Protein AF-A0A0D2BQS9-F1 (afdb_monomer_lite)

pLDDT: mean 76.3, std 19.53, range [37.19, 98.44]

Radius of gyration: 55.35 Å; chains: 1; bounding box: 161×95×162 Å

Organism: NCBI:txid215243

Structure (mmCIF, N/CA/C/O backbone):
data_AF-A0A0D2BQS9-F1
#
_entry.id   AF-A0A0D2BQS9-F1
#
loop_
_atom_site.group_PDB
_atom_site.id
_atom_site.type_symbol
_atom_site.label_atom_id
_atom_site.label_alt_id
_atom_site.label_comp_id
_atom_site.label_asym_id
_atom_site.label_entity_id
_atom_site.label_seq_id
_atom_site.pdbx_PDB_ins_code
_atom_site.Cartn_x
_atom_site.Cartn_y
_atom_site.Cartn_z
_atom_site.occupancy
_atom_site.B_iso_or_equiv
_atom_site.auth_seq_id
_atom_site.auth_comp_id
_atom_site.auth_asym_id
_atom_site.auth_atom_id
_atom_site.pdbx_PDB_model_num
ATOM 1 N N . MET A 1 1 ? -2.096 6.444 -23.647 1.00 37.62 1 MET A N 1
ATOM 2 C CA . MET A 1 1 ? -2.692 6.194 -24.980 1.00 37.62 1 MET A CA 1
ATOM 3 C C . MET A 1 1 ? -4.200 6.104 -24.821 1.00 37.62 1 MET A C 1
ATOM 5 O O . MET A 1 1 ? -4.630 5.418 -23.905 1.00 37.62 1 MET A O 1
ATOM 9 N N . MET A 1 2 ? -4.989 6.762 -25.673 1.00 45.62 2 MET A N 1
ATOM 10 C CA . MET A 1 2 ? -6.415 6.434 -25.803 1.00 45.62 2 MET A CA 1
ATOM 11 C C . MET A 1 2 ? -6.553 5.309 -26.827 1.00 45.62 2 MET A C 1
ATOM 13 O O . MET A 1 2 ? -5.974 5.400 -27.908 1.00 45.62 2 MET A O 1
ATOM 17 N N . ILE A 1 3 ? -7.295 4.254 -26.490 1.00 60.31 3 ILE A N 1
ATOM 18 C CA . ILE A 1 3 ? -7.645 3.208 -27.454 1.00 60.31 3 ILE A CA 1
ATOM 19 C C . ILE A 1 3 ? -8.752 3.787 -28.352 1.00 60.31 3 ILE A C 1
ATOM 21 O O . ILE A 1 3 ? -9.749 4.271 -27.808 1.00 60.31 3 ILE A O 1
ATOM 25 N N . PRO A 1 4 ? -8.599 3.803 -29.689 1.00 67.69 4 PRO A N 1
ATOM 26 C CA . PRO A 1 4 ? -9.631 4.333 -30.573 1.00 67.69 4 PRO A CA 1
ATOM 27 C C . PRO A 1 4 ? -10.912 3.483 -30.479 1.00 67.69 4 PRO A C 1
ATOM 29 O O . PRO A 1 4 ? -10.820 2.258 -30.352 1.00 67.69 4 PRO A O 1
ATOM 32 N N . PRO A 1 5 ? -12.108 4.097 -30.537 1.00 77.06 5 PRO A N 1
ATOM 33 C CA . PRO A 1 5 ? -13.363 3.359 -30.480 1.00 77.06 5 PRO A CA 1
ATOM 34 C C . PRO A 1 5 ? -13.507 2.459 -31.713 1.00 77.06 5 PRO A C 1
ATOM 36 O O . PRO A 1 5 ? -13.384 2.916 -32.849 1.00 77.06 5 PRO A O 1
ATOM 39 N N . LEU A 1 6 ? -13.783 1.177 -31.481 1.00 80.50 6 LEU A N 1
ATOM 40 C CA . LEU A 1 6 ? -14.098 0.218 -32.539 1.00 80.50 6 LEU A CA 1
ATOM 41 C C . LEU A 1 6 ? -15.492 0.512 -33.115 1.00 80.50 6 LEU A C 1
ATOM 43 O O . LEU A 1 6 ? -16.400 0.901 -32.378 1.00 80.50 6 LEU A O 1
ATOM 47 N N . SER A 1 7 ? -15.670 0.321 -34.425 1.00 86.25 7 SER A N 1
ATOM 48 C CA . SER A 1 7 ? -16.976 0.486 -35.075 1.00 86.25 7 SER A CA 1
ATOM 49 C C . SER A 1 7 ? -17.967 -0.594 -34.625 1.00 86.25 7 SER A C 1
ATOM 51 O O . SER A 1 7 ? -17.574 -1.734 -34.369 1.00 86.25 7 SER A O 1
ATOM 53 N N . GLY A 1 8 ? -19.260 -0.246 -34.565 1.00 84.88 8 GLY A N 1
ATOM 54 C CA . GLY A 1 8 ? -20.332 -1.178 -34.180 1.00 84.88 8 GLY A CA 1
ATOM 55 C C . GLY A 1 8 ? -20.349 -2.443 -35.043 1.00 84.88 8 GLY A C 1
ATOM 56 O O . GLY A 1 8 ? -20.360 -3.549 -34.511 1.00 84.88 8 GLY A O 1
ATOM 57 N N . ASP A 1 9 ? -20.191 -2.280 -36.357 1.00 88.56 9 ASP A N 1
ATOM 58 C CA . ASP A 1 9 ? -20.131 -3.377 -37.333 1.00 88.56 9 ASP A CA 1
ATOM 59 C C . ASP A 1 9 ? -19.039 -4.418 -37.005 1.00 88.56 9 ASP A C 1
ATOM 61 O O . ASP A 1 9 ? -19.209 -5.615 -37.242 1.00 88.56 9 ASP A O 1
ATOM 65 N N . SER A 1 10 ? -17.917 -3.980 -36.414 1.00 82.75 10 SER A N 1
ATOM 66 C CA . SER A 1 10 ? -16.815 -4.866 -36.001 1.00 82.75 10 SER A CA 1
ATOM 67 C C . SER A 1 10 ? -17.138 -5.670 -34.735 1.00 82.75 10 SER A C 1
ATOM 69 O O . SER A 1 10 ? -16.571 -6.743 -34.524 1.00 82.75 10 SER A O 1
ATOM 71 N N . LEU A 1 11 ? -18.024 -5.154 -33.878 1.00 85.00 11 LEU A N 1
ATOM 72 C CA . LEU A 1 11 ? -18.489 -5.827 -32.663 1.00 85.00 11 LEU A CA 1
ATOM 73 C C . LEU A 1 11 ? -19.579 -6.857 -32.994 1.00 85.00 11 LEU A C 1
ATOM 75 O O . LEU A 1 11 ? -19.524 -7.978 -32.484 1.00 85.00 11 LEU A O 1
ATOM 79 N N . ASP A 1 12 ? -20.500 -6.528 -33.903 1.00 90.56 12 ASP A N 1
ATOM 80 C CA . ASP A 1 12 ? -21.561 -7.444 -34.349 1.00 90.56 12 ASP A CA 1
ATOM 81 C C . ASP A 1 12 ? -21.005 -8.661 -35.109 1.00 90.56 12 ASP A C 1
ATOM 83 O O . ASP A 1 12 ? -21.501 -9.779 -34.953 1.00 90.56 12 ASP A O 1
ATOM 87 N N . ALA A 1 13 ? -19.908 -8.485 -35.855 1.00 94.31 13 ALA A N 1
ATOM 88 C CA . ALA A 1 13 ? -19.204 -9.581 -36.522 1.00 94.31 13 ALA A CA 1
ATOM 89 C C . ALA A 1 13 ? -18.565 -10.605 -35.554 1.00 94.31 13 ALA A C 1
ATOM 91 O O . ALA A 1 13 ? -18.235 -11.717 -35.973 1.00 94.31 13 ALA A O 1
ATOM 92 N N . ASN A 1 14 ? -18.373 -10.269 -34.268 1.00 90.44 14 ASN A N 1
ATOM 93 C CA . ASN A 1 14 ? -17.779 -11.174 -33.280 1.00 90.44 14 ASN A CA 1
ATOM 94 C C . ASN A 1 14 ? -18.437 -11.048 -31.884 1.00 90.44 14 ASN A C 1
ATOM 96 O O . ASN A 1 14 ? -17.920 -10.355 -30.998 1.00 90.44 14 ASN A O 1
ATOM 100 N N . PRO A 1 15 ? -19.518 -11.807 -31.611 1.00 92.44 15 PRO A N 1
ATOM 101 C CA . PRO A 1 15 ? -20.273 -11.722 -30.357 1.00 92.44 15 PRO A CA 1
ATOM 102 C C . PRO A 1 15 ? -19.541 -12.299 -29.132 1.00 92.44 15 PRO A C 1
ATOM 104 O O . PRO A 1 15 ? -20.063 -12.240 -28.015 1.00 92.44 15 PRO A O 1
ATOM 107 N N . VAL A 1 16 ? -18.360 -12.905 -29.301 1.00 89.69 16 VAL A N 1
ATOM 108 C CA . VAL A 1 16 ? -17.482 -13.291 -28.181 1.00 89.69 16 VAL A CA 1
ATOM 109 C C . VAL A 1 16 ? -16.606 -12.104 -27.795 1.00 89.69 16 VAL A C 1
ATOM 111 O O . VAL A 1 16 ? -16.555 -11.738 -26.620 1.00 89.69 16 VAL A O 1
ATOM 114 N N . PHE A 1 17 ? -15.996 -11.446 -28.785 1.00 91.31 17 PHE A N 1
ATOM 115 C CA . PHE A 1 17 ? -15.229 -10.224 -28.566 1.00 91.31 17 PHE A CA 1
ATOM 116 C C . PHE A 1 17 ? -16.106 -9.095 -28.011 1.00 91.31 17 PHE A C 1
ATOM 118 O O . PHE A 1 17 ? -15.703 -8.459 -27.046 1.00 91.31 17 PHE A O 1
ATOM 125 N N . ALA A 1 18 ? -17.332 -8.905 -28.512 1.00 91.44 18 ALA A N 1
ATOM 126 C CA . ALA A 1 18 ? -18.255 -7.898 -27.977 1.00 91.44 18 ALA A CA 1
ATOM 127 C C . ALA A 1 18 ? -18.587 -8.106 -26.486 1.00 91.44 18 ALA A C 1
ATOM 129 O O . ALA A 1 18 ? -18.654 -7.141 -25.725 1.00 91.44 18 ALA A O 1
ATOM 130 N N . ARG A 1 19 ? -18.735 -9.362 -26.034 1.00 92.38 19 ARG A N 1
ATOM 131 C CA . ARG A 1 19 ? -18.951 -9.688 -24.612 1.00 92.38 19 ARG A CA 1
ATOM 132 C C . ARG A 1 19 ? -17.715 -9.414 -23.755 1.00 92.38 19 ARG A C 1
ATOM 134 O O . ARG A 1 19 ? -17.854 -8.852 -22.673 1.00 92.38 19 ARG A O 1
ATOM 141 N N . LEU A 1 20 ? -16.524 -9.767 -24.244 1.00 92.62 20 LEU A N 1
ATOM 142 C CA . LEU A 1 20 ? -15.267 -9.461 -23.556 1.00 92.62 20 LEU A CA 1
ATOM 143 C C . LEU A 1 20 ? -15.019 -7.949 -23.487 1.00 92.62 20 LEU A C 1
ATOM 145 O O . LEU A 1 20 ? -14.683 -7.437 -22.425 1.00 92.62 20 LEU A O 1
ATOM 149 N N . TRP A 1 21 ? -15.226 -7.236 -24.595 1.00 88.31 21 TRP A N 1
ATOM 150 C CA . TRP A 1 21 ? -15.094 -5.785 -24.673 1.00 88.31 21 TRP A CA 1
ATOM 151 C C . TRP A 1 21 ? -16.026 -5.105 -23.673 1.00 88.31 21 TRP A C 1
ATOM 153 O O . TRP A 1 21 ? -15.553 -4.328 -22.850 1.00 88.31 21 TRP A O 1
ATOM 163 N N . LYS A 1 22 ? -17.310 -5.495 -23.657 1.00 89.00 22 LYS A N 1
ATOM 164 C CA . LYS A 1 22 ? -18.297 -5.015 -22.684 1.00 89.00 22 LYS A CA 1
ATOM 165 C C . LYS A 1 22 ? -17.824 -5.219 -21.239 1.00 89.00 22 LYS A C 1
ATOM 167 O O . LYS A 1 22 ? -17.785 -4.251 -20.490 1.00 89.00 22 LYS A O 1
ATOM 172 N N . TYR A 1 23 ? -17.387 -6.427 -20.875 1.00 90.44 23 TYR A N 1
ATOM 173 C CA . TYR A 1 23 ? -16.856 -6.733 -19.537 1.00 90.44 23 TYR A CA 1
ATOM 174 C C . TYR A 1 23 ? -15.623 -5.883 -19.171 1.00 90.44 23 TYR A C 1
ATOM 176 O O . TYR A 1 23 ? -15.543 -5.336 -18.074 1.00 90.44 23 TYR A O 1
ATOM 184 N N . VAL A 1 24 ? -14.677 -5.693 -20.096 1.00 85.69 24 VAL A N 1
ATOM 185 C CA . VAL A 1 24 ? -13.504 -4.832 -19.862 1.00 85.69 24 VAL A CA 1
ATOM 186 C C . VAL A 1 24 ? -13.920 -3.365 -19.678 1.00 85.69 24 VAL A C 1
ATOM 188 O O . VAL A 1 24 ? -13.416 -2.699 -18.772 1.00 85.69 24 VAL A O 1
ATOM 191 N N . THR A 1 25 ? -14.856 -2.857 -20.486 1.00 81.69 25 THR A N 1
ATOM 192 C CA . THR A 1 25 ? -15.298 -1.454 -20.424 1.00 81.69 25 THR A CA 1
ATOM 193 C C . THR A 1 25 ? -16.252 -1.132 -19.275 1.00 81.69 25 THR A C 1
ATOM 195 O O . THR A 1 25 ? -16.218 -0.006 -18.794 1.00 81.69 25 THR A O 1
ATOM 198 N N . GLU A 1 26 ? -17.083 -2.081 -18.838 1.00 84.06 26 GLU A N 1
ATOM 199 C CA . GLU A 1 26 ? -18.105 -1.872 -17.797 1.00 84.06 26 GLU A CA 1
ATOM 200 C C . GLU A 1 26 ? -17.712 -2.434 -16.424 1.00 84.06 26 GLU A C 1
ATOM 202 O O . GLU A 1 26 ? -18.204 -1.946 -15.417 1.00 84.06 26 GLU A O 1
ATOM 207 N N . GLU A 1 27 ? -16.843 -3.447 -16.334 1.00 83.38 27 GLU A N 1
ATOM 208 C CA . GLU A 1 27 ? -16.538 -4.094 -15.044 1.00 83.38 27 GLU A CA 1
ATOM 209 C C . GLU A 1 27 ? -15.097 -3.870 -14.573 1.00 83.38 27 GLU A C 1
ATOM 211 O O . GLU A 1 27 ? -14.855 -3.753 -13.370 1.00 83.38 27 GLU A O 1
ATOM 216 N N . ILE A 1 28 ? -14.136 -3.745 -15.497 1.00 81.81 28 ILE A N 1
ATOM 217 C CA . ILE A 1 28 ? -12.741 -3.416 -15.159 1.00 81.81 28 ILE A CA 1
ATOM 218 C C . ILE A 1 28 ? -12.537 -1.894 -15.136 1.00 81.81 28 ILE A C 1
ATOM 220 O O . ILE A 1 28 ? -12.105 -1.347 -14.122 1.00 81.81 28 ILE A O 1
ATOM 224 N N . LEU A 1 29 ? -12.882 -1.194 -16.223 1.00 74.12 29 LEU A N 1
ATOM 225 C CA . LEU A 1 29 ? -12.622 0.247 -16.364 1.00 74.12 29 LEU A CA 1
ATOM 226 C C . LEU A 1 29 ? -13.518 1.143 -15.490 1.00 74.12 29 LEU A C 1
ATOM 228 O O . LEU A 1 29 ? -13.061 2.204 -15.056 1.00 74.12 29 LEU A O 1
ATOM 232 N N . ASP A 1 30 ? -14.744 0.718 -15.164 1.00 67.12 30 ASP A N 1
ATOM 233 C CA . ASP A 1 30 ? -15.581 1.428 -14.182 1.00 67.12 30 ASP A CA 1
ATOM 234 C C . ASP A 1 30 ? -15.049 1.258 -12.750 1.00 67.12 30 ASP A C 1
ATOM 236 O O . ASP A 1 30 ? -15.097 2.201 -11.958 1.00 67.12 30 ASP A O 1
ATOM 240 N N . ARG A 1 31 ? -14.466 0.095 -12.422 1.00 63.47 31 ARG A N 1
ATOM 241 C CA . ARG A 1 31 ? -13.815 -0.149 -11.122 1.00 63.47 31 ARG A CA 1
ATOM 242 C C . ARG A 1 31 ? -12.566 0.702 -10.916 1.00 63.47 31 ARG A C 1
ATOM 244 O O . ARG A 1 31 ? -12.316 1.136 -9.795 1.00 63.47 31 ARG A O 1
ATOM 251 N N . ASP A 1 32 ? -11.817 0.948 -11.987 1.00 66.94 32 ASP A N 1
ATOM 252 C CA . ASP A 1 32 ? -10.609 1.784 -11.989 1.00 66.94 32 ASP A CA 1
ATOM 253 C C . ASP A 1 32 ? -10.925 3.298 -11.963 1.00 66.94 32 ASP A C 1
ATOM 255 O O . ASP A 1 32 ? -10.034 4.138 -11.880 1.00 66.94 32 ASP A O 1
ATOM 259 N N . GLY A 1 33 ? -12.207 3.687 -12.034 1.00 52.31 33 GLY A N 1
ATOM 260 C CA . GLY A 1 33 ? -12.633 5.090 -11.955 1.00 52.31 33 GLY A CA 1
ATOM 261 C C . GLY A 1 33 ? -12.217 5.952 -13.156 1.00 52.31 33 GLY A C 1
ATOM 262 O O . GLY A 1 33 ? -12.310 7.178 -13.096 1.00 52.31 33 GLY A O 1
ATOM 263 N N . SER A 1 34 ? -11.784 5.326 -14.255 1.00 60.41 34 SER A N 1
ATOM 264 C CA . SER A 1 34 ? -11.236 6.005 -15.439 1.00 60.41 34 SER A CA 1
ATOM 265 C C . SER A 1 34 ? -12.307 6.729 -16.279 1.00 60.41 34 SER A C 1
ATOM 267 O O . SER A 1 34 ? -12.001 7.566 -17.133 1.00 60.41 34 SER A O 1
ATOM 269 N N . ARG A 1 35 ? -13.601 6.481 -16.014 1.00 67.38 35 ARG A N 1
ATOM 270 C CA . ARG A 1 35 ? -14.703 7.266 -16.589 1.00 67.38 35 ARG A CA 1
ATOM 271 C C . ARG A 1 35 ? -14.668 8.712 -16.088 1.00 67.38 35 ARG A C 1
ATOM 273 O O . ARG A 1 35 ? -15.055 9.007 -14.959 1.00 67.38 35 ARG A O 1
ATOM 280 N N . LYS A 1 36 ? -14.303 9.636 -16.986 1.00 70.88 36 LYS A N 1
ATOM 281 C CA . LYS A 1 36 ? -14.257 11.091 -16.742 1.00 70.88 36 LYS A CA 1
ATOM 282 C C . LYS A 1 36 ? -15.534 11.646 -16.092 1.00 70.88 36 LYS A C 1
ATOM 284 O O . LYS A 1 36 ? -15.423 12.479 -15.201 1.00 70.88 36 LYS A O 1
ATOM 289 N N . THR A 1 37 ? -16.715 11.174 -16.492 1.00 76.44 37 THR A N 1
ATOM 290 C CA . THR A 1 37 ? -18.012 11.593 -15.924 1.00 76.44 37 THR A CA 1
ATOM 291 C C . THR A 1 37 ? -18.188 11.146 -14.473 1.00 76.44 37 THR A C 1
ATOM 293 O O . THR A 1 37 ? -18.496 11.962 -13.613 1.00 76.44 37 THR A O 1
ATOM 296 N N . LEU A 1 38 ? -17.913 9.875 -14.177 1.00 72.06 38 LEU A N 1
ATOM 297 C CA . LEU A 1 38 ? -18.036 9.300 -12.834 1.00 72.06 38 LEU A CA 1
ATOM 298 C C . LEU A 1 38 ? -16.995 9.916 -11.877 1.00 72.06 38 LEU A C 1
ATOM 300 O O . LEU A 1 38 ? -17.285 10.200 -10.718 1.00 72.06 38 LEU A O 1
ATOM 304 N N . ASN A 1 39 ? -15.797 10.226 -12.382 1.00 71.75 39 ASN A N 1
ATOM 305 C CA . ASN A 1 39 ? -14.781 10.965 -11.633 1.00 71.75 39 ASN A CA 1
ATOM 306 C C . ASN A 1 39 ? -15.177 12.446 -11.406 1.00 71.75 39 ASN A C 1
ATOM 308 O O . ASN A 1 39 ? -14.945 12.990 -10.326 1.00 71.75 39 ASN A O 1
ATOM 312 N N . GLN A 1 40 ? -15.845 13.096 -12.369 1.00 80.62 40 GLN A N 1
ATOM 313 C CA . GLN A 1 40 ? -16.444 14.430 -12.184 1.00 80.62 40 GLN A CA 1
ATOM 314 C C . GLN A 1 40 ? -17.563 14.432 -11.129 1.00 80.62 40 GLN A C 1
ATOM 316 O O . GLN A 1 40 ? -17.605 15.329 -10.290 1.00 80.62 40 GLN A O 1
ATOM 321 N N . GLU A 1 41 ? -18.433 13.421 -11.102 1.00 85.12 41 GLU A N 1
ATOM 322 C CA . GLU A 1 41 ? -19.451 13.279 -10.051 1.00 85.12 41 GLU A CA 1
ATOM 323 C C . GLU A 1 41 ? -18.819 13.016 -8.680 1.00 85.12 41 GLU A C 1
ATOM 325 O O . GLU A 1 41 ? -19.185 13.661 -7.699 1.00 85.12 41 GLU A O 1
ATOM 330 N N . ARG A 1 42 ? -17.811 12.138 -8.608 1.00 77.06 42 ARG A N 1
ATOM 331 C CA . ARG A 1 42 ? -17.100 11.823 -7.360 1.00 77.06 42 ARG A CA 1
ATOM 332 C C . ARG A 1 42 ? -16.348 13.030 -6.796 1.00 77.06 42 ARG A C 1
ATOM 334 O O . ARG A 1 42 ? -16.392 13.266 -5.591 1.00 77.06 42 ARG A O 1
ATOM 341 N N . THR A 1 43 ? -15.698 13.820 -7.651 1.00 77.81 43 THR A N 1
ATOM 342 C CA . THR A 1 43 ? -15.037 15.071 -7.238 1.00 77.81 43 THR A CA 1
ATOM 343 C C . THR A 1 43 ? -16.040 16.157 -6.857 1.00 77.81 43 THR A C 1
ATOM 345 O O . THR A 1 43 ? -15.787 16.888 -5.900 1.00 77.81 43 THR A O 1
ATOM 348 N N . LYS A 1 44 ? -17.204 16.237 -7.517 1.00 91.94 44 LYS A N 1
ATOM 349 C CA . LYS A 1 44 ? -18.298 17.128 -7.103 1.00 91.94 44 LYS A CA 1
ATOM 350 C C . LYS A 1 44 ? -18.844 16.746 -5.722 1.00 91.94 44 LYS A C 1
ATOM 352 O O . LYS A 1 44 ? -18.909 17.608 -4.852 1.00 91.94 44 LYS A O 1
ATOM 357 N N . ALA A 1 45 ? -19.153 15.469 -5.499 1.00 89.69 45 ALA A N 1
ATOM 358 C CA . ALA A 1 45 ? -19.637 14.963 -4.215 1.00 89.69 45 ALA A CA 1
ATOM 359 C C . ALA A 1 45 ? -18.621 15.198 -3.082 1.00 89.69 45 ALA A C 1
ATOM 361 O O . ALA A 1 45 ? -18.993 15.644 -2.002 1.00 89.69 45 ALA A O 1
ATOM 362 N N . TRP A 1 46 ? -17.327 14.985 -3.345 1.00 86.50 46 TRP A N 1
ATOM 363 C CA . TRP A 1 46 ? -16.261 15.291 -2.387 1.00 86.50 46 TRP A CA 1
ATOM 364 C C . TRP A 1 46 ? -16.159 16.795 -2.073 1.00 86.50 46 TRP A C 1
ATOM 366 O O . TRP A 1 46 ? -16.036 17.170 -0.909 1.00 86.50 46 TRP A O 1
ATOM 376 N N . ARG A 1 47 ? -16.276 17.675 -3.081 1.00 87.69 47 ARG A N 1
ATOM 377 C CA . ARG A 1 47 ? -16.330 19.137 -2.871 1.00 87.69 47 ARG A CA 1
ATOM 378 C C . ARG A 1 47 ? -17.546 19.548 -2.032 1.00 87.69 47 ARG A C 1
ATOM 380 O O . ARG A 1 47 ? -17.404 20.390 -1.148 1.00 87.69 47 ARG A O 1
ATOM 387 N N . GLU A 1 48 ? -18.712 18.949 -2.272 1.00 93.06 48 GLU A N 1
ATOM 388 C CA . GLU A 1 48 ? -19.925 19.178 -1.474 1.00 93.06 48 GLU A CA 1
ATOM 389 C C . GLU A 1 48 ? -19.754 18.685 -0.024 1.00 93.06 48 GLU A C 1
ATOM 391 O O . GLU A 1 48 ? -20.091 19.421 0.903 1.00 93.06 48 GLU A O 1
ATOM 396 N N . GLU A 1 49 ? -19.147 17.512 0.198 1.00 91.94 49 GLU A N 1
ATOM 397 C CA . GLU A 1 49 ? -18.862 16.984 1.542 1.00 91.94 49 GLU A CA 1
ATOM 398 C C . GLU A 1 49 ? -17.874 17.870 2.323 1.00 91.94 49 GLU A C 1
ATOM 400 O O . GLU A 1 49 ? -18.094 18.170 3.498 1.00 91.94 49 GLU A O 1
ATOM 405 N N . VAL A 1 50 ? -16.799 18.337 1.677 1.00 88.31 50 VAL A N 1
ATOM 406 C CA . VAL A 1 50 ? -15.813 19.243 2.294 1.00 88.31 50 VAL A CA 1
ATOM 407 C C . VAL A 1 50 ? -16.437 20.605 2.612 1.00 88.31 50 VAL A C 1
ATOM 409 O O . VAL A 1 50 ? -16.207 21.143 3.698 1.00 88.31 50 VAL A O 1
ATOM 412 N N . ALA A 1 51 ? -17.262 21.151 1.713 1.00 91.50 51 ALA A N 1
ATOM 413 C CA . ALA A 1 51 ? -17.998 22.389 1.962 1.00 91.50 51 ALA A CA 1
ATOM 414 C C . ALA A 1 51 ? -18.968 22.241 3.147 1.00 91.50 51 ALA A C 1
ATOM 416 O O . ALA A 1 51 ? -19.031 23.115 4.009 1.00 91.50 51 ALA A O 1
ATOM 417 N N . GLU A 1 52 ? -19.674 21.116 3.236 1.00 93.50 52 GLU A N 1
ATOM 418 C CA . GLU A 1 52 ? -20.590 20.822 4.337 1.00 93.50 52 GLU A CA 1
ATOM 419 C C . GLU A 1 52 ? -19.856 20.628 5.674 1.00 93.50 52 GLU A C 1
ATOM 421 O O . GLU A 1 52 ? -20.282 21.149 6.705 1.00 93.50 52 GLU A O 1
ATOM 426 N N . ARG A 1 53 ? -18.690 19.972 5.663 1.00 88.00 53 ARG A N 1
ATOM 427 C CA . ARG A 1 53 ? -17.827 19.838 6.846 1.00 88.00 53 ARG A CA 1
ATOM 428 C C . ARG A 1 53 ? -17.313 21.198 7.345 1.00 88.00 53 ARG A C 1
ATOM 430 O O . ARG A 1 53 ? -17.235 21.402 8.554 1.00 88.00 53 ARG A O 1
ATOM 437 N N . ARG A 1 54 ? -17.025 22.142 6.436 1.00 86.38 54 ARG A N 1
ATOM 438 C CA . ARG A 1 54 ? -16.684 23.540 6.775 1.00 86.38 54 ARG A CA 1
ATOM 439 C C . ARG A 1 54 ? -17.875 24.316 7.354 1.00 86.38 54 ARG A C 1
ATOM 441 O O . ARG A 1 54 ? -17.675 25.084 8.289 1.00 86.38 54 ARG A O 1
ATOM 448 N N . ARG A 1 55 ? -19.103 24.105 6.855 1.00 86.25 55 ARG A N 1
ATOM 449 C CA . ARG A 1 55 ? -20.315 24.730 7.429 1.00 86.25 55 ARG A CA 1
ATOM 450 C C . ARG A 1 55 ? -20.588 24.283 8.861 1.00 86.25 55 ARG A C 1
ATOM 452 O O . ARG A 1 55 ? -21.010 25.106 9.662 1.00 86.25 55 ARG A O 1
ATOM 459 N N . ARG A 1 56 ? -20.350 23.005 9.175 1.00 85.38 56 ARG A N 1
ATOM 460 C CA . ARG A 1 56 ? -20.530 22.476 10.537 1.00 85.38 56 ARG A CA 1
ATOM 461 C C . ARG A 1 56 ? -19.574 23.136 11.523 1.00 85.38 56 ARG A C 1
ATOM 463 O O . ARG A 1 56 ? -20.058 23.725 12.472 1.00 85.38 56 ARG A O 1
ATOM 470 N N . ARG A 1 57 ? -18.270 23.178 11.212 1.00 81.25 57 ARG A N 1
ATOM 471 C CA . ARG A 1 57 ? -17.272 23.861 12.061 1.00 81.25 57 ARG A CA 1
ATOM 472 C C . ARG A 1 57 ? -17.654 25.301 12.406 1.00 81.25 57 ARG A C 1
ATOM 474 O O . ARG A 1 57 ? -17.740 25.615 13.580 1.00 81.25 57 ARG A O 1
ATOM 481 N N . ARG A 1 58 ? -18.003 26.126 11.410 1.00 79.62 58 ARG A N 1
ATOM 482 C CA . ARG A 1 58 ? -18.446 27.511 11.669 1.00 79.62 58 ARG A CA 1
ATOM 483 C C . ARG A 1 58 ? -19.674 27.593 12.575 1.00 79.62 58 ARG A C 1
ATOM 485 O O . ARG A 1 58 ? -19.747 28.457 13.432 1.00 79.62 58 ARG A O 1
ATOM 492 N N . LYS A 1 59 ? -20.633 26.677 12.411 1.00 80.06 59 LYS A N 1
ATOM 493 C CA . LYS A 1 59 ? -21.833 26.640 13.255 1.00 80.06 59 LYS A CA 1
ATOM 494 C C . LYS A 1 59 ? -21.529 26.251 14.710 1.00 80.06 59 LYS A C 1
ATOM 496 O O . LYS A 1 59 ? -22.285 26.644 15.592 1.00 80.06 59 LYS A O 1
ATOM 501 N N . ASP A 1 60 ? -20.465 25.487 14.933 1.00 75.56 60 ASP A N 1
ATOM 502 C CA . ASP A 1 60 ? -20.007 25.090 16.265 1.00 75.56 60 ASP A CA 1
ATOM 503 C C . ASP A 1 60 ? -19.089 26.164 16.904 1.00 75.56 60 ASP A C 1
ATOM 505 O O . ASP A 1 60 ? -18.929 26.174 18.119 1.00 75.56 60 ASP A O 1
ATOM 509 N N . GLU A 1 61 ? -18.512 27.073 16.103 1.00 69.69 61 GLU A N 1
ATOM 510 C CA . GLU A 1 61 ? -17.647 28.189 16.538 1.00 69.69 61 GLU A CA 1
ATOM 511 C C . GLU A 1 61 ? -18.446 29.479 16.841 1.00 69.69 61 GLU A C 1
ATOM 513 O O . GLU A 1 61 ? -18.201 30.118 17.859 1.00 69.69 61 GLU A O 1
ATOM 518 N N . ASP A 1 62 ? -19.457 29.830 16.036 1.00 63.66 62 ASP A N 1
ATOM 519 C CA . ASP A 1 62 ? -20.292 31.042 16.209 1.00 63.66 62 ASP A CA 1
ATOM 520 C C . ASP A 1 62 ? -21.439 30.862 17.249 1.00 63.66 62 ASP A C 1
ATOM 522 O O . ASP A 1 62 ? -22.477 31.525 17.171 1.00 63.66 62 ASP A O 1
ATOM 526 N N . GLY A 1 63 ? -21.329 29.883 18.156 1.00 56.34 63 GLY A N 1
ATOM 527 C CA . GLY A 1 63 ? -22.479 29.298 18.864 1.00 56.34 63 GLY A CA 1
ATOM 528 C C . GLY A 1 63 ? -22.735 29.730 20.314 1.00 56.34 63 GLY A C 1
ATOM 529 O O . GLY A 1 63 ? -23.816 29.427 20.821 1.00 56.34 63 GLY A O 1
ATOM 530 N N . GLU A 1 64 ? -21.779 30.367 21.001 1.00 58.16 64 GLU A N 1
ATOM 531 C CA . GLU A 1 64 ? -21.807 30.444 22.474 1.00 58.16 64 GLU A CA 1
ATOM 532 C C . GLU A 1 64 ? -21.038 31.664 23.043 1.00 58.16 64 GLU A C 1
ATOM 534 O O . GLU A 1 64 ? -20.066 31.502 23.771 1.00 58.16 64 GLU A O 1
ATOM 539 N N . ASP A 1 65 ? -21.468 32.894 22.716 1.00 55.12 65 ASP A N 1
ATOM 540 C CA . ASP A 1 65 ? -20.834 34.146 23.204 1.00 55.12 65 ASP A CA 1
ATOM 541 C C . ASP A 1 65 ? -21.853 35.262 23.569 1.00 55.12 65 ASP A C 1
ATOM 543 O O . ASP A 1 65 ? -21.597 36.458 23.439 1.00 55.12 65 ASP A O 1
ATOM 547 N N . ASP A 1 66 ? -23.038 34.858 24.041 1.00 55.91 66 ASP A N 1
ATOM 548 C CA . ASP A 1 66 ? -24.129 35.744 24.494 1.00 55.91 66 ASP A CA 1
ATOM 549 C C . ASP A 1 66 ? -24.575 35.397 25.940 1.00 55.91 66 ASP A C 1
ATOM 551 O O . ASP A 1 66 ? -25.769 35.373 26.244 1.00 55.91 66 ASP A O 1
ATOM 555 N N . ASP A 1 67 ? -23.632 35.125 26.861 1.00 56.16 67 ASP A N 1
ATOM 556 C CA . ASP A 1 67 ? -23.941 35.181 28.303 1.00 56.16 67 ASP A CA 1
ATOM 557 C C . ASP A 1 67 ? -22.801 35.701 29.210 1.00 56.16 67 ASP A C 1
ATOM 559 O O . ASP A 1 67 ? -21.763 35.075 29.411 1.00 56.16 67 ASP A O 1
ATOM 563 N N . ASP A 1 68 ? -23.116 36.842 29.823 1.00 44.44 68 ASP A N 1
ATOM 564 C CA . ASP A 1 68 ? -22.670 37.365 31.117 1.00 44.44 68 ASP A CA 1
ATOM 565 C C . ASP A 1 68 ? -21.200 37.746 31.427 1.00 44.44 68 ASP A C 1
ATOM 567 O O . ASP A 1 68 ? -20.206 37.284 30.876 1.00 44.44 68 ASP A O 1
ATOM 571 N N . GLY A 1 69 ? -21.065 38.581 32.468 1.00 46.22 69 GLY A N 1
ATOM 572 C CA . GLY A 1 69 ? -19.919 38.419 33.376 1.00 46.22 69 GLY A CA 1
ATOM 573 C C . GLY A 1 69 ? -18.806 39.470 33.370 1.00 46.22 69 GLY A C 1
ATOM 574 O O . GLY A 1 69 ? -17.650 39.148 33.643 1.00 46.22 69 GLY A O 1
ATOM 575 N N . ARG A 1 70 ? -19.123 40.758 33.184 1.00 52.19 70 ARG A N 1
ATOM 576 C CA . ARG A 1 70 ? -18.211 41.890 33.476 1.00 52.19 70 ARG A CA 1
ATOM 577 C C . ARG A 1 70 ? -17.666 41.855 34.923 1.00 52.19 70 ARG A C 1
ATOM 579 O O . ARG A 1 70 ? -18.190 42.548 35.798 1.00 52.19 70 ARG A O 1
ATOM 586 N N . VAL A 1 71 ? -16.546 41.170 35.169 1.00 46.09 71 VAL A N 1
ATOM 587 C CA . VAL A 1 71 ? -15.808 41.220 36.447 1.00 46.09 71 VAL A CA 1
ATOM 588 C C . VAL A 1 71 ? -14.346 41.596 36.215 1.00 46.09 71 VAL A C 1
ATOM 590 O O . VAL A 1 71 ? -13.501 40.781 35.863 1.00 46.09 71 VAL A O 1
ATOM 593 N N . LYS A 1 72 ? -14.025 42.866 36.484 1.00 53.06 72 LYS A N 1
ATOM 594 C CA . LYS A 1 72 ? -12.635 43.315 36.629 1.00 53.06 72 LYS A CA 1
ATOM 595 C C . LYS A 1 72 ? -12.047 42.723 37.909 1.00 53.06 72 LYS A C 1
ATOM 597 O O . LYS A 1 72 ? -12.504 43.100 38.985 1.00 53.06 72 LYS A O 1
ATOM 602 N N . SER A 1 73 ? -10.979 41.937 37.805 1.00 44.28 73 SER A N 1
ATOM 603 C CA . SER A 1 73 ? -10.100 41.644 38.943 1.00 44.28 73 SER A CA 1
ATOM 604 C C . SER A 1 73 ? -8.629 41.631 38.542 1.00 44.28 73 SER A C 1
ATOM 606 O O . SER A 1 73 ? -8.261 41.312 37.416 1.00 44.28 73 SER A O 1
ATOM 608 N N . LYS A 1 74 ? -7.808 42.086 39.484 1.00 47.56 74 LYS A N 1
ATOM 609 C CA . LYS A 1 74 ? -6.403 42.455 39.324 1.00 47.56 74 LYS A CA 1
ATOM 610 C C . LYS A 1 74 ? -5.449 41.256 39.461 1.00 47.56 74 LYS A C 1
ATOM 612 O O . LYS A 1 74 ? -5.665 40.409 40.316 1.00 47.56 74 LYS A O 1
ATOM 617 N N . GLU A 1 75 ? -4.350 41.302 38.700 1.00 44.38 75 GLU A N 1
ATOM 618 C CA . GLU A 1 75 ? -2.963 41.293 39.225 1.00 44.38 75 GLU A CA 1
ATOM 619 C C . GLU A 1 75 ? -2.605 40.204 40.266 1.00 44.38 75 GLU A C 1
ATOM 621 O O . GLU A 1 75 ? -2.900 40.345 41.451 1.00 44.38 75 GLU A O 1
ATOM 626 N N . GLY A 1 76 ? -1.883 39.146 39.860 1.00 38.47 76 GLY A N 1
ATOM 627 C CA . GLY A 1 76 ? -1.534 38.079 40.812 1.00 38.47 76 GLY A CA 1
ATOM 628 C C . GLY A 1 76 ? -0.661 36.913 40.327 1.00 38.47 76 GLY A C 1
ATOM 629 O O . GLY A 1 76 ? -1.079 35.776 40.441 1.00 38.47 76 GLY A O 1
ATOM 630 N N . SER A 1 77 ? 0.552 37.198 39.841 1.00 42.56 77 SER A N 1
ATOM 631 C CA . SER A 1 77 ? 1.800 36.422 40.046 1.00 42.56 77 SER A CA 1
ATOM 632 C C . SER A 1 77 ? 1.797 34.869 40.174 1.00 42.56 77 SER A C 1
ATOM 634 O O . SER A 1 77 ? 1.238 34.311 41.113 1.00 42.56 77 SER A O 1
ATOM 636 N N . ARG A 1 78 ? 2.727 34.247 39.414 1.00 38.75 78 ARG A N 1
ATOM 637 C CA . ARG A 1 78 ? 3.650 33.149 39.831 1.00 38.75 78 ARG A CA 1
ATOM 638 C C . ARG A 1 78 ? 3.369 31.696 39.381 1.00 38.75 78 ARG A C 1
ATOM 640 O O . ARG A 1 78 ? 2.692 30.939 40.056 1.00 38.75 78 ARG A O 1
ATOM 647 N N . LEU A 1 79 ? 4.111 31.296 38.336 1.00 47.47 79 LEU A N 1
ATOM 648 C CA . LEU A 1 79 ? 4.783 29.991 38.124 1.00 47.47 79 LEU A CA 1
ATOM 649 C C . LEU A 1 79 ? 4.059 28.690 38.549 1.00 47.47 79 LEU A C 1
ATOM 651 O O . LEU A 1 79 ? 4.118 28.334 39.723 1.00 47.47 79 LEU A O 1
ATOM 655 N N . GLN A 1 80 ? 3.674 27.850 37.572 1.00 39.50 80 GLN A N 1
ATOM 656 C CA . GLN A 1 80 ? 4.344 26.549 37.340 1.00 39.50 80 GLN A CA 1
ATOM 657 C C . GLN A 1 80 ? 3.841 25.781 36.093 1.00 39.50 80 GLN A C 1
ATOM 659 O O . GLN A 1 80 ? 2.675 25.432 35.987 1.00 39.50 80 GLN A O 1
ATOM 664 N N . SER A 1 81 ? 4.787 25.424 35.217 1.00 47.25 81 SER A N 1
ATOM 665 C CA . SER A 1 81 ? 4.961 24.083 34.625 1.00 47.25 81 SER A CA 1
ATOM 666 C C . SER A 1 81 ? 3.729 23.258 34.187 1.00 47.25 81 SER A C 1
ATOM 668 O O . SER A 1 81 ? 3.254 22.416 34.947 1.00 47.25 81 SER A O 1
ATOM 670 N N . SER A 1 82 ? 3.433 23.254 32.881 1.00 40.38 82 SER A N 1
ATOM 671 C CA . SER A 1 82 ? 3.406 21.991 32.114 1.00 40.38 82 SER A CA 1
ATOM 672 C C . SER A 1 82 ? 3.624 22.245 30.617 1.00 40.38 82 SER A C 1
ATOM 674 O O . SER A 1 82 ? 3.099 23.210 30.072 1.00 40.38 82 SER A O 1
ATOM 676 N N . TYR A 1 83 ? 4.423 21.397 29.965 1.00 42.88 83 TYR A N 1
ATOM 677 C CA . TYR A 1 83 ? 4.599 21.406 28.510 1.00 42.88 83 TYR A CA 1
ATOM 678 C C . TYR A 1 83 ? 3.309 20.880 27.859 1.00 42.88 83 TYR A C 1
ATOM 680 O O . TYR A 1 83 ? 3.017 19.687 27.947 1.00 42.88 83 TYR A O 1
ATOM 688 N N . ILE A 1 84 ? 2.554 21.762 27.209 1.00 38.84 84 ILE A N 1
ATOM 689 C CA . ILE A 1 84 ? 1.479 21.408 26.277 1.00 38.84 84 ILE A CA 1
ATOM 690 C C . ILE A 1 84 ? 1.895 21.976 24.924 1.00 38.84 84 ILE A C 1
ATOM 692 O O . ILE A 1 84 ? 2.279 23.139 24.834 1.00 38.84 84 ILE A O 1
ATOM 696 N N . ILE A 1 85 ? 1.876 21.134 23.893 1.00 41.69 85 ILE A N 1
ATOM 697 C CA . ILE A 1 85 ? 2.212 21.534 22.525 1.00 41.69 85 ILE A CA 1
ATOM 698 C C . ILE A 1 85 ? 1.005 22.296 21.974 1.00 41.69 85 ILE A C 1
ATOM 700 O O . ILE A 1 85 ? 0.018 21.679 21.573 1.00 41.69 85 ILE A O 1
ATOM 704 N N . GLY A 1 86 ? 1.083 23.625 22.017 1.00 37.62 86 GLY A N 1
ATOM 705 C CA . GLY A 1 86 ? 0.196 24.503 21.263 1.00 37.62 86 GLY A CA 1
ATOM 706 C C . GLY A 1 86 ? 0.515 24.414 19.772 1.00 37.62 86 GLY A C 1
ATOM 707 O O . GLY A 1 86 ? 1.681 24.337 19.384 1.00 37.62 86 GLY A O 1
ATOM 708 N N . PHE A 1 87 ? -0.533 24.377 18.954 1.00 43.69 87 PHE A N 1
ATOM 709 C CA . PHE A 1 87 ? -0.458 24.833 17.573 1.00 43.69 87 PHE A CA 1
ATOM 710 C C . PHE A 1 87 ? -0.803 26.319 17.616 1.00 43.69 87 PHE A C 1
ATOM 712 O O . PHE A 1 87 ? -1.966 26.654 17.836 1.00 43.69 87 PHE A O 1
ATOM 719 N N . ASP A 1 88 ? 0.202 27.172 17.456 1.00 40.94 88 ASP A N 1
ATOM 720 C CA . ASP A 1 88 ? -0.000 28.606 17.274 1.00 40.94 88 ASP A CA 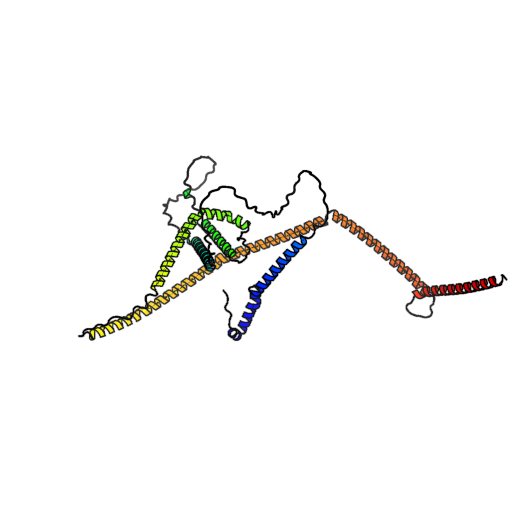1
ATOM 721 C C . ASP A 1 88 ? -0.206 28.844 15.765 1.00 40.94 88 ASP A C 1
ATOM 723 O O . ASP A 1 88 ? 0.745 28.769 14.986 1.00 40.94 88 ASP A O 1
ATOM 727 N N . ASP A 1 89 ? -1.459 29.056 15.346 1.00 50.56 89 ASP A N 1
ATOM 728 C CA . ASP A 1 89 ? -1.827 29.515 13.994 1.00 50.56 89 ASP A CA 1
ATOM 729 C C . ASP A 1 89 ? -1.672 31.058 13.921 1.00 50.56 89 ASP A C 1
ATOM 731 O O . ASP A 1 89 ? -2.636 31.777 13.669 1.00 50.56 89 ASP A O 1
ATOM 735 N N . ASP A 1 90 ? -0.455 31.562 14.160 1.00 47.66 90 ASP A N 1
ATOM 736 C CA . ASP A 1 90 ? -0.084 32.987 14.070 1.00 47.66 90 ASP A CA 1
ATOM 737 C C . ASP A 1 90 ? 0.936 33.206 12.930 1.00 47.66 90 ASP A C 1
ATOM 739 O O . ASP A 1 90 ? 2.139 33.322 13.157 1.00 47.66 90 ASP A O 1
ATOM 743 N N . ASP A 1 91 ? 0.441 33.275 11.689 1.00 47.41 91 ASP A N 1
ATOM 744 C CA . ASP A 1 91 ? 1.187 33.725 10.495 1.00 47.41 91 ASP A CA 1
ATOM 745 C C . ASP A 1 91 ? 0.519 34.986 9.888 1.00 47.41 91 ASP A C 1
ATOM 747 O O . ASP A 1 91 ? 0.354 35.124 8.672 1.00 47.41 91 ASP A O 1
ATOM 751 N N . ASP A 1 92 ? 0.142 35.945 10.745 1.00 46.84 92 ASP A N 1
ATOM 752 C CA . ASP A 1 92 ? -0.059 37.339 10.325 1.00 46.84 92 ASP A CA 1
ATOM 753 C C . ASP A 1 92 ? 1.321 37.940 9.997 1.00 46.84 92 ASP A C 1
ATOM 755 O O . ASP A 1 92 ? 2.001 38.543 10.831 1.00 46.84 92 ASP A O 1
ATOM 759 N N . ILE A 1 93 ? 1.766 37.727 8.756 1.00 43.00 93 ILE A N 1
ATOM 760 C CA . ILE A 1 93 ? 2.996 38.321 8.226 1.00 43.00 93 ILE A CA 1
ATOM 761 C C . ILE A 1 93 ? 2.767 39.827 8.058 1.00 43.00 93 ILE A C 1
ATOM 763 O O . ILE A 1 93 ? 2.294 40.293 7.019 1.00 43.00 93 ILE A O 1
ATOM 767 N N . GLU A 1 94 ? 3.135 40.597 9.084 1.00 43.94 94 GLU A N 1
ATOM 768 C CA . GLU A 1 94 ? 3.318 42.041 8.959 1.00 43.94 94 GLU A CA 1
ATOM 769 C C . GLU A 1 94 ? 4.348 42.326 7.852 1.00 43.94 94 GLU A C 1
ATOM 771 O O . GLU A 1 94 ? 5.495 41.867 7.904 1.00 43.94 94 GLU A O 1
ATOM 776 N N . GLU A 1 95 ? 3.951 43.107 6.842 1.00 42.84 95 GLU A N 1
ATOM 777 C CA . GLU A 1 95 ? 4.874 43.633 5.836 1.00 42.84 95 GLU A CA 1
ATOM 778 C C . GLU A 1 95 ? 5.894 44.552 6.521 1.00 42.84 95 GLU A C 1
ATOM 780 O O . GLU A 1 95 ? 5.630 45.723 6.793 1.00 42.84 95 GLU A O 1
ATOM 785 N N . ALA A 1 96 ? 7.078 44.011 6.811 1.00 40.66 96 ALA A N 1
ATOM 786 C CA . ALA A 1 96 ? 8.157 44.757 7.436 1.00 40.66 96 ALA A CA 1
ATOM 787 C C . ALA A 1 96 ? 8.605 45.925 6.540 1.00 40.66 96 ALA A C 1
ATOM 789 O O . ALA A 1 96 ? 9.332 45.737 5.560 1.00 40.66 96 ALA A O 1
ATOM 790 N N . GLU A 1 97 ? 8.207 47.145 6.911 1.00 41.56 97 GLU A N 1
ATOM 791 C CA . GLU A 1 97 ? 8.683 48.383 6.297 1.00 41.56 97 GLU A CA 1
ATOM 792 C C . GLU A 1 97 ? 10.220 48.429 6.326 1.00 41.56 97 GLU A C 1
ATOM 794 O O . GLU A 1 97 ? 10.834 48.642 7.372 1.00 41.56 97 GLU A O 1
ATOM 799 N N . THR A 1 98 ? 10.872 48.264 5.171 1.00 46.16 98 THR A N 1
ATOM 800 C CA . THR A 1 98 ? 12.318 48.485 5.043 1.00 46.16 98 THR A CA 1
ATOM 801 C C . THR A 1 98 ? 12.601 49.991 4.968 1.00 46.16 98 THR A C 1
ATOM 803 O O . THR A 1 98 ? 12.296 50.599 3.936 1.00 46.16 98 THR A O 1
ATOM 806 N N . PRO A 1 99 ? 13.221 50.633 5.978 1.00 57.00 99 PRO A N 1
ATOM 807 C CA . PRO A 1 99 ? 13.348 52.081 6.004 1.00 57.00 99 PRO A CA 1
ATOM 808 C C . PRO A 1 99 ? 14.782 52.499 5.662 1.00 57.00 99 PRO A C 1
ATOM 810 O O . PRO A 1 99 ? 15.587 52.723 6.562 1.00 57.00 99 PRO A O 1
ATOM 813 N N . PHE A 1 100 ? 15.125 52.632 4.373 1.00 39.34 100 PHE A N 1
ATOM 814 C CA . PHE A 1 100 ? 16.358 53.328 3.967 1.00 39.34 100 PHE A CA 1
ATOM 815 C C . PHE A 1 100 ? 16.361 53.840 2.516 1.00 39.34 100 PHE A C 1
ATOM 817 O O . PHE A 1 100 ? 16.194 53.074 1.574 1.00 39.34 100 PHE A O 1
ATOM 824 N N . GLY A 1 101 ? 16.734 55.116 2.349 1.00 37.19 101 GLY A N 1
ATOM 825 C CA . GLY A 1 101 ? 17.459 55.584 1.159 1.00 37.19 101 GLY A CA 1
ATOM 826 C C . GLY A 1 101 ? 16.654 56.293 0.067 1.00 37.19 101 GLY A C 1
ATOM 827 O O . GLY A 1 101 ? 16.384 55.718 -0.982 1.00 37.19 101 GLY A O 1
ATOM 828 N N . TYR A 1 102 ? 16.417 57.597 0.242 1.00 47.69 102 TYR A N 1
ATOM 829 C CA . TYR A 1 102 ? 16.119 58.491 -0.883 1.00 47.69 102 TYR A CA 1
ATOM 830 C C . TYR A 1 102 ? 17.257 58.465 -1.918 1.00 47.69 102 TYR A C 1
ATOM 832 O O . TYR A 1 102 ? 18.409 58.748 -1.577 1.00 47.69 102 TYR A O 1
ATOM 840 N N . ARG A 1 103 ? 16.911 58.249 -3.189 1.00 42.22 103 ARG A N 1
ATOM 841 C CA . ARG A 1 103 ? 17.586 58.880 -4.329 1.00 42.22 103 ARG A CA 1
ATOM 842 C C . ARG A 1 103 ? 16.556 59.280 -5.376 1.00 42.22 103 ARG A C 1
ATOM 844 O O . ARG A 1 103 ? 15.726 58.469 -5.773 1.00 42.22 103 ARG A O 1
ATOM 851 N N . ASP A 1 104 ? 16.638 60.540 -5.773 1.00 47.03 104 ASP A N 1
ATOM 852 C CA . ASP A 1 104 ? 15.888 61.139 -6.870 1.00 47.03 104 ASP A CA 1
ATOM 853 C C . ASP A 1 104 ? 16.282 60.546 -8.238 1.00 47.03 104 ASP A C 1
ATOM 855 O O . ASP A 1 104 ? 17.299 59.859 -8.349 1.00 47.03 104 ASP A O 1
ATOM 859 N N . ASP A 1 105 ? 15.531 60.954 -9.272 1.00 47.75 105 ASP A N 1
ATOM 860 C CA . ASP A 1 105 ? 15.874 60.869 -10.707 1.00 47.75 105 ASP A CA 1
ATOM 861 C C . ASP A 1 105 ? 15.773 59.446 -11.322 1.00 47.75 105 ASP A C 1
ATOM 863 O O . ASP A 1 105 ? 16.446 58.510 -10.910 1.00 47.75 105 ASP A O 1
ATOM 867 N N . ASP A 1 106 ? 14.941 59.146 -12.326 1.00 41.44 106 ASP A N 1
ATOM 868 C CA . ASP A 1 106 ? 14.518 59.948 -13.484 1.00 41.44 106 ASP A CA 1
ATOM 869 C C . ASP A 1 106 ? 13.200 59.372 -14.090 1.00 41.44 106 ASP A C 1
ATOM 871 O O . ASP A 1 106 ? 12.788 58.236 -13.820 1.00 41.44 106 ASP A O 1
ATOM 875 N N . GLY A 1 107 ? 12.510 60.154 -14.924 1.00 51.72 107 GLY A N 1
ATOM 876 C CA . GLY A 1 107 ? 11.168 59.909 -15.461 1.00 51.72 107 GLY A CA 1
ATOM 877 C C . GLY A 1 107 ? 11.044 58.718 -16.422 1.00 51.72 107 GLY A C 1
ATOM 878 O O . GLY A 1 107 ? 10.928 58.877 -17.644 1.00 51.72 107 GLY A O 1
ATOM 879 N N . THR A 1 108 ? 10.948 57.504 -15.878 1.00 47.31 108 THR A N 1
ATOM 880 C CA . THR A 1 108 ? 10.677 56.286 -16.654 1.00 47.31 108 THR A CA 1
ATOM 881 C C . THR A 1 108 ? 9.209 56.196 -17.084 1.00 47.31 108 THR A C 1
ATOM 883 O O . THR A 1 108 ? 8.315 55.761 -16.366 1.00 47.31 108 THR A O 1
ATOM 886 N N . LYS A 1 109 ? 8.967 56.619 -18.330 1.00 50.69 109 LYS A N 1
ATOM 887 C CA . LYS A 1 109 ? 7.676 56.579 -19.037 1.00 50.69 109 LYS A CA 1
ATOM 888 C C . LYS A 1 109 ? 6.954 55.238 -18.836 1.00 50.69 109 LYS A C 1
ATOM 890 O O . LYS A 1 109 ? 7.524 54.199 -19.165 1.00 50.69 109 LYS A O 1
ATOM 895 N N . ASN A 1 110 ? 5.676 55.291 -18.433 1.00 48.88 110 ASN A N 1
ATOM 896 C CA . ASN A 1 110 ? 4.741 54.159 -18.356 1.00 48.88 110 ASN A CA 1
ATOM 897 C C . ASN A 1 110 ? 4.602 53.420 -19.700 1.00 48.88 110 ASN A C 1
ATOM 899 O O . ASN A 1 110 ? 3.624 53.574 -20.436 1.00 48.88 110 ASN A O 1
ATOM 903 N N . ARG A 1 111 ? 5.573 52.564 -20.022 1.00 55.53 111 ARG A N 1
ATOM 904 C CA . ARG A 1 111 ? 5.394 51.499 -21.000 1.00 55.53 111 ARG A CA 1
ATOM 905 C C . ARG A 1 111 ? 4.460 50.485 -20.359 1.00 55.53 111 ARG A C 1
ATOM 907 O O . ARG A 1 111 ? 4.907 49.682 -19.545 1.00 55.53 111 ARG A O 1
ATOM 914 N N . LYS A 1 112 ? 3.177 50.526 -20.741 1.00 64.19 112 LYS A N 1
ATOM 915 C CA . LYS A 1 112 ? 2.271 49.383 -20.575 1.00 64.19 112 LYS A CA 1
ATOM 916 C C . LYS A 1 112 ? 3.013 48.157 -21.100 1.00 64.19 112 LYS A C 1
ATOM 918 O O . LYS A 1 112 ? 3.199 48.037 -22.311 1.00 64.19 112 LYS A O 1
ATOM 923 N N . LYS A 1 113 ? 3.483 47.297 -20.195 1.00 67.31 113 LYS A N 1
ATOM 924 C CA . LYS A 1 113 ? 3.921 45.955 -20.560 1.00 67.31 113 LYS A CA 1
ATOM 925 C C . LYS A 1 113 ? 2.671 45.308 -21.144 1.00 67.31 113 LYS A C 1
ATOM 927 O O . LYS A 1 113 ? 1.654 45.246 -20.462 1.00 67.31 113 LYS A O 1
ATOM 932 N N . GLN A 1 114 ? 2.700 44.980 -22.432 1.00 77.06 114 GLN A N 1
ATOM 933 C CA . GLN A 1 114 ? 1.669 44.113 -22.982 1.00 77.06 114 GLN A CA 1
ATOM 934 C C . GLN A 1 114 ? 1.845 42.782 -22.265 1.00 77.06 114 GLN A C 1
ATOM 936 O O . GLN A 1 114 ? 2.963 42.263 -22.238 1.00 77.06 114 GLN A O 1
ATOM 941 N N . ASP A 1 115 ? 0.782 42.286 -21.639 1.00 82.19 115 ASP A N 1
ATOM 942 C CA . ASP A 1 115 ? 0.816 40.957 -21.047 1.00 82.19 115 ASP A CA 1
ATOM 943 C C . ASP A 1 115 ? 1.203 39.969 -22.159 1.00 82.19 115 ASP A C 1
ATOM 945 O O . ASP A 1 115 ? 0.644 40.060 -23.263 1.00 82.19 115 ASP A O 1
ATOM 949 N N . PRO A 1 116 ? 2.204 39.098 -21.929 1.00 81.81 116 PRO A N 1
ATOM 950 C CA . PRO A 1 116 ? 2.679 38.183 -22.955 1.00 81.81 116 PRO A CA 1
ATOM 951 C C . PRO A 1 116 ? 1.503 37.350 -23.445 1.00 81.81 116 PRO A C 1
ATOM 953 O O . PRO A 1 116 ? 0.664 36.907 -22.655 1.00 81.81 116 PRO A O 1
ATOM 956 N N . SER A 1 117 ? 1.418 37.162 -24.761 1.00 90.12 117 SER A N 1
ATOM 957 C CA . SER A 1 117 ? 0.285 36.442 -25.341 1.00 90.12 117 SER A CA 1
ATOM 958 C C . SER A 1 117 ? 0.177 35.042 -24.726 1.00 90.12 117 SER A C 1
ATOM 960 O O . SER A 1 117 ? 1.191 34.416 -24.419 1.00 90.12 117 SER A O 1
ATOM 962 N N . LEU A 1 118 ? -1.042 34.515 -24.567 1.00 86.12 118 LEU A N 1
ATOM 963 C CA . LEU A 1 118 ? -1.241 33.165 -24.020 1.00 86.12 118 LEU A CA 1
ATOM 964 C C . LEU A 1 118 ? -0.412 32.113 -24.784 1.00 86.12 118 LEU A C 1
ATOM 966 O O . LEU A 1 118 ? 0.101 31.170 -24.189 1.00 86.12 118 LEU A O 1
ATOM 970 N N . GLU A 1 119 ? -0.239 32.302 -26.093 1.00 88.94 119 GLU A N 1
ATOM 971 C CA . GLU A 1 119 ? 0.608 31.462 -26.939 1.00 88.94 119 GLU A CA 1
ATOM 972 C C . GLU A 1 119 ? 2.104 31.585 -26.604 1.00 88.94 119 GLU A C 1
ATOM 974 O O . GLU A 1 119 ? 2.786 30.566 -26.524 1.00 88.94 119 GLU A O 1
ATOM 979 N N . GLU A 1 120 ? 2.610 32.790 -26.332 1.00 91.38 120 GLU A N 1
ATOM 980 C CA . GLU A 1 120 ? 3.983 33.021 -25.864 1.00 91.38 120 GLU A CA 1
ATOM 981 C C . GLU A 1 120 ? 4.229 32.391 -24.486 1.00 91.38 120 GLU A C 1
ATOM 983 O O . GLU A 1 120 ? 5.256 31.739 -24.286 1.00 91.38 120 GLU A O 1
ATOM 988 N N . VAL A 1 121 ? 3.269 32.504 -23.559 1.00 88.06 121 VAL A N 1
ATOM 989 C CA . VAL A 1 121 ? 3.333 31.847 -22.243 1.00 88.06 121 VAL A CA 1
ATOM 990 C C . VAL A 1 121 ? 3.373 30.326 -22.409 1.00 88.06 121 VAL A C 1
ATOM 992 O O . VAL A 1 121 ? 4.299 29.681 -21.921 1.00 88.06 121 VAL A O 1
ATOM 995 N N . LEU A 1 122 ? 2.440 29.744 -23.171 1.00 85.25 122 LEU A N 1
ATOM 996 C CA . LEU A 1 122 ? 2.403 28.300 -23.436 1.00 85.25 122 LEU A CA 1
ATOM 997 C C . LEU A 1 122 ? 3.648 27.804 -24.187 1.00 85.25 122 LEU A C 1
ATOM 999 O O . LEU A 1 122 ? 4.122 26.695 -23.925 1.00 85.25 122 LEU A O 1
ATOM 1003 N N . HIS A 1 123 ? 4.196 28.602 -25.107 1.00 89.56 123 HIS A N 1
ATOM 1004 C CA . HIS A 1 123 ? 5.446 28.293 -25.792 1.00 89.56 123 HIS A CA 1
ATOM 1005 C C . HIS A 1 123 ? 6.620 28.295 -24.810 1.00 89.56 123 HIS A C 1
ATOM 1007 O O . HIS A 1 123 ? 7.372 27.321 -24.775 1.00 89.56 123 HIS A O 1
ATOM 1013 N N . LYS A 1 124 ? 6.736 29.324 -23.960 1.00 90.62 124 LYS A N 1
ATOM 1014 C CA . LYS A 1 124 ? 7.756 29.411 -22.909 1.00 90.62 124 LYS A CA 1
ATOM 1015 C C . LYS A 1 124 ? 7.687 28.202 -21.974 1.00 90.62 124 LYS A C 1
ATOM 1017 O O . LYS A 1 124 ? 8.696 27.521 -21.824 1.00 90.62 124 LYS A O 1
ATOM 1022 N N . THR A 1 125 ? 6.509 27.864 -21.443 1.00 84.88 125 THR A N 1
ATOM 1023 C CA . THR A 1 125 ? 6.312 26.690 -20.573 1.00 84.88 125 THR A CA 1
ATOM 1024 C C . THR A 1 125 ? 6.660 25.377 -21.284 1.00 84.88 125 THR A C 1
ATOM 1026 O O . THR A 1 125 ? 7.269 24.490 -20.688 1.00 84.88 125 THR A O 1
ATOM 1029 N N . ARG A 1 126 ? 6.329 25.233 -22.576 1.00 86.50 126 ARG A N 1
ATOM 1030 C CA . ARG A 1 126 ? 6.691 24.041 -23.365 1.00 86.50 126 ARG A CA 1
ATOM 1031 C C . ARG A 1 126 ? 8.201 23.935 -23.588 1.00 86.50 126 ARG A C 1
ATOM 1033 O O . ARG A 1 126 ? 8.748 22.844 -23.452 1.00 86.50 126 ARG A O 1
ATOM 1040 N N . VAL A 1 127 ? 8.864 25.043 -23.916 1.00 90.12 127 VAL A N 1
ATOM 1041 C CA . VAL A 1 127 ? 10.324 25.111 -24.090 1.00 90.12 127 VAL A CA 1
ATOM 1042 C C . VAL A 1 127 ? 11.038 24.842 -22.769 1.00 90.12 127 VAL A C 1
ATOM 1044 O O . VAL A 1 127 ? 12.013 24.102 -22.752 1.00 90.12 127 VAL A O 1
ATOM 1047 N N . GLU A 1 128 ? 10.544 25.382 -21.660 1.00 87.31 128 GLU A N 1
ATOM 1048 C CA . GLU A 1 128 ? 11.071 25.144 -20.315 1.00 87.31 128 GLU A CA 1
ATOM 1049 C C . GLU A 1 128 ? 10.941 23.670 -19.914 1.00 87.31 128 GLU A C 1
ATOM 1051 O O . GLU A 1 128 ? 11.944 23.035 -19.593 1.00 87.31 128 GLU A O 1
ATOM 1056 N N . LYS A 1 129 ? 9.755 23.069 -20.085 1.00 86.00 129 LYS A N 1
ATOM 1057 C CA . LYS A 1 129 ? 9.545 21.628 -19.879 1.00 86.00 129 LYS A CA 1
ATOM 1058 C C . LYS A 1 129 ? 10.461 20.770 -20.760 1.00 86.00 129 LYS A C 1
ATOM 1060 O O . LYS A 1 129 ? 11.018 19.787 -20.281 1.00 86.00 129 LYS A O 1
ATOM 1065 N N . MET A 1 130 ? 10.653 21.145 -22.027 1.00 88.00 130 MET A N 1
ATOM 1066 C CA . MET A 1 130 ? 11.552 20.432 -22.942 1.00 88.00 130 MET A CA 1
ATOM 1067 C C . MET A 1 130 ? 13.028 20.584 -22.546 1.00 88.00 130 MET A C 1
ATOM 1069 O O . MET A 1 130 ? 13.765 19.605 -22.595 1.00 88.00 130 MET A O 1
ATOM 1073 N N . ARG A 1 131 ? 13.463 21.772 -22.104 1.00 89.12 131 ARG A N 1
ATOM 1074 C CA . ARG A 1 131 ? 14.824 22.004 -21.587 1.00 89.12 131 ARG A CA 1
ATOM 1075 C C . ARG A 1 131 ? 15.107 21.157 -20.355 1.00 89.12 131 ARG A C 1
ATOM 1077 O O . ARG A 1 131 ? 16.171 20.551 -20.285 1.00 89.12 131 ARG A O 1
ATOM 1084 N N . ILE A 1 132 ? 14.162 21.091 -19.416 1.00 87.50 132 ILE A N 1
ATOM 1085 C CA . ILE A 1 132 ? 14.319 20.266 -18.217 1.00 87.50 132 ILE A CA 1
ATOM 1086 C C . ILE A 1 132 ? 14.335 18.778 -18.590 1.00 87.50 132 ILE A C 1
ATOM 1088 O O . ILE A 1 132 ? 15.188 18.056 -18.091 1.00 87.50 132 ILE A O 1
ATOM 1092 N N . GLN A 1 133 ? 13.481 18.327 -19.517 1.00 88.81 133 GLN A N 1
ATOM 1093 C CA . GLN A 1 133 ? 13.512 16.945 -20.011 1.00 88.81 133 GLN A CA 1
ATOM 1094 C C . GLN A 1 133 ? 14.868 16.587 -20.644 1.00 88.81 133 GLN A C 1
ATOM 1096 O O . GLN A 1 133 ? 15.448 15.563 -20.300 1.00 88.81 133 GLN A O 1
ATOM 1101 N N . VAL A 1 134 ? 15.417 17.451 -21.506 1.00 89.75 134 VAL A N 1
ATOM 1102 C CA . VAL A 1 134 ? 16.745 17.243 -22.111 1.00 89.75 134 VAL A CA 1
ATOM 1103 C C . VAL A 1 134 ? 17.845 17.227 -21.047 1.00 89.75 134 VAL A C 1
ATOM 1105 O O . VAL A 1 134 ? 18.715 16.362 -21.092 1.00 89.75 134 VAL A O 1
ATOM 1108 N N . LEU A 1 135 ? 17.803 18.131 -20.062 1.00 90.38 135 LEU A N 1
ATOM 1109 C CA . LEU A 1 135 ? 18.752 18.130 -18.945 1.00 90.38 135 LEU A CA 1
ATOM 1110 C C . LEU A 1 135 ? 18.667 16.828 -18.134 1.00 90.38 135 LEU A C 1
ATOM 1112 O O . LEU A 1 135 ? 19.696 16.249 -17.800 1.00 90.38 135 LEU A O 1
ATOM 1116 N N . MET A 1 136 ? 17.453 16.352 -17.861 1.00 90.94 136 MET A N 1
ATOM 1117 C CA . MET A 1 136 ? 17.183 15.099 -17.158 1.00 90.94 136 MET A CA 1
ATOM 1118 C C . MET A 1 136 ? 17.717 13.877 -17.906 1.00 90.94 136 MET A C 1
ATOM 1120 O O . MET A 1 136 ? 18.383 13.033 -17.306 1.00 90.94 136 MET A O 1
ATOM 1124 N N . ASP A 1 137 ? 17.471 13.800 -19.212 1.00 91.94 137 ASP A N 1
ATOM 1125 C CA . ASP A 1 137 ? 17.958 12.701 -20.042 1.00 91.94 137 ASP A CA 1
ATOM 1126 C C . ASP A 1 137 ? 19.492 12.741 -20.166 1.00 91.94 137 ASP A C 1
ATOM 1128 O O . ASP A 1 137 ? 20.130 11.701 -20.033 1.00 91.94 137 ASP A O 1
ATOM 1132 N N . VAL A 1 138 ? 20.110 13.927 -20.285 1.00 92.56 138 VAL A N 1
ATOM 1133 C CA . VAL A 1 138 ? 21.579 14.084 -20.286 1.00 92.56 138 VAL A CA 1
ATOM 1134 C C . VAL A 1 138 ? 22.205 13.733 -18.929 1.00 92.56 138 VAL A C 1
ATOM 1136 O O . VAL A 1 138 ? 23.236 13.065 -18.900 1.00 92.56 138 VAL A O 1
ATOM 1139 N N . LEU A 1 139 ? 21.604 14.128 -17.801 1.00 91.56 139 LEU A N 1
ATOM 1140 C CA . LEU A 1 139 ? 22.078 13.747 -16.462 1.00 91.56 139 LEU A CA 1
ATOM 1141 C C . LEU A 1 139 ? 21.999 12.227 -16.247 1.00 91.56 139 LEU A C 1
ATOM 1143 O O . LEU A 1 139 ? 22.926 11.626 -15.700 1.00 91.56 139 LEU A O 1
ATOM 1147 N N . ARG A 1 140 ? 20.922 11.593 -16.726 1.00 91.62 140 ARG A N 1
ATOM 1148 C CA . ARG A 1 140 ? 20.749 10.136 -16.694 1.00 91.62 140 ARG A CA 1
ATOM 1149 C C . ARG A 1 140 ? 21.783 9.432 -17.583 1.00 91.62 140 ARG A C 1
ATOM 1151 O O . ARG A 1 140 ? 22.418 8.480 -17.133 1.00 91.62 140 ARG A O 1
ATOM 1158 N N . ASP A 1 141 ? 22.020 9.935 -18.795 1.00 92.31 141 ASP A N 1
ATOM 1159 C CA . ASP A 1 141 ? 23.089 9.473 -19.694 1.00 92.31 141 ASP A CA 1
ATOM 1160 C C . ASP A 1 141 ? 24.470 9.577 -19.031 1.00 92.31 141 ASP A C 1
ATOM 1162 O O . ASP A 1 141 ? 25.266 8.640 -19.104 1.00 92.31 141 ASP A O 1
ATOM 1166 N N . VAL A 1 142 ? 24.755 10.692 -18.351 1.00 90.44 142 VAL A N 1
ATOM 1167 C CA . VAL A 1 142 ? 26.007 10.929 -17.618 1.00 90.44 142 VAL A CA 1
ATOM 1168 C C . VAL A 1 142 ? 26.211 9.901 -16.500 1.00 90.44 142 VAL A C 1
ATOM 1170 O O . VAL A 1 142 ? 27.308 9.342 -16.399 1.00 90.44 142 VAL A O 1
ATOM 1173 N N . ALA A 1 143 ? 25.173 9.589 -15.713 1.00 90.31 143 ALA A N 1
ATOM 1174 C CA . ALA A 1 143 ? 25.247 8.578 -14.652 1.00 90.31 143 ALA A CA 1
ATOM 1175 C C . ALA A 1 143 ? 25.702 7.205 -15.188 1.00 90.31 143 ALA A C 1
ATOM 1177 O O . ALA A 1 143 ? 26.532 6.535 -14.569 1.00 90.31 143 ALA A O 1
ATOM 1178 N N . TYR A 1 144 ? 25.199 6.807 -16.363 1.00 88.38 144 TYR A N 1
ATOM 1179 C CA . TYR A 1 144 ? 25.515 5.518 -16.988 1.00 88.38 144 TYR A CA 1
ATOM 1180 C C . TYR A 1 144 ? 26.776 5.527 -17.869 1.00 88.38 144 TYR A C 1
ATOM 1182 O O . TYR A 1 144 ? 27.418 4.491 -18.020 1.00 88.38 144 TYR A O 1
ATOM 1190 N N . SER A 1 145 ? 27.170 6.670 -18.437 1.00 83.12 145 SER A N 1
ATOM 1191 C CA . SER A 1 145 ? 28.296 6.751 -19.386 1.00 83.12 145 SER A CA 1
ATOM 1192 C C . SER A 1 145 ? 29.670 6.789 -18.712 1.00 83.12 145 SER A C 1
ATOM 1194 O O . SER A 1 145 ? 30.670 6.416 -19.330 1.00 83.12 145 SER A O 1
ATOM 1196 N N . ALA A 1 146 ? 29.741 7.203 -17.442 1.00 65.19 146 ALA A N 1
ATOM 1197 C CA . ALA A 1 146 ? 31.003 7.439 -16.735 1.00 65.19 146 ALA A CA 1
ATOM 1198 C C . ALA A 1 146 ? 31.850 6.175 -16.443 1.00 65.19 146 ALA A C 1
ATOM 1200 O O . ALA A 1 146 ? 32.949 6.301 -15.908 1.00 65.19 146 ALA A O 1
ATOM 1201 N N . ASP A 1 147 ? 31.385 4.963 -16.780 1.00 65.56 147 ASP A N 1
ATOM 1202 C CA . ASP A 1 147 ? 32.230 3.750 -16.770 1.00 65.56 147 ASP A CA 1
ATOM 1203 C C . ASP A 1 147 ? 33.219 3.683 -17.947 1.00 65.56 147 ASP A C 1
ATOM 1205 O O . ASP A 1 147 ? 34.256 3.036 -17.837 1.00 65.56 147 ASP A O 1
ATOM 1209 N N . ASN A 1 148 ? 32.948 4.378 -19.059 1.00 57.22 148 ASN A N 1
ATOM 1210 C CA . ASN A 1 148 ? 33.784 4.302 -20.265 1.00 57.22 148 ASN A CA 1
ATOM 1211 C C . ASN A 1 148 ? 34.944 5.312 -20.274 1.00 57.22 148 ASN A C 1
ATOM 1213 O O . ASN A 1 148 ? 35.873 5.184 -21.069 1.00 57.22 148 ASN A O 1
ATOM 1217 N N . THR A 1 149 ? 34.922 6.305 -19.382 1.00 56.25 149 THR A N 1
ATOM 1218 C CA . THR A 1 149 ? 35.992 7.301 -19.205 1.00 56.25 149 THR A CA 1
ATOM 1219 C C . THR A 1 149 ? 36.987 6.901 -18.116 1.00 56.25 149 THR A C 1
ATOM 1221 O O . THR A 1 149 ? 37.527 7.761 -17.416 1.00 56.25 149 THR A O 1
ATOM 1224 N N . SER A 1 150 ? 37.279 5.603 -17.979 1.00 51.62 150 SER A N 1
ATOM 1225 C CA . SER A 1 150 ? 38.499 5.153 -17.308 1.00 51.62 150 SER A CA 1
ATOM 1226 C C . SER A 1 150 ? 39.700 5.626 -18.132 1.00 51.62 150 SER A C 1
ATOM 1228 O O . SER A 1 150 ? 40.173 4.924 -19.030 1.00 51.62 150 SER A O 1
ATOM 1230 N N . ALA A 1 151 ? 40.156 6.853 -17.868 1.00 52.53 151 ALA A N 1
ATOM 1231 C CA . ALA A 1 151 ? 41.382 7.378 -18.448 1.00 52.53 151 ALA A CA 1
ATOM 1232 C C . ALA A 1 151 ? 42.496 6.341 -18.232 1.00 52.53 151 ALA A C 1
ATOM 1234 O O . ALA A 1 151 ? 42.576 5.786 -17.130 1.00 52.53 151 ALA A O 1
ATOM 1235 N N . PRO A 1 152 ? 43.317 6.034 -19.255 1.00 48.69 152 PRO A N 1
ATOM 1236 C CA . PRO A 1 152 ? 44.358 5.028 -19.122 1.00 48.69 152 PRO A CA 1
ATOM 1237 C C . PRO A 1 152 ? 45.254 5.428 -17.956 1.00 48.69 152 PRO A C 1
ATOM 1239 O O . PRO A 1 152 ? 45.900 6.477 -18.000 1.00 48.69 152 PRO A O 1
ATOM 1242 N N . ILE A 1 153 ? 45.235 4.611 -16.899 1.00 52.00 153 ILE A N 1
ATOM 1243 C CA . ILE A 1 153 ? 46.054 4.819 -15.709 1.00 52.00 153 ILE A CA 1
ATOM 1244 C C . ILE A 1 153 ? 47.498 4.906 -16.215 1.00 52.00 153 ILE A C 1
ATOM 1246 O O . ILE A 1 153 ? 47.956 3.943 -16.836 1.00 52.00 153 ILE A O 1
ATOM 1250 N N . PRO A 1 154 ? 48.201 6.042 -16.037 1.00 49.69 154 PRO A N 1
ATOM 1251 C CA . PRO A 1 154 ? 49.577 6.150 -16.486 1.00 49.69 154 PRO A CA 1
ATOM 1252 C C . PRO A 1 154 ? 50.382 5.107 -15.720 1.00 49.69 154 PRO A C 1
ATOM 1254 O O . PRO A 1 154 ? 50.399 5.130 -14.491 1.00 49.69 154 PRO A O 1
ATOM 1257 N N . ASP A 1 155 ? 50.973 4.180 -16.472 1.00 47.34 155 ASP A N 1
ATOM 1258 C CA . ASP A 1 155 ? 51.558 2.921 -16.009 1.00 47.34 155 ASP A CA 1
ATOM 1259 C C . ASP A 1 155 ? 52.591 3.162 -14.892 1.00 47.34 155 ASP A C 1
ATOM 1261 O O . ASP A 1 155 ? 53.767 3.453 -15.136 1.00 47.34 155 ASP A O 1
ATOM 1265 N N . SER A 1 156 ? 52.126 3.143 -13.637 1.00 47.06 156 SER A N 1
ATOM 1266 C CA . SER A 1 156 ? 52.954 3.445 -12.475 1.00 47.06 156 SER A CA 1
ATOM 1267 C C . SER A 1 156 ? 53.792 2.212 -12.180 1.00 47.06 156 SER A C 1
ATOM 1269 O O . SER A 1 156 ? 53.287 1.227 -11.640 1.00 47.06 156 SER A O 1
ATOM 1271 N N . GLY A 1 157 ? 55.054 2.281 -12.604 1.00 44.22 157 GLY A N 1
ATOM 1272 C CA . GLY A 1 157 ? 55.913 1.126 -12.822 1.00 44.22 157 GLY A CA 1
ATOM 1273 C C . GLY A 1 157 ? 55.884 0.053 -11.735 1.00 44.22 157 GLY A C 1
ATOM 1274 O O . GLY A 1 157 ? 55.939 0.329 -10.538 1.00 44.22 157 GLY A O 1
ATOM 1275 N N . THR A 1 158 ? 55.890 -1.190 -12.209 1.00 51.72 158 THR A N 1
ATOM 1276 C CA . THR A 1 158 ? 56.108 -2.429 -11.458 1.00 51.72 158 THR A CA 1
ATOM 1277 C C . THR A 1 158 ? 57.146 -2.279 -10.337 1.00 51.72 158 THR A C 1
ATOM 1279 O O . THR A 1 158 ? 58.353 -2.288 -10.598 1.00 51.72 158 THR A O 1
ATOM 1282 N N . VAL A 1 159 ? 56.698 -2.219 -9.081 1.00 44.22 159 VAL A N 1
ATOM 1283 C CA . VAL A 1 159 ? 57.575 -2.394 -7.915 1.00 44.22 159 VAL A CA 1
ATOM 1284 C C . VAL A 1 159 ? 57.437 -3.825 -7.414 1.00 44.22 159 VAL A C 1
ATOM 1286 O O . VAL A 1 159 ? 56.356 -4.266 -7.037 1.00 44.22 159 VAL A O 1
ATOM 1289 N N . SER A 1 160 ? 58.564 -4.536 -7.449 1.00 45.50 160 SER A N 1
ATOM 1290 C CA . SER A 1 160 ? 58.721 -5.938 -7.058 1.00 45.50 160 SER A CA 1
ATOM 1291 C C . SER A 1 160 ? 58.007 -6.285 -5.750 1.00 45.50 160 SER A C 1
ATOM 1293 O O . SER A 1 160 ? 58.370 -5.792 -4.683 1.00 45.50 160 SER A O 1
ATOM 1295 N N . GLU A 1 161 ? 57.094 -7.248 -5.830 1.00 46.38 161 GLU A N 1
ATOM 1296 C CA . GLU A 1 161 ? 56.679 -8.061 -4.691 1.00 46.38 161 GLU A CA 1
ATOM 1297 C C . GLU A 1 161 ? 57.915 -8.771 -4.106 1.00 46.38 161 GLU A C 1
ATOM 1299 O O . GLU A 1 161 ? 58.744 -9.314 -4.848 1.00 46.38 161 GLU A O 1
ATOM 1304 N N . LYS A 1 162 ? 58.085 -8.720 -2.781 1.00 50.91 162 LYS A N 1
ATOM 1305 C CA . LYS A 1 162 ? 59.060 -9.549 -2.069 1.00 50.91 162 LYS A CA 1
ATOM 1306 C C . LYS A 1 162 ? 58.627 -9.777 -0.628 1.00 50.91 162 LYS A C 1
ATOM 1308 O O . LYS A 1 162 ? 58.231 -8.843 0.065 1.00 50.91 162 LYS A O 1
ATOM 1313 N N . ASP A 1 163 ? 58.719 -11.030 -0.206 1.00 47.06 163 ASP A N 1
ATOM 1314 C CA . ASP A 1 163 ? 58.299 -11.527 1.101 1.00 47.06 163 ASP A CA 1
ATOM 1315 C C . ASP A 1 163 ? 58.869 -10.730 2.280 1.00 47.06 163 ASP A C 1
ATOM 1317 O O . ASP A 1 163 ? 60.043 -10.356 2.265 1.00 47.06 163 ASP A O 1
ATOM 1321 N N . THR A 1 164 ? 58.104 -10.633 3.374 1.00 40.75 164 THR A N 1
ATOM 1322 C CA . THR A 1 164 ? 58.586 -11.042 4.711 1.00 40.75 164 THR A CA 1
ATOM 1323 C C . THR A 1 164 ? 57.420 -11.244 5.682 1.00 40.75 164 THR A C 1
ATOM 1325 O O . THR A 1 164 ? 56.633 -10.347 5.972 1.00 40.75 164 THR A O 1
ATOM 1328 N N . THR A 1 165 ? 57.348 -12.449 6.241 1.00 47.69 165 THR A N 1
ATOM 1329 C CA . THR A 1 165 ? 56.464 -12.834 7.349 1.00 47.69 165 THR A CA 1
ATOM 1330 C C . THR A 1 165 ? 56.882 -12.267 8.715 1.00 47.69 165 THR A C 1
ATOM 1332 O O . THR A 1 165 ? 58.070 -12.184 9.007 1.00 47.69 165 THR A O 1
ATOM 1335 N N . ARG A 1 166 ? 55.886 -12.171 9.616 1.00 40.56 166 ARG A N 1
ATOM 1336 C CA . ARG A 1 166 ? 55.966 -12.457 11.073 1.00 40.56 166 ARG A CA 1
ATOM 1337 C C . ARG A 1 166 ? 56.500 -11.372 12.034 1.00 40.56 166 ARG A C 1
ATOM 1339 O O . ARG A 1 166 ? 57.671 -11.365 12.384 1.00 40.56 166 ARG A O 1
ATOM 1346 N N . GLY A 1 167 ? 55.536 -10.725 12.700 1.00 41.97 167 GLY A N 1
ATOM 1347 C CA . GLY A 1 167 ? 55.471 -10.636 14.171 1.00 41.97 167 GLY A CA 1
ATOM 1348 C C . GLY A 1 167 ? 56.192 -9.470 14.862 1.00 41.97 167 GLY A C 1
ATOM 1349 O O . GLY A 1 167 ? 57.323 -9.141 14.535 1.00 41.97 167 GLY A O 1
ATOM 1350 N N . GLY A 1 168 ? 55.556 -8.902 15.895 1.00 37.84 168 GLY A N 1
ATOM 1351 C CA . GLY A 1 168 ? 56.196 -7.923 16.783 1.00 37.84 168 GLY A CA 1
ATOM 1352 C C . GLY A 1 168 ? 55.226 -6.958 17.464 1.00 37.84 168 GLY A C 1
ATOM 1353 O O . GLY A 1 168 ? 54.853 -5.938 16.898 1.00 37.84 168 GLY A O 1
ATOM 1354 N N . THR A 1 169 ? 54.845 -7.258 18.703 1.00 45.56 169 THR A N 1
ATOM 1355 C CA . THR A 1 169 ? 54.141 -6.332 19.602 1.00 45.56 169 THR A CA 1
ATOM 1356 C C . THR A 1 169 ? 55.094 -5.236 20.091 1.00 45.56 169 THR A C 1
ATOM 1358 O O . THR A 1 169 ? 56.153 -5.585 20.604 1.00 45.56 169 THR A O 1
ATOM 1361 N N . THR A 1 170 ? 54.721 -3.950 20.035 1.00 39.41 170 THR A N 1
ATOM 1362 C CA . THR A 1 170 ? 54.792 -2.977 21.163 1.00 39.41 170 THR A CA 1
ATOM 1363 C C . THR A 1 170 ? 54.294 -1.575 20.764 1.00 39.41 170 THR A C 1
ATOM 1365 O O . THR A 1 170 ? 54.030 -1.294 19.599 1.00 39.41 170 THR A O 1
ATOM 1368 N N . HIS A 1 171 ? 54.056 -0.739 21.779 1.00 45.84 171 HIS A N 1
ATOM 1369 C CA . HIS A 1 171 ? 53.322 0.533 21.752 1.00 45.84 171 HIS A CA 1
ATOM 1370 C C . HIS A 1 171 ? 54.302 1.739 21.903 1.00 45.84 171 HIS A C 1
ATOM 1372 O O . HIS A 1 171 ? 55.511 1.544 21.811 1.00 45.84 171 HIS A O 1
ATOM 1378 N N . PRO A 1 172 ? 53.822 2.981 22.094 1.00 59.97 172 PRO A N 1
ATOM 1379 C CA . PRO A 1 172 ? 53.795 4.062 21.107 1.00 59.97 172 PRO A CA 1
ATOM 1380 C C . PRO A 1 172 ? 54.969 5.061 21.182 1.00 59.97 172 PRO A C 1
ATOM 1382 O O . PRO A 1 172 ? 55.623 5.205 22.212 1.00 59.97 172 PRO A O 1
ATOM 1385 N N . GLN A 1 173 ? 55.108 5.892 20.143 1.00 43.09 173 GLN A N 1
ATOM 1386 C CA . GLN A 1 173 ? 55.790 7.187 20.241 1.00 43.09 173 GLN A CA 1
ATOM 1387 C C . GLN A 1 173 ? 55.063 8.248 19.390 1.00 43.09 173 GLN A C 1
ATOM 1389 O O . GLN A 1 173 ? 54.804 7.993 18.214 1.00 43.09 173 GLN A O 1
ATOM 1394 N N . PRO A 1 174 ? 54.726 9.432 19.938 1.00 54.47 174 PRO A N 1
ATOM 1395 C CA . PRO A 1 174 ? 54.162 10.527 19.160 1.00 54.47 174 PRO A CA 1
ATOM 1396 C C . PRO A 1 174 ? 55.284 11.367 18.535 1.00 54.47 174 PRO A C 1
ATOM 1398 O O . PRO A 1 174 ? 56.173 11.845 19.241 1.00 54.47 174 PRO A O 1
ATOM 1401 N N . GLN A 1 175 ? 55.225 11.598 17.223 1.00 39.31 175 GLN A N 1
ATOM 1402 C CA . GLN A 1 175 ? 56.021 12.635 16.563 1.00 39.31 175 GLN A CA 1
ATOM 1403 C C . GLN A 1 175 ? 55.114 13.555 15.750 1.00 39.31 175 GLN A C 1
ATOM 1405 O O . GLN A 1 175 ? 54.478 13.160 14.777 1.00 39.31 175 GLN A O 1
ATOM 1410 N N . THR A 1 176 ? 55.057 14.806 16.191 1.00 47.53 176 THR A N 1
ATOM 1411 C CA . THR A 1 176 ? 54.371 15.908 15.525 1.00 47.53 176 THR A CA 1
ATOM 1412 C C . THR A 1 176 ? 55.194 16.382 14.331 1.00 47.53 176 THR A C 1
ATOM 1414 O O . THR A 1 176 ? 56.203 17.063 14.520 1.00 47.53 176 THR A O 1
ATOM 1417 N N . HIS A 1 177 ? 54.746 16.086 13.112 1.00 40.00 177 HIS A N 1
ATOM 1418 C CA . HIS A 1 177 ? 55.292 16.700 11.902 1.00 40.00 177 HIS A CA 1
ATOM 1419 C C . HIS A 1 177 ? 54.211 17.457 11.136 1.00 40.00 177 HIS A C 1
ATOM 1421 O O . HIS A 1 177 ? 53.287 16.889 10.561 1.00 40.00 177 HIS A O 1
ATOM 1427 N N . THR A 1 178 ? 54.360 18.779 11.136 1.00 50.41 178 THR A N 1
ATOM 1428 C CA . THR A 1 178 ? 53.595 19.720 10.325 1.00 50.41 178 THR A CA 1
ATOM 1429 C C . THR A 1 178 ? 53.974 19.562 8.854 1.00 50.41 178 THR A C 1
ATOM 1431 O O . THR A 1 178 ? 55.048 20.004 8.445 1.00 50.41 178 THR A O 1
ATOM 1434 N N . LEU A 1 179 ? 53.091 18.974 8.048 1.00 40.09 179 LEU A N 1
ATOM 1435 C CA . LEU A 1 179 ? 53.219 18.956 6.592 1.00 40.09 179 LEU A CA 1
ATOM 1436 C C . LEU A 1 179 ? 51.982 19.584 5.954 1.00 40.09 179 LEU A C 1
ATOM 1438 O O . LEU A 1 179 ? 50.925 18.962 5.850 1.00 40.09 179 LEU A O 1
ATOM 1442 N N . SER A 1 180 ? 52.152 20.835 5.516 1.00 50.78 180 SER A N 1
ATOM 1443 C CA . SER A 1 180 ? 51.223 21.521 4.618 1.00 50.78 180 SER A CA 1
ATOM 1444 C C . SER A 1 180 ? 51.089 20.693 3.340 1.00 50.78 180 SER A C 1
ATOM 1446 O O . SER A 1 180 ? 51.998 20.660 2.511 1.00 50.78 180 SER A O 1
ATOM 1448 N N . THR A 1 181 ? 49.992 19.947 3.237 1.00 44.44 181 THR A N 1
ATOM 1449 C CA . THR A 1 181 ? 49.772 18.949 2.187 1.00 44.44 181 THR A CA 1
ATOM 1450 C C . THR A 1 181 ? 48.680 19.450 1.254 1.00 44.44 181 THR A C 1
ATOM 1452 O O . THR A 1 181 ? 47.588 19.790 1.706 1.00 44.44 181 THR A O 1
ATOM 1455 N N . ASN A 1 182 ? 48.990 19.501 -0.045 1.00 53.09 182 ASN A N 1
ATOM 1456 C CA . ASN A 1 182 ? 48.089 19.926 -1.119 1.00 53.09 182 ASN A CA 1
ATOM 1457 C C . ASN A 1 182 ? 46.699 19.278 -0.994 1.00 53.09 182 ASN A C 1
ATOM 1459 O O . ASN A 1 182 ? 46.541 18.088 -1.265 1.00 53.09 182 ASN A O 1
ATOM 1463 N N . GLN A 1 183 ? 45.678 20.073 -0.664 1.00 46.91 183 GLN A N 1
ATOM 1464 C CA . GLN A 1 183 ? 44.295 19.591 -0.538 1.00 46.91 183 GLN A CA 1
ATOM 1465 C C . GLN A 1 183 ? 43.659 19.201 -1.889 1.00 46.91 183 GLN A C 1
ATOM 1467 O O . GLN A 1 183 ? 42.657 18.494 -1.916 1.00 46.91 183 GLN A O 1
ATOM 1472 N N . ASN A 1 184 ? 44.281 19.566 -3.015 1.00 52.88 184 ASN A N 1
ATOM 1473 C CA . ASN A 1 184 ? 43.744 19.344 -4.364 1.00 52.88 184 ASN A CA 1
ATOM 1474 C C . ASN A 1 184 ? 43.874 17.897 -4.892 1.00 52.88 184 ASN A C 1
ATOM 1476 O O . ASN A 1 184 ? 43.483 17.644 -6.027 1.00 52.88 184 ASN A O 1
ATOM 1480 N N . ALA A 1 185 ? 44.431 16.956 -4.118 1.00 48.94 185 ALA A N 1
ATOM 1481 C CA . ALA A 1 185 ? 44.663 15.572 -4.560 1.00 48.94 185 ALA A CA 1
ATOM 1482 C C . ALA A 1 185 ? 43.734 14.518 -3.919 1.00 48.94 185 ALA A C 1
ATOM 1484 O O . ALA A 1 185 ? 43.685 13.391 -4.402 1.00 48.94 185 ALA A O 1
ATOM 1485 N N . ASN A 1 186 ? 42.987 14.863 -2.860 1.00 48.34 186 ASN A N 1
ATOM 1486 C CA . ASN A 1 186 ? 42.198 13.889 -2.084 1.00 48.34 186 ASN A CA 1
ATOM 1487 C C . ASN A 1 186 ? 40.705 13.815 -2.448 1.00 48.34 186 ASN A C 1
ATOM 1489 O O . ASN A 1 186 ? 39.994 12.984 -1.893 1.00 48.34 186 ASN A O 1
ATOM 1493 N N . MET A 1 187 ? 40.229 14.598 -3.420 1.00 53.28 187 MET A N 1
ATOM 1494 C CA . MET A 1 187 ? 38.886 14.440 -4.003 1.00 53.28 187 MET A CA 1
ATOM 1495 C C . MET A 1 187 ? 38.850 13.364 -5.104 1.00 53.28 187 MET A C 1
ATOM 1497 O O . MET A 1 187 ? 38.147 13.491 -6.103 1.00 53.28 187 MET A O 1
ATOM 1501 N N . CYS A 1 188 ? 39.551 12.245 -4.885 1.00 50.66 188 CYS A N 1
ATOM 1502 C CA . CYS A 1 188 ? 39.195 10.977 -5.522 1.00 50.66 188 CYS A CA 1
ATOM 1503 C C . CYS A 1 188 ? 37.953 10.417 -4.805 1.00 50.66 188 CYS A C 1
ATOM 1505 O O . CYS A 1 188 ? 38.001 9.385 -4.137 1.00 50.66 188 CYS A O 1
ATOM 1507 N N . MET A 1 189 ? 36.849 11.170 -4.884 1.00 56.41 189 MET A N 1
ATOM 1508 C CA . MET A 1 189 ? 35.533 10.683 -4.494 1.00 56.41 189 MET A CA 1
ATOM 1509 C C . MET A 1 189 ? 35.256 9.420 -5.298 1.00 56.41 189 MET A C 1
ATOM 1511 O O . MET A 1 189 ? 35.514 9.381 -6.505 1.00 56.41 189 MET A O 1
ATOM 1515 N N . ASN A 1 190 ? 34.743 8.386 -4.632 1.00 75.25 190 ASN A N 1
ATOM 1516 C CA . ASN A 1 190 ? 34.399 7.142 -5.304 1.00 75.25 190 ASN A CA 1
ATOM 1517 C C . ASN A 1 190 ? 33.437 7.476 -6.450 1.00 75.25 190 ASN A C 1
ATOM 1519 O O . ASN A 1 190 ? 32.342 7.988 -6.223 1.00 75.25 190 ASN A O 1
ATOM 1523 N N . THR A 1 191 ? 33.827 7.191 -7.692 1.00 80.25 191 THR A N 1
ATOM 1524 C CA . THR A 1 191 ? 33.000 7.519 -8.866 1.00 80.25 191 THR A CA 1
ATOM 1525 C C . THR A 1 191 ? 31.625 6.850 -8.797 1.00 80.25 191 THR A C 1
ATOM 1527 O O . THR A 1 191 ? 30.667 7.349 -9.379 1.00 80.25 191 THR A O 1
ATOM 1530 N N . THR A 1 192 ? 31.506 5.768 -8.022 1.00 83.62 192 THR A N 1
ATOM 1531 C CA . THR A 1 192 ? 30.248 5.122 -7.642 1.00 83.62 192 THR A CA 1
ATOM 1532 C C . THR A 1 192 ? 29.356 6.006 -6.766 1.00 83.62 192 THR A C 1
ATOM 1534 O O . THR A 1 192 ? 28.197 6.178 -7.112 1.00 83.62 192 THR A O 1
ATOM 1537 N N . THR A 1 193 ? 29.864 6.633 -5.695 1.00 85.69 193 THR A N 1
ATOM 1538 C CA . THR A 1 193 ? 29.025 7.466 -4.807 1.00 85.69 193 THR A CA 1
ATOM 1539 C C . THR A 1 193 ? 28.546 8.730 -5.512 1.00 85.69 193 THR A C 1
ATOM 1541 O O . THR A 1 193 ? 27.413 9.149 -5.310 1.00 85.69 193 THR A O 1
ATOM 1544 N N . PHE A 1 194 ? 29.365 9.297 -6.405 1.00 87.62 194 PHE A N 1
ATOM 1545 C CA . PHE A 1 194 ? 28.937 10.394 -7.276 1.00 87.62 194 PHE A CA 1
ATOM 1546 C C . PHE A 1 194 ? 27.826 9.968 -8.256 1.00 87.62 194 PHE A C 1
ATOM 1548 O O . PHE A 1 194 ? 26.856 10.701 -8.431 1.00 87.62 194 PHE A O 1
ATOM 1555 N N . LYS A 1 195 ? 27.923 8.777 -8.869 1.00 89.31 195 LYS A N 1
ATOM 1556 C CA . LYS A 1 195 ? 26.858 8.229 -9.732 1.00 89.31 195 LYS A CA 1
ATOM 1557 C C . LYS A 1 195 ? 25.564 7.972 -8.968 1.00 89.31 195 LYS A C 1
ATOM 1559 O O . LYS A 1 195 ? 24.499 8.317 -9.470 1.00 89.31 195 LYS A O 1
ATOM 1564 N N . ASP A 1 196 ? 25.662 7.371 -7.785 1.00 91.19 196 ASP A N 1
ATOM 1565 C CA . ASP A 1 196 ? 24.507 7.054 -6.947 1.00 91.19 196 ASP A CA 1
ATOM 1566 C C . ASP A 1 196 ? 23.790 8.346 -6.520 1.00 91.19 196 ASP A C 1
ATOM 1568 O O . ASP A 1 196 ? 22.580 8.457 -6.707 1.00 91.19 196 ASP A O 1
ATOM 1572 N N . ASN A 1 197 ? 24.536 9.368 -6.085 1.00 91.31 197 ASN A N 1
ATOM 1573 C CA . ASN A 1 197 ? 24.007 10.702 -5.787 1.00 91.31 197 ASN A CA 1
ATOM 1574 C C . ASN A 1 197 ? 23.347 11.361 -7.019 1.00 91.31 197 ASN A C 1
ATOM 1576 O O . ASN A 1 197 ? 22.223 11.853 -6.930 1.00 91.31 197 ASN A O 1
ATOM 1580 N N . LEU A 1 198 ? 23.971 11.291 -8.204 1.00 92.25 198 LEU A N 1
ATOM 1581 C CA . LEU A 1 198 ? 23.374 11.808 -9.443 1.00 92.25 198 LEU A CA 1
ATOM 1582 C C . LEU A 1 198 ? 22.071 11.075 -9.816 1.00 92.25 198 LEU A C 1
ATOM 1584 O O . LEU A 1 198 ? 21.134 11.687 -10.336 1.00 92.25 198 LEU A O 1
ATOM 1588 N N . LEU A 1 199 ? 21.987 9.771 -9.539 1.00 93.06 199 LEU A N 1
ATOM 1589 C CA . LEU A 1 199 ? 20.790 8.962 -9.764 1.00 93.06 199 LEU A CA 1
ATOM 1590 C C . LEU A 1 199 ? 19.674 9.297 -8.758 1.00 93.06 199 LEU A C 1
ATOM 1592 O O . LEU A 1 199 ? 18.507 9.379 -9.145 1.00 93.06 199 LEU A O 1
ATOM 1596 N N . VAL A 1 200 ? 20.022 9.554 -7.493 1.00 92.81 200 VAL A N 1
ATOM 1597 C CA . VAL A 1 200 ? 19.089 10.060 -6.472 1.00 92.81 200 VAL A CA 1
ATOM 1598 C C . VAL A 1 200 ? 18.544 11.425 -6.898 1.00 92.81 200 VAL A C 1
ATOM 1600 O O . VAL A 1 200 ? 17.330 11.569 -7.040 1.00 92.81 200 VAL A O 1
ATOM 1603 N N . MET A 1 201 ? 19.415 12.384 -7.219 1.00 91.06 201 MET A N 1
ATOM 1604 C CA . MET A 1 201 ? 19.028 13.74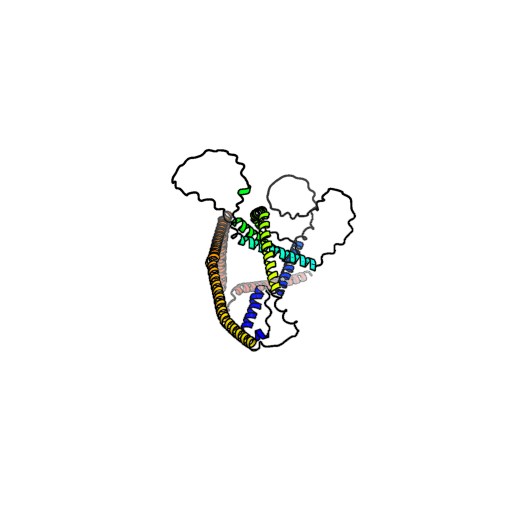8 -7.603 1.00 91.06 201 MET A CA 1
ATOM 1605 C C . MET A 1 201 ? 18.221 13.800 -8.910 1.00 91.06 201 MET A C 1
ATOM 1607 O O . MET A 1 201 ? 17.271 14.574 -9.016 1.00 91.06 201 MET A O 1
ATOM 1611 N N . THR A 1 202 ? 18.510 12.939 -9.892 1.00 91.38 202 THR A N 1
ATOM 1612 C CA . THR A 1 202 ? 17.653 12.809 -11.086 1.00 91.38 202 THR A CA 1
ATOM 1613 C C . THR A 1 202 ? 16.290 12.203 -10.745 1.00 91.38 202 THR A C 1
ATOM 1615 O O . THR A 1 202 ? 15.268 12.765 -11.135 1.00 91.38 202 THR A O 1
ATOM 1618 N N . SER A 1 203 ? 16.228 11.125 -9.955 1.00 89.56 203 SER A N 1
ATOM 1619 C CA . SER A 1 203 ? 14.939 10.556 -9.522 1.00 89.56 203 SER A CA 1
ATOM 1620 C C . SER A 1 203 ? 14.087 11.558 -8.728 1.00 89.56 203 SER A C 1
ATOM 1622 O O . SER A 1 203 ? 12.862 11.576 -8.851 1.00 89.56 203 SER A O 1
ATOM 1624 N N . TYR A 1 204 ? 14.743 12.438 -7.971 1.00 89.00 204 TYR A N 1
ATOM 1625 C CA . TYR A 1 204 ? 14.122 13.524 -7.233 1.00 89.00 204 TYR A CA 1
ATOM 1626 C C . TYR A 1 204 ? 13.520 14.592 -8.161 1.00 89.00 204 TYR A C 1
ATOM 1628 O O . TYR A 1 204 ? 12.337 14.924 -8.047 1.00 89.00 204 TYR A O 1
ATOM 1636 N N . LEU A 1 205 ? 14.309 15.086 -9.122 1.00 87.38 205 LEU A N 1
ATOM 1637 C CA . LEU A 1 205 ? 13.852 16.051 -10.125 1.00 87.38 205 LEU A CA 1
ATOM 1638 C C . LEU A 1 205 ? 12.684 15.504 -10.959 1.00 87.38 205 LEU A C 1
ATOM 1640 O O . LEU A 1 205 ? 11.727 16.241 -11.199 1.00 87.38 205 LEU A O 1
ATOM 1644 N N . ASP A 1 206 ? 12.709 14.215 -11.325 1.00 88.44 206 ASP A N 1
ATOM 1645 C CA . ASP A 1 206 ? 11.562 13.535 -11.936 1.00 88.44 206 ASP A CA 1
ATOM 1646 C C . ASP A 1 206 ? 10.308 13.710 -11.050 1.00 88.44 206 ASP A C 1
ATOM 1648 O O . ASP A 1 206 ? 9.300 14.246 -11.516 1.00 88.44 206 ASP A O 1
ATOM 1652 N N . VAL A 1 207 ? 10.348 13.326 -9.764 1.00 86.38 207 VAL A N 1
ATOM 1653 C CA . VAL A 1 207 ? 9.185 13.424 -8.852 1.00 86.38 207 VAL A CA 1
ATOM 1654 C C . VAL A 1 207 ? 8.623 14.849 -8.769 1.00 86.38 207 VAL A C 1
ATOM 1656 O O . VAL A 1 207 ? 7.404 15.021 -8.868 1.00 86.38 207 VAL A O 1
ATOM 1659 N N . VAL A 1 208 ? 9.480 15.867 -8.647 1.00 83.31 208 VAL A N 1
ATOM 1660 C CA . VAL A 1 208 ? 9.058 17.280 -8.599 1.00 83.31 208 VAL A CA 1
ATOM 1661 C C . VAL A 1 208 ? 8.340 17.693 -9.894 1.00 83.31 208 VAL A C 1
ATOM 1663 O O . VAL A 1 208 ? 7.275 18.315 -9.843 1.00 83.31 208 VAL A O 1
ATOM 1666 N N . LEU A 1 209 ? 8.853 17.282 -11.059 1.00 80.75 209 LEU A N 1
ATOM 1667 C CA . LEU A 1 209 ? 8.255 17.580 -12.369 1.00 80.75 209 LEU A CA 1
ATOM 1668 C C . LEU A 1 209 ? 6.894 16.905 -12.581 1.00 80.75 209 LEU A C 1
ATOM 1670 O O . LEU A 1 209 ? 6.001 17.497 -13.194 1.00 80.75 209 LEU A O 1
ATOM 1674 N N . TRP A 1 210 ? 6.710 15.684 -12.073 1.00 80.38 210 TRP A N 1
ATOM 1675 C CA . TRP A 1 210 ? 5.419 14.989 -12.136 1.00 80.38 210 TRP A CA 1
ATOM 1676 C C . TRP A 1 210 ? 4.370 15.611 -11.203 1.00 80.38 210 TRP A C 1
ATOM 1678 O O . TRP A 1 210 ? 3.182 15.586 -11.531 1.00 80.38 210 TRP A O 1
ATOM 1688 N N . GLN A 1 211 ? 4.781 16.187 -10.068 1.00 74.06 211 GLN A N 1
ATOM 1689 C CA . GLN A 1 211 ? 3.866 16.846 -9.130 1.00 74.06 211 GLN A CA 1
ATOM 1690 C C . GLN A 1 211 ? 3.397 18.219 -9.633 1.00 74.06 211 GLN A C 1
ATOM 1692 O O . GLN A 1 211 ? 2.196 18.485 -9.604 1.00 74.06 211 GLN A O 1
ATOM 1697 N N . GLY A 1 212 ? 4.297 19.041 -10.185 1.00 66.06 212 GLY A N 1
ATOM 1698 C CA . GLY A 1 212 ? 3.975 20.387 -10.688 1.00 66.06 212 GLY A CA 1
ATOM 1699 C C . GLY A 1 212 ? 3.061 20.446 -11.924 1.00 66.06 212 GLY A C 1
ATOM 1700 O O . GLY A 1 212 ? 2.689 21.530 -12.355 1.00 66.06 212 GLY A O 1
ATOM 1701 N N . SER A 1 213 ? 2.691 19.303 -12.514 1.00 64.62 213 SER A N 1
ATOM 1702 C CA . SER A 1 213 ? 1.805 19.227 -13.690 1.00 64.62 213 SER A CA 1
ATOM 1703 C C . SER A 1 213 ? 0.337 18.924 -13.346 1.00 64.62 213 SER A C 1
ATOM 1705 O O . SER A 1 213 ? -0.438 18.601 -14.251 1.00 64.62 213 SER A O 1
ATOM 1707 N N . ARG A 1 214 ? -0.051 18.955 -12.065 1.00 66.50 214 ARG A N 1
ATOM 1708 C CA . ARG A 1 214 ? -1.454 18.849 -11.643 1.00 66.50 214 ARG A CA 1
ATOM 1709 C C . ARG A 1 214 ? -2.051 20.244 -11.483 1.00 66.50 214 ARG A C 1
ATOM 1711 O O . ARG A 1 214 ? -1.596 20.995 -10.633 1.00 66.50 214 ARG A O 1
ATOM 1718 N N . ASP A 1 215 ? -3.102 20.526 -12.254 1.00 54.06 215 ASP A N 1
ATOM 1719 C CA . ASP A 1 215 ? -3.880 21.776 -12.235 1.00 54.06 215 ASP A CA 1
ATOM 1720 C C . ASP A 1 215 ? -4.713 21.932 -10.938 1.00 54.06 215 ASP A C 1
ATOM 1722 O O . ASP A 1 215 ? -5.945 21.976 -10.958 1.00 54.06 215 ASP A O 1
ATOM 1726 N N . SER A 1 216 ? -4.060 21.933 -9.777 1.00 58.00 216 SER A N 1
ATOM 1727 C CA . SER A 1 216 ? -4.647 22.422 -8.532 1.00 58.00 216 SER A CA 1
ATOM 1728 C C . SER A 1 216 ? -4.358 23.913 -8.419 1.00 58.00 216 SER A C 1
ATOM 1730 O O . SER A 1 216 ? -3.215 24.286 -8.187 1.00 58.00 216 SER A O 1
ATOM 1732 N N . ASP A 1 217 ? -5.402 24.738 -8.526 1.00 63.09 217 ASP A N 1
ATOM 1733 C CA . ASP A 1 217 ? -5.339 26.205 -8.386 1.00 63.09 217 ASP A CA 1
ATOM 1734 C C . ASP A 1 217 ? -4.874 26.688 -6.987 1.00 63.09 217 ASP A C 1
ATOM 1736 O O . ASP A 1 217 ? -4.738 27.886 -6.755 1.00 63.09 217 ASP A O 1
ATOM 1740 N N . ASP A 1 218 ? -4.628 25.771 -6.043 1.00 65.19 218 ASP A N 1
ATOM 1741 C CA . ASP A 1 218 ? -3.879 26.049 -4.817 1.00 65.19 218 ASP A CA 1
ATOM 1742 C C . ASP A 1 218 ? -2.376 26.079 -5.152 1.00 65.19 218 ASP A C 1
ATOM 1744 O O . ASP A 1 218 ? -1.749 25.028 -5.302 1.00 65.19 218 ASP A O 1
ATOM 1748 N N . GLU A 1 219 ? -1.797 27.284 -5.213 1.00 58.00 219 GLU A N 1
ATOM 1749 C CA . GLU A 1 219 ? -0.384 27.606 -5.516 1.00 58.00 219 GLU A CA 1
ATOM 1750 C C . GLU A 1 219 ? 0.610 27.147 -4.420 1.00 58.00 219 GLU A C 1
ATOM 1752 O O . GLU A 1 219 ? 1.596 27.802 -4.086 1.00 58.00 219 GLU A O 1
ATOM 1757 N N . LYS A 1 220 ? 0.362 25.984 -3.818 1.00 64.50 220 LYS A N 1
ATOM 1758 C CA . LYS A 1 220 ? 1.292 25.346 -2.895 1.00 64.50 220 LYS A CA 1
ATOM 1759 C C . LYS A 1 220 ? 2.333 24.609 -3.719 1.00 64.50 220 LYS A C 1
ATOM 1761 O O . LYS A 1 220 ? 2.094 23.498 -4.191 1.00 64.50 220 LYS A O 1
ATOM 1766 N N . VAL A 1 221 ? 3.496 25.254 -3.864 1.00 63.12 221 VAL A N 1
ATOM 1767 C CA . VAL A 1 221 ? 4.763 24.627 -4.277 1.00 63.12 221 VAL A CA 1
ATOM 1768 C C . VAL A 1 221 ? 4.834 23.222 -3.663 1.00 63.12 221 VAL A C 1
ATOM 1770 O O . VAL A 1 221 ? 4.476 23.090 -2.490 1.00 63.12 221 VAL A O 1
ATOM 1773 N N . PRO A 1 222 ? 5.259 22.172 -4.395 1.00 61.81 222 PRO A N 1
ATOM 1774 C CA . PRO A 1 222 ? 5.382 20.826 -3.840 1.00 61.81 222 PRO A CA 1
ATOM 1775 C C . PRO A 1 222 ? 6.446 20.793 -2.733 1.00 61.81 222 PRO A C 1
ATOM 1777 O O . PRO A 1 222 ? 7.618 20.495 -2.960 1.00 61.81 222 PRO A O 1
ATOM 1780 N N . VAL A 1 223 ? 6.024 21.134 -1.515 1.00 71.75 223 VAL A N 1
ATOM 1781 C CA . VAL A 1 223 ? 6.819 21.034 -0.299 1.00 71.75 223 VAL A CA 1
ATOM 1782 C C . VAL A 1 223 ? 6.919 19.552 0.020 1.00 71.75 223 VAL A C 1
ATOM 1784 O O . VAL A 1 223 ? 5.940 18.927 0.433 1.00 71.75 223 VAL A O 1
ATOM 1787 N N . LEU A 1 224 ? 8.109 18.992 -0.197 1.00 79.44 224 LEU A N 1
ATOM 1788 C CA . LEU A 1 224 ? 8.475 17.687 0.342 1.00 79.44 224 LEU A CA 1
ATOM 1789 C C . LEU A 1 224 ? 8.082 17.582 1.809 1.00 79.44 224 LEU A C 1
ATOM 1791 O O . LEU A 1 224 ? 8.183 18.558 2.557 1.00 79.44 224 LEU A O 1
ATOM 1795 N N . SER A 1 225 ? 7.732 16.380 2.258 1.00 85.38 225 SER A N 1
ATOM 1796 C CA . SER A 1 225 ? 7.624 16.179 3.694 1.00 85.38 225 SER A CA 1
ATOM 1797 C C . SER A 1 225 ? 8.976 16.485 4.347 1.00 85.38 225 SER A C 1
ATOM 1799 O O . SER A 1 225 ? 10.038 16.177 3.804 1.00 85.38 225 SER A O 1
ATOM 1801 N N . ARG A 1 226 ? 8.949 17.089 5.537 1.00 85.44 226 ARG A N 1
ATOM 1802 C CA . ARG A 1 226 ? 10.167 17.458 6.276 1.00 85.44 226 ARG A CA 1
ATOM 1803 C C . ARG A 1 226 ? 11.138 16.279 6.441 1.00 85.44 226 ARG A C 1
ATOM 1805 O O . ARG A 1 226 ? 12.339 16.463 6.349 1.00 85.44 226 ARG A O 1
ATOM 1812 N N . ALA A 1 227 ? 10.613 15.059 6.575 1.00 86.88 227 ALA A N 1
ATOM 1813 C CA . ALA A 1 227 ? 11.407 13.834 6.648 1.00 86.88 227 ALA A CA 1
ATOM 1814 C C . ALA A 1 227 ? 12.115 13.457 5.328 1.00 86.88 227 ALA A C 1
ATOM 1816 O O . ALA A 1 227 ? 13.169 12.831 5.369 1.00 86.88 227 ALA A O 1
ATOM 1817 N N . GLU A 1 228 ? 11.558 13.814 4.165 1.00 86.88 228 GLU A N 1
ATOM 1818 C CA . GLU A 1 228 ? 12.229 13.658 2.865 1.00 86.88 228 GLU A CA 1
ATOM 1819 C C . GLU A 1 228 ? 13.297 14.741 2.666 1.00 86.88 228 GLU A C 1
ATOM 1821 O O . GLU A 1 228 ? 14.359 14.441 2.132 1.00 86.88 228 GLU A O 1
ATOM 1826 N N . GLN A 1 229 ? 13.055 15.969 3.144 1.00 87.56 229 GLN A N 1
ATOM 1827 C CA . GLN A 1 229 ? 14.072 17.030 3.164 1.00 87.56 229 GLN A CA 1
ATOM 1828 C C . GLN A 1 229 ? 15.259 16.630 4.043 1.00 87.56 229 GLN A C 1
ATOM 1830 O O . GLN A 1 229 ? 16.382 16.605 3.550 1.00 87.56 229 GLN A O 1
ATOM 1835 N N . ASP A 1 230 ? 15.001 16.239 5.297 1.00 91.25 230 ASP A N 1
ATOM 1836 C CA . ASP A 1 230 ? 16.016 15.806 6.268 1.00 91.25 230 ASP A CA 1
ATOM 1837 C C . ASP A 1 230 ? 16.857 14.620 5.745 1.00 91.25 230 ASP A C 1
ATOM 1839 O O . ASP A 1 230 ? 18.043 14.524 6.050 1.00 91.25 230 ASP A O 1
ATOM 1843 N N . LEU A 1 231 ? 16.264 13.728 4.937 1.00 91.25 231 LEU A N 1
ATOM 1844 C CA . LEU A 1 231 ? 16.966 12.603 4.305 1.00 91.25 231 LEU A CA 1
ATOM 1845 C C . LEU A 1 231 ? 17.856 13.033 3.125 1.00 91.25 231 LEU A C 1
ATOM 1847 O O . LEU A 1 231 ? 18.869 12.390 2.872 1.00 91.25 231 LEU A O 1
ATOM 1851 N N . LEU A 1 232 ? 17.476 14.090 2.404 1.00 92.69 232 LEU A N 1
ATOM 1852 C CA . LEU A 1 232 ? 18.180 14.569 1.212 1.00 92.69 232 LEU A CA 1
ATOM 1853 C C . LEU A 1 232 ? 19.275 15.602 1.512 1.00 92.69 232 LEU A C 1
ATOM 1855 O O . LEU A 1 232 ? 20.057 15.879 0.610 1.00 92.69 232 LEU A O 1
ATOM 1859 N N . VAL A 1 233 ? 19.371 16.166 2.725 1.00 94.19 233 VAL A N 1
ATOM 1860 C CA . VAL A 1 233 ? 20.359 17.225 3.046 1.00 94.19 233 VAL A CA 1
ATOM 1861 C C . VAL A 1 233 ? 21.789 16.811 2.680 1.00 94.19 233 VAL A C 1
ATOM 1863 O O . VAL A 1 233 ? 22.472 17.550 1.976 1.00 94.19 233 VAL A O 1
ATOM 1866 N N . GLU A 1 234 ? 22.226 15.617 3.091 1.00 93.19 234 GLU A N 1
ATOM 1867 C CA . GLU A 1 234 ? 23.581 15.116 2.807 1.00 93.19 234 GLU A CA 1
ATOM 1868 C C . GLU A 1 234 ? 23.813 14.925 1.295 1.00 93.19 234 GLU A C 1
ATOM 1870 O O . GLU A 1 234 ? 24.851 15.324 0.766 1.00 93.19 234 GLU A O 1
ATOM 1875 N N . ASP A 1 235 ? 22.820 14.396 0.572 1.00 93.25 235 ASP A N 1
ATOM 1876 C CA . ASP A 1 235 ? 22.894 14.233 -0.883 1.00 93.25 235 ASP A CA 1
ATOM 1877 C C . ASP A 1 235 ? 22.901 15.581 -1.627 1.00 93.25 235 ASP A C 1
ATOM 1879 O O . ASP A 1 235 ? 23.611 15.725 -2.625 1.00 93.25 235 ASP A O 1
ATOM 1883 N N . VAL A 1 236 ? 22.161 16.582 -1.142 1.00 92.19 236 VAL A N 1
ATOM 1884 C CA . VAL A 1 236 ? 22.152 17.943 -1.699 1.00 92.19 236 VAL A CA 1
ATOM 1885 C C . VAL A 1 236 ? 23.497 18.628 -1.462 1.00 92.19 236 VAL A C 1
ATOM 1887 O O . VAL A 1 236 ? 24.065 19.153 -2.415 1.00 92.19 236 VAL A O 1
ATOM 1890 N N . GLU A 1 237 ? 24.062 18.566 -0.253 1.00 94.00 237 GLU A N 1
ATOM 1891 C CA . GLU A 1 237 ? 25.384 19.138 0.047 1.00 94.00 237 GLU A CA 1
ATOM 1892 C C . GLU A 1 237 ? 26.496 18.505 -0.808 1.00 94.00 237 GLU A C 1
ATOM 1894 O O . GLU A 1 237 ? 27.369 19.208 -1.331 1.00 94.00 237 GLU A O 1
ATOM 1899 N N . VAL A 1 238 ? 26.462 17.180 -0.993 1.00 91.38 238 VAL A N 1
ATOM 1900 C CA . VAL A 1 238 ? 27.400 16.464 -1.873 1.00 91.38 238 VAL A CA 1
ATOM 1901 C C . VAL A 1 238 ? 27.186 16.855 -3.337 1.00 91.38 238 VAL A C 1
ATOM 1903 O O . VAL A 1 238 ? 28.166 17.060 -4.059 1.00 91.38 238 VAL A O 1
ATOM 1906 N N . PHE A 1 239 ? 25.940 17.001 -3.791 1.00 92.25 239 PHE A N 1
ATOM 1907 C CA . PHE A 1 239 ? 25.646 17.449 -5.150 1.00 92.25 239 PHE A CA 1
ATOM 1908 C C . PHE A 1 239 ? 26.146 18.880 -5.391 1.00 92.25 239 PHE A C 1
ATOM 1910 O O . PHE A 1 239 ? 26.846 19.113 -6.377 1.00 92.25 239 PHE A O 1
ATOM 1917 N N . GLU A 1 240 ? 25.871 19.816 -4.475 1.00 93.75 240 GLU A N 1
ATOM 1918 C CA . GLU A 1 240 ? 26.286 21.223 -4.557 1.00 93.75 240 GLU A CA 1
ATOM 1919 C C . GLU A 1 240 ? 27.803 21.376 -4.695 1.00 93.75 240 GLU A C 1
ATOM 1921 O O . GLU A 1 240 ? 28.278 22.075 -5.595 1.00 93.75 240 GLU A O 1
ATOM 1926 N N . GLN A 1 241 ? 28.574 20.646 -3.883 1.00 93.38 241 GLN A N 1
ATOM 1927 C CA . GLN A 1 241 ? 30.039 20.613 -3.974 1.00 93.38 241 GLN A CA 1
ATOM 1928 C C . GLN A 1 241 ? 30.540 20.104 -5.338 1.00 93.38 241 GLN A C 1
ATOM 1930 O O . GLN A 1 241 ? 31.615 20.501 -5.794 1.00 93.38 241 GLN A O 1
ATOM 1935 N N . ASN A 1 242 ? 29.761 19.257 -6.018 1.00 90.38 242 ASN A N 1
ATOM 1936 C CA . ASN A 1 242 ? 30.104 18.666 -7.310 1.00 90.38 242 ASN A CA 1
ATOM 1937 C C . ASN A 1 242 ? 29.468 19.371 -8.528 1.00 90.38 242 ASN A C 1
ATOM 1939 O O . ASN A 1 242 ? 29.806 19.009 -9.660 1.00 90.38 242 ASN A O 1
ATOM 1943 N N . ILE A 1 243 ? 28.627 20.40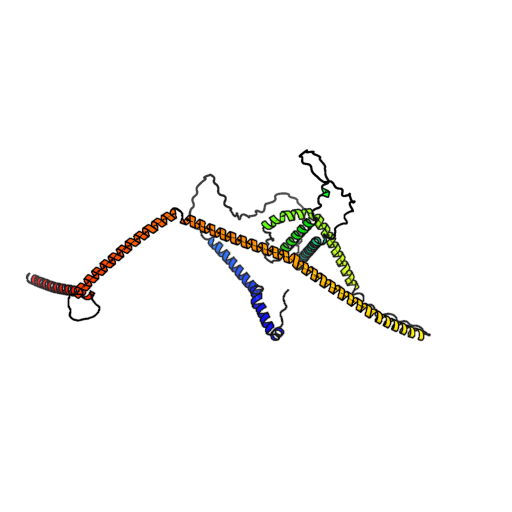4 -8.351 1.00 92.44 243 ILE A N 1
ATOM 1944 C CA . ILE A 1 243 ? 27.984 21.152 -9.455 1.00 92.44 243 ILE A CA 1
ATOM 1945 C C . ILE A 1 243 ? 28.971 21.556 -10.570 1.00 92.44 243 ILE A C 1
ATOM 1947 O O . ILE A 1 243 ? 28.642 21.333 -11.738 1.00 92.44 243 ILE A O 1
ATOM 1951 N N . PRO A 1 244 ? 30.186 22.086 -10.297 1.00 93.31 244 PRO A N 1
ATOM 1952 C CA . PRO A 1 244 ? 31.122 22.464 -11.361 1.00 93.31 244 PRO A CA 1
ATOM 1953 C C . PRO A 1 244 ? 31.582 21.279 -12.226 1.00 93.31 244 PRO A C 1
ATOM 1955 O O . PRO A 1 244 ? 31.816 21.435 -13.426 1.00 93.31 244 PRO A O 1
ATOM 1958 N N . PHE A 1 245 ? 31.696 20.087 -11.632 1.00 89.25 245 PHE A N 1
ATOM 1959 C CA . PHE A 1 245 ? 32.057 18.861 -12.342 1.00 89.25 245 PHE A CA 1
ATOM 1960 C C . PHE A 1 245 ? 30.871 18.315 -13.149 1.00 89.25 245 PHE A C 1
ATOM 1962 O O . PHE A 1 245 ? 31.032 18.024 -14.337 1.00 89.25 245 PHE A O 1
ATOM 1969 N N . VAL A 1 246 ? 29.673 18.274 -12.548 1.00 89.25 246 VAL A N 1
ATOM 1970 C CA . VAL A 1 246 ? 28.415 17.914 -13.230 1.00 89.25 246 VAL A CA 1
ATOM 1971 C C . VAL A 1 246 ? 28.203 18.808 -14.452 1.00 89.25 246 VAL A C 1
ATOM 1973 O O . VAL A 1 246 ? 28.027 18.304 -15.558 1.00 89.25 246 VAL A O 1
ATOM 1976 N N . ALA A 1 247 ? 28.293 20.130 -14.284 1.00 91.75 247 ALA A N 1
ATOM 1977 C CA . ALA A 1 247 ? 28.093 21.108 -15.351 1.00 91.75 247 ALA A CA 1
ATOM 1978 C C . ALA A 1 247 ? 29.086 20.925 -16.509 1.00 91.75 247 ALA A C 1
ATOM 1980 O O . ALA A 1 247 ? 28.698 21.027 -17.673 1.00 91.75 247 ALA A O 1
ATOM 1981 N N . LYS A 1 248 ? 30.352 20.597 -16.213 1.00 92.62 248 LYS A N 1
ATOM 1982 C CA . LYS A 1 248 ? 31.352 20.287 -17.242 1.00 92.62 248 LYS A CA 1
ATOM 1983 C C . LYS A 1 248 ? 30.997 19.017 -18.021 1.00 92.62 248 LYS A C 1
ATOM 1985 O O . LYS A 1 248 ? 31.100 19.025 -19.247 1.00 92.62 248 LYS A O 1
ATOM 1990 N N . LEU A 1 249 ? 30.582 17.945 -17.340 1.00 89.75 249 LEU A N 1
ATOM 1991 C CA . LEU A 1 249 ? 30.265 16.671 -17.997 1.00 89.75 249 LEU A CA 1
ATOM 1992 C C . LEU A 1 249 ? 28.963 16.748 -18.811 1.00 89.75 249 LEU A C 1
ATOM 1994 O O . LEU A 1 249 ? 28.928 16.303 -19.955 1.00 89.75 249 LEU A O 1
ATOM 1998 N N . VAL A 1 250 ? 27.925 17.377 -18.252 1.00 91.44 250 VAL A N 1
ATOM 1999 C CA . VAL A 1 250 ? 26.659 17.681 -18.941 1.00 91.44 250 VAL A CA 1
ATOM 2000 C C . VAL A 1 250 ? 26.911 18.576 -20.154 1.00 91.44 250 VAL A C 1
ATOM 2002 O O . VAL A 1 250 ? 26.386 18.301 -21.227 1.00 91.44 250 VAL A O 1
ATOM 2005 N N . GLY A 1 251 ? 27.758 19.602 -20.019 1.00 92.50 251 GLY A N 1
ATOM 2006 C CA . GLY A 1 251 ? 28.148 20.477 -21.124 1.00 92.50 251 GLY A CA 1
ATOM 2007 C C . GLY A 1 251 ? 28.861 19.728 -22.252 1.00 92.50 251 GLY A C 1
ATOM 2008 O O . GLY A 1 251 ? 28.496 19.896 -23.413 1.00 92.50 251 GLY A O 1
ATOM 2009 N N . GLN A 1 252 ? 29.821 18.853 -21.927 1.00 93.88 252 GLN A N 1
ATOM 2010 C CA . GLN A 1 252 ? 30.467 17.991 -22.922 1.00 93.88 252 GLN A CA 1
ATOM 2011 C C . GLN A 1 252 ? 29.441 17.086 -23.619 1.00 93.88 252 GLN A C 1
ATOM 2013 O O . GLN A 1 252 ? 29.393 17.045 -24.847 1.00 93.88 252 GLN A O 1
ATOM 2018 N N . ARG A 1 253 ? 28.587 16.401 -22.848 1.00 90.88 253 ARG A N 1
ATOM 2019 C CA . ARG A 1 253 ? 27.586 15.479 -23.394 1.00 90.88 253 ARG A CA 1
ATOM 2020 C C . ARG A 1 253 ? 26.559 16.189 -24.278 1.00 90.88 253 ARG A C 1
ATOM 2022 O O . ARG A 1 253 ? 26.148 15.640 -25.294 1.00 90.88 253 ARG A O 1
ATOM 2029 N N . LEU A 1 254 ? 26.178 17.418 -23.935 1.00 91.44 254 LEU A N 1
ATOM 2030 C CA . LEU A 1 254 ? 25.269 18.227 -24.744 1.00 91.44 254 LEU A CA 1
ATOM 2031 C C . LEU A 1 254 ? 25.902 18.633 -26.086 1.00 91.44 254 LEU A C 1
ATOM 2033 O O . LEU A 1 254 ? 25.216 18.596 -27.102 1.00 91.44 254 LEU A O 1
ATOM 2037 N N . VAL A 1 255 ? 27.204 18.948 -26.111 1.00 94.75 255 VAL A N 1
ATOM 2038 C CA . VAL A 1 255 ? 27.952 19.212 -27.357 1.00 94.75 255 VAL A CA 1
ATOM 2039 C C . VAL A 1 255 ? 28.057 17.953 -28.227 1.00 94.75 255 VAL A C 1
ATOM 2041 O O . VAL A 1 255 ? 27.868 18.041 -29.437 1.00 94.75 255 VAL A O 1
ATOM 2044 N N . GLU A 1 256 ? 28.288 16.776 -27.636 1.00 92.56 256 GLU A N 1
ATOM 2045 C CA . GLU A 1 256 ? 28.266 15.495 -28.366 1.00 92.56 256 GLU A CA 1
ATOM 2046 C C . GLU A 1 256 ? 26.892 15.220 -29.007 1.00 92.56 256 GLU A C 1
ATOM 2048 O O . GLU A 1 256 ? 26.814 14.784 -30.157 1.00 92.56 256 GLU A O 1
ATOM 2053 N N . VAL A 1 257 ? 25.801 15.493 -28.280 1.00 90.06 257 VAL A N 1
ATOM 2054 C CA . VAL A 1 257 ? 24.424 15.324 -28.777 1.00 90.06 257 VAL A CA 1
ATOM 2055 C C . VAL A 1 257 ? 24.096 16.328 -29.887 1.00 90.06 257 VAL A C 1
ATOM 2057 O O . VAL A 1 257 ? 23.515 15.934 -30.897 1.00 90.06 257 VAL A O 1
ATOM 2060 N N . ASP A 1 258 ? 24.493 17.595 -29.743 1.00 92.25 258 ASP A N 1
ATOM 2061 C CA . ASP A 1 258 ? 24.310 18.633 -30.769 1.00 92.25 258 ASP A CA 1
ATOM 2062 C C . ASP A 1 258 ? 25.076 18.295 -32.059 1.00 92.25 258 ASP A C 1
ATOM 2064 O O . ASP A 1 258 ? 24.511 18.332 -33.155 1.00 92.25 258 ASP A O 1
ATOM 2068 N N . GLN A 1 259 ? 26.328 17.837 -31.935 1.00 94.06 259 GLN A N 1
ATOM 2069 C CA . GLN A 1 259 ? 27.119 17.371 -33.073 1.00 94.06 259 GLN A CA 1
ATOM 2070 C C . GLN A 1 259 ? 26.457 16.169 -33.773 1.00 94.06 259 GLN A C 1
ATOM 2072 O O . GLN A 1 259 ? 26.315 16.176 -34.997 1.00 94.06 259 GLN A O 1
ATOM 2077 N N . GLY A 1 260 ? 25.981 15.174 -33.015 1.00 92.25 260 GLY A N 1
ATOM 2078 C CA . GLY A 1 260 ? 25.267 14.018 -33.571 1.00 92.25 260 GLY A CA 1
ATOM 2079 C C . GLY A 1 260 ? 23.946 14.384 -34.265 1.00 92.25 260 GLY A C 1
ATOM 2080 O O . GLY A 1 260 ? 23.611 13.817 -35.308 1.00 92.25 260 GLY A O 1
ATOM 2081 N N . LEU A 1 261 ? 23.207 15.369 -33.742 1.00 89.88 261 LEU A N 1
ATOM 2082 C CA . LEU A 1 261 ? 22.018 15.925 -34.399 1.00 89.88 261 LEU A CA 1
ATOM 2083 C C . LEU A 1 261 ? 22.384 16.640 -35.711 1.00 89.88 261 LEU A C 1
ATOM 2085 O O . LEU A 1 261 ? 21.716 16.427 -36.725 1.00 89.88 261 LEU A O 1
ATOM 2089 N N . GLY A 1 262 ? 23.466 17.424 -35.726 1.00 92.62 262 GLY A N 1
ATOM 2090 C CA . GLY A 1 262 ? 23.989 18.078 -36.930 1.00 92.62 262 GLY A CA 1
ATOM 2091 C C . GLY A 1 262 ? 24.416 17.090 -38.024 1.00 92.62 262 GLY A C 1
ATOM 2092 O O . GLY A 1 262 ? 24.128 17.303 -39.207 1.00 92.62 262 GLY A O 1
ATOM 2093 N N . GLU A 1 263 ? 25.034 15.969 -37.645 1.00 93.56 263 GLU A N 1
ATOM 2094 C CA . GLU A 1 263 ? 25.376 14.877 -38.564 1.00 93.56 263 GLU A CA 1
ATOM 2095 C C . GLU A 1 263 ? 24.118 14.210 -39.149 1.00 93.56 263 GLU A C 1
ATOM 2097 O O . GLU A 1 263 ? 24.037 14.018 -40.365 1.00 93.56 263 GLU A O 1
ATOM 2102 N N . MET A 1 264 ? 23.085 13.941 -38.339 1.00 88.19 264 MET A N 1
ATOM 2103 C CA . MET A 1 264 ? 21.812 13.390 -38.835 1.00 88.19 264 MET A CA 1
ATOM 2104 C C . MET A 1 264 ? 21.064 14.346 -39.777 1.00 88.19 264 MET A C 1
ATOM 2106 O O . MET A 1 264 ? 20.529 13.901 -40.794 1.00 88.19 264 MET A O 1
ATOM 2110 N N . ILE A 1 265 ? 21.057 15.653 -39.492 1.00 90.88 265 ILE A N 1
ATOM 2111 C CA . ILE A 1 265 ? 20.481 16.672 -40.389 1.00 90.88 265 ILE A CA 1
ATOM 2112 C C . ILE A 1 265 ? 21.242 16.695 -41.722 1.00 90.88 265 ILE A C 1
ATOM 2114 O O . ILE A 1 265 ? 20.629 16.734 -42.790 1.00 90.88 265 ILE A O 1
ATOM 2118 N N . SER A 1 266 ? 22.573 16.606 -41.672 1.00 89.38 266 SER A N 1
ATOM 2119 C CA . SER A 1 266 ? 23.417 16.549 -42.870 1.00 89.38 266 SER A CA 1
ATOM 2120 C C . SER A 1 266 ? 23.107 15.313 -43.721 1.00 89.38 266 SER A C 1
ATOM 2122 O O . SER A 1 266 ? 22.930 15.436 -44.931 1.00 89.38 266 SER A O 1
ATOM 2124 N N . LEU A 1 267 ? 22.951 14.139 -43.096 1.00 85.94 267 LEU A N 1
ATOM 2125 C CA . LEU A 1 267 ? 22.557 12.905 -43.782 1.00 85.94 267 LEU A CA 1
ATOM 2126 C C . LEU A 1 267 ? 21.166 13.023 -44.427 1.00 85.94 267 LEU A C 1
ATOM 2128 O O . LEU A 1 267 ? 21.025 12.704 -45.608 1.00 85.94 267 LEU A O 1
ATOM 2132 N N . SER A 1 268 ? 20.169 13.549 -43.706 1.00 84.81 268 SER A N 1
ATOM 2133 C CA . SER A 1 268 ? 18.808 13.747 -44.236 1.00 84.81 268 SER A CA 1
ATOM 2134 C C . SER A 1 268 ? 18.781 14.681 -45.450 1.00 84.81 268 SER A C 1
ATOM 2136 O O . SER A 1 268 ? 18.071 14.420 -46.418 1.00 84.81 268 SER A O 1
ATOM 2138 N N . ASN A 1 269 ? 19.587 15.744 -45.444 1.00 81.75 269 ASN A N 1
ATOM 2139 C CA . ASN A 1 269 ? 19.663 16.674 -46.572 1.00 81.75 269 ASN A CA 1
ATOM 2140 C C . ASN A 1 269 ? 20.350 16.055 -47.806 1.00 81.75 269 ASN A C 1
ATOM 2142 O O . ASN A 1 269 ? 20.086 16.483 -48.928 1.00 81.75 269 ASN A O 1
ATOM 2146 N N . THR A 1 270 ? 21.206 15.038 -47.634 1.00 74.69 270 THR A N 1
ATOM 2147 C CA . THR A 1 270 ? 21.834 14.325 -48.767 1.00 74.69 270 THR A CA 1
ATOM 2148 C C . THR A 1 270 ? 20.942 13.271 -49.424 1.00 74.69 270 THR A C 1
ATOM 2150 O O . THR A 1 270 ? 21.231 12.865 -50.548 1.00 74.69 270 THR A O 1
ATOM 2153 N N . THR A 1 271 ? 19.862 12.821 -48.775 1.00 66.12 271 THR A N 1
ATOM 2154 C CA . THR A 1 271 ? 18.972 11.803 -49.361 1.00 66.12 271 THR A CA 1
ATOM 2155 C C . THR A 1 271 ? 17.962 12.362 -50.364 1.00 66.12 271 THR A C 1
ATOM 2157 O O . THR A 1 271 ? 17.569 11.637 -51.277 1.00 66.12 271 THR A O 1
ATOM 2160 N N . ASP A 1 272 ? 17.595 13.644 -50.264 1.00 58.53 272 ASP A N 1
ATOM 2161 C CA . ASP A 1 272 ? 16.583 14.262 -51.138 1.00 58.53 272 ASP A CA 1
ATOM 2162 C C . ASP A 1 272 ? 17.145 14.828 -52.458 1.00 58.53 272 ASP A C 1
ATOM 2164 O O . ASP A 1 272 ? 16.388 15.095 -53.391 1.00 58.53 272 ASP A O 1
ATOM 2168 N N . THR A 1 273 ? 18.465 14.986 -52.595 1.00 58.12 273 THR A N 1
ATOM 2169 C CA . THR A 1 273 ? 19.081 15.609 -53.786 1.00 58.12 273 THR A CA 1
ATOM 2170 C C . THR A 1 273 ? 19.275 14.662 -54.975 1.00 58.12 273 THR A C 1
ATOM 2172 O O . THR A 1 273 ? 19.607 15.115 -56.067 1.00 58.12 273 THR A O 1
ATOM 2175 N N . HIS A 1 274 ? 19.050 13.353 -54.815 1.00 56.75 274 HIS A N 1
ATOM 2176 C CA . HIS A 1 274 ? 19.433 12.351 -55.821 1.00 56.75 274 HIS A CA 1
ATOM 2177 C C . HIS A 1 274 ? 18.354 11.961 -56.853 1.00 56.75 274 HIS A C 1
ATOM 2179 O O . HIS A 1 274 ? 18.580 11.040 -57.640 1.00 56.75 274 HIS A O 1
ATOM 2185 N N . THR A 1 275 ? 17.197 12.632 -56.889 1.00 55.03 275 THR A N 1
ATOM 2186 C CA . THR A 1 275 ? 16.039 12.218 -57.716 1.00 55.03 275 THR A CA 1
ATOM 2187 C C . THR A 1 275 ? 15.652 13.154 -58.870 1.00 55.03 275 THR A C 1
ATOM 2189 O O . THR A 1 275 ? 14.709 12.820 -59.583 1.00 55.03 275 THR A O 1
ATOM 2192 N N . ASN A 1 276 ? 16.354 14.275 -59.110 1.00 51.53 276 ASN A N 1
ATOM 2193 C CA . ASN A 1 276 ? 15.874 15.320 -60.040 1.00 51.53 276 ASN A CA 1
ATOM 2194 C C . ASN A 1 276 ? 16.908 15.935 -61.021 1.00 51.53 276 ASN A C 1
ATOM 2196 O O . ASN A 1 276 ? 16.696 17.041 -61.509 1.00 51.53 276 ASN A O 1
ATOM 2200 N N . GLU A 1 277 ? 17.983 15.223 -61.386 1.00 47.25 277 GLU A N 1
ATOM 2201 C CA . GLU A 1 277 ? 18.922 15.651 -62.453 1.00 47.25 277 GLU A CA 1
ATOM 2202 C C . GLU A 1 277 ? 19.046 14.625 -63.599 1.00 47.25 277 GLU A C 1
ATOM 2204 O O . GLU A 1 277 ? 20.122 14.093 -63.892 1.00 47.25 277 GLU A O 1
ATOM 2209 N N . HIS A 1 278 ? 17.928 14.324 -64.274 1.00 52.06 278 HIS A N 1
ATOM 2210 C CA . HIS A 1 278 ? 17.983 13.586 -65.543 1.00 52.06 278 HIS A CA 1
ATOM 2211 C C . HIS A 1 278 ? 16.853 13.907 -66.536 1.00 52.06 278 HIS A C 1
ATOM 2213 O O . HIS A 1 278 ? 16.102 13.021 -66.930 1.00 52.06 278 HIS A O 1
ATOM 2219 N N . ASP A 1 279 ? 16.768 15.164 -66.981 1.00 51.25 279 ASP A N 1
ATOM 2220 C CA . ASP A 1 279 ? 16.371 15.477 -68.364 1.00 51.25 279 ASP A CA 1
ATOM 2221 C C . ASP A 1 279 ? 16.716 16.933 -68.734 1.00 51.25 279 ASP A C 1
ATOM 2223 O O . ASP A 1 279 ? 16.606 17.818 -67.890 1.00 51.25 279 ASP A O 1
ATOM 2227 N N . GLN A 1 280 ? 17.064 17.168 -70.012 1.00 52.28 280 GLN A N 1
ATOM 2228 C CA . GLN A 1 280 ? 17.579 18.437 -70.591 1.00 52.28 280 GLN A CA 1
ATOM 2229 C C . GLN A 1 280 ? 19.019 18.781 -70.119 1.00 52.28 280 GLN A C 1
ATOM 2231 O O . GLN A 1 280 ? 19.316 18.767 -68.934 1.00 52.28 280 GLN A O 1
ATOM 2236 N N . ASP A 1 281 ? 20.019 19.060 -70.964 1.00 50.00 281 ASP A N 1
ATOM 2237 C CA . ASP A 1 281 ? 20.054 19.351 -72.403 1.00 50.00 281 ASP A CA 1
ATOM 2238 C C . ASP A 1 281 ? 21.302 18.752 -73.085 1.00 50.00 281 ASP A C 1
ATOM 2240 O O . ASP A 1 281 ? 22.411 18.853 -72.555 1.00 50.00 281 ASP A O 1
ATOM 2244 N N . GLN A 1 282 ? 21.149 18.245 -74.321 1.00 47.25 282 GLN A N 1
ATOM 2245 C CA . GLN A 1 282 ? 22.188 18.344 -75.366 1.00 47.25 282 GLN A CA 1
ATOM 2246 C C . GLN A 1 282 ? 21.682 17.934 -76.763 1.00 47.25 282 GLN A C 1
ATOM 2248 O O . GLN A 1 282 ? 21.658 16.763 -77.146 1.00 47.25 282 GLN A O 1
ATOM 2253 N N . ARG A 1 283 ? 21.333 18.934 -77.581 1.00 45.34 283 ARG A N 1
ATOM 2254 C CA . ARG A 1 283 ? 21.185 18.812 -79.041 1.00 45.34 283 ARG A CA 1
ATOM 2255 C C . ARG A 1 283 ? 22.316 19.572 -79.732 1.00 45.34 283 ARG A C 1
ATOM 2257 O O . ARG A 1 283 ? 22.284 20.784 -79.655 1.00 45.34 283 ARG A O 1
ATOM 2264 N N . HIS A 1 284 ? 23.204 18.882 -80.457 1.00 42.25 284 HIS A N 1
ATOM 2265 C CA . HIS A 1 284 ? 23.937 19.296 -81.683 1.00 42.25 284 HIS A CA 1
ATOM 2266 C C . HIS A 1 284 ? 24.736 18.044 -82.143 1.00 42.25 284 HIS A C 1
ATOM 2268 O O . HIS A 1 284 ? 25.492 17.492 -81.356 1.00 42.25 284 HIS A O 1
ATOM 2274 N N . GLN A 1 285 ? 24.451 17.365 -83.268 1.00 40.38 285 GLN A N 1
ATOM 2275 C CA . GLN A 1 285 ? 24.881 17.681 -84.652 1.00 40.38 285 GLN A CA 1
ATOM 2276 C C . GLN A 1 285 ? 26.366 18.113 -84.737 1.00 40.38 285 GLN A C 1
ATOM 2278 O O . GLN A 1 285 ? 26.719 19.104 -84.119 1.00 40.38 285 GLN A O 1
ATOM 2283 N N . THR A 1 286 ? 27.296 17.496 -85.483 1.00 38.34 286 THR A N 1
ATOM 2284 C CA . THR A 1 286 ? 27.282 16.437 -86.534 1.00 38.34 286 THR A CA 1
ATOM 2285 C C . THR A 1 286 ? 28.477 15.459 -86.294 1.00 38.34 286 THR A C 1
ATOM 2287 O O . THR A 1 286 ? 29.010 15.479 -85.192 1.00 38.34 286 THR A O 1
ATOM 2290 N N . ASN A 1 287 ? 28.984 14.547 -87.148 1.00 39.00 287 ASN A N 1
ATOM 2291 C CA . ASN A 1 287 ? 28.770 14.146 -88.557 1.00 39.00 287 ASN A CA 1
ATOM 2292 C C . ASN A 1 287 ? 29.193 12.646 -88.739 1.00 39.00 287 ASN A C 1
ATOM 2294 O O . ASN A 1 287 ? 29.901 12.138 -87.868 1.00 39.00 287 ASN A O 1
ATOM 2298 N N . PRO A 1 288 ? 28.805 11.902 -89.806 1.00 56.28 288 PRO A N 1
ATOM 2299 C CA . PRO A 1 288 ? 28.882 10.431 -89.802 1.00 56.28 288 PRO A CA 1
ATOM 2300 C C . PRO A 1 288 ? 29.854 9.783 -90.815 1.00 56.28 288 PRO A C 1
ATOM 2302 O O . PRO A 1 288 ? 29.624 9.850 -92.018 1.00 56.28 288 PRO A O 1
ATOM 2305 N N . THR A 1 289 ? 30.809 8.973 -90.334 1.00 47.50 289 THR A N 1
ATOM 2306 C CA . THR A 1 289 ? 31.355 7.828 -91.103 1.00 47.50 289 THR A CA 1
ATOM 2307 C C . THR A 1 289 ? 31.913 6.742 -90.173 1.00 47.50 289 THR A C 1
ATOM 2309 O O . THR A 1 289 ? 32.726 7.023 -89.305 1.00 47.50 289 THR A O 1
ATOM 2312 N N . GLU A 1 290 ? 31.434 5.507 -90.359 1.00 53.88 290 GLU A N 1
ATOM 2313 C CA . GLU A 1 290 ? 31.953 4.224 -89.834 1.00 53.88 290 GLU A CA 1
ATOM 2314 C C . GLU A 1 290 ? 32.395 4.107 -88.352 1.00 53.88 290 GLU A C 1
ATOM 2316 O O . GLU A 1 290 ? 33.582 4.096 -88.036 1.00 53.88 290 GLU A O 1
ATOM 2321 N N . PRO A 1 291 ? 31.439 3.816 -87.443 1.00 48.56 291 PRO A N 1
ATOM 2322 C CA . PRO A 1 291 ? 31.740 2.882 -86.345 1.00 48.56 291 PRO A CA 1
ATOM 2323 C C . PRO A 1 291 ? 30.607 1.871 -86.056 1.00 48.56 291 PRO A C 1
ATOM 2325 O O . PRO A 1 291 ? 30.473 1.361 -84.948 1.00 48.56 291 PRO A O 1
ATOM 2328 N N . LYS A 1 292 ? 29.741 1.545 -87.030 1.00 50.31 292 LYS A N 1
ATOM 2329 C CA . LYS A 1 292 ? 28.564 0.681 -86.767 1.00 50.31 292 LYS A CA 1
ATOM 2330 C C . LYS A 1 292 ? 28.907 -0.755 -86.345 1.00 50.31 292 LYS A C 1
ATOM 2332 O O . LYS A 1 292 ? 28.113 -1.365 -85.638 1.00 50.31 292 LYS A O 1
ATOM 2337 N N . LYS A 1 293 ? 30.075 -1.289 -86.726 1.00 54.66 293 LYS A N 1
ATOM 2338 C CA . LYS A 1 293 ? 30.543 -2.601 -86.237 1.00 54.66 293 LYS A CA 1
ATOM 2339 C C . LYS A 1 293 ? 31.074 -2.515 -84.803 1.00 54.66 293 LYS A C 1
ATOM 2341 O O . LYS A 1 293 ? 30.689 -3.332 -83.980 1.00 54.66 293 LYS A O 1
ATOM 2346 N N . THR A 1 294 ? 31.869 -1.496 -84.472 1.00 57.41 294 THR A N 1
ATOM 2347 C CA . THR A 1 294 ? 32.419 -1.313 -83.117 1.00 57.41 294 THR A CA 1
ATOM 2348 C C . THR A 1 294 ? 31.363 -0.897 -82.096 1.00 57.41 294 THR A C 1
ATOM 2350 O O . THR A 1 294 ? 31.464 -1.300 -80.944 1.00 57.41 294 THR A O 1
ATOM 2353 N N . LEU A 1 295 ? 30.318 -0.163 -82.492 1.00 63.50 295 LEU A N 1
ATOM 2354 C CA . LEU A 1 295 ? 29.232 0.226 -81.586 1.00 63.50 295 LEU A CA 1
ATOM 2355 C C . LEU A 1 295 ? 28.278 -0.943 -81.280 1.00 63.50 295 LEU A C 1
ATOM 2357 O O . LEU A 1 295 ? 27.849 -1.084 -80.140 1.00 63.50 295 LEU A O 1
ATOM 2361 N N . VAL A 1 296 ? 27.999 -1.826 -82.249 1.00 75.81 296 VAL A N 1
ATOM 2362 C CA . VAL A 1 296 ? 27.249 -3.074 -81.991 1.00 75.81 296 VAL A CA 1
ATOM 2363 C C . VAL A 1 296 ? 28.077 -4.050 -81.152 1.00 75.81 296 VAL A C 1
ATOM 2365 O O . VAL A 1 296 ? 27.536 -4.646 -80.223 1.00 75.81 296 VAL A O 1
ATOM 2368 N N . GLU A 1 297 ? 29.381 -4.169 -81.412 1.00 75.62 297 GLU A N 1
ATOM 2369 C CA . GLU A 1 297 ? 30.269 -5.011 -80.602 1.00 75.62 297 GLU A CA 1
ATOM 2370 C C . GLU A 1 297 ? 30.427 -4.459 -79.176 1.00 75.62 297 GLU A C 1
ATOM 2372 O O . GLU A 1 297 ? 30.356 -5.213 -78.213 1.00 75.62 297 GLU A O 1
ATOM 2377 N N . SER A 1 298 ? 30.531 -3.135 -79.013 1.00 77.06 298 SER A N 1
ATOM 2378 C CA . SER A 1 298 ? 30.557 -2.471 -77.704 1.00 77.06 298 SER A CA 1
ATOM 2379 C C . SER A 1 298 ? 29.223 -2.590 -76.960 1.00 77.06 298 SER A C 1
ATOM 2381 O O . SER A 1 298 ? 29.224 -2.812 -75.751 1.00 77.06 298 SER A O 1
ATOM 2383 N N . LEU A 1 299 ? 28.079 -2.511 -77.653 1.00 79.56 299 LEU A N 1
ATOM 2384 C CA . LEU A 1 299 ? 26.768 -2.781 -77.053 1.00 79.56 299 LEU A CA 1
ATOM 2385 C C . LEU A 1 299 ? 26.647 -4.236 -76.597 1.00 79.56 299 LEU A C 1
ATOM 2387 O O . LEU A 1 299 ? 26.191 -4.463 -75.481 1.00 79.56 299 LEU A O 1
ATOM 2391 N N . ARG A 1 300 ? 27.104 -5.208 -77.398 1.00 81.56 300 ARG A N 1
ATOM 2392 C CA . ARG A 1 300 ? 27.161 -6.622 -76.993 1.00 81.56 300 ARG A CA 1
ATOM 2393 C C . ARG A 1 300 ? 28.083 -6.825 -75.797 1.00 81.56 300 ARG A C 1
ATOM 2395 O O . ARG A 1 300 ? 27.640 -7.353 -74.789 1.00 81.56 300 ARG A O 1
ATOM 2402 N N . GLN A 1 301 ? 29.303 -6.297 -75.843 1.00 84.31 301 GLN A N 1
ATOM 2403 C CA . GLN A 1 301 ? 30.259 -6.373 -74.739 1.00 84.31 301 GLN A CA 1
ATOM 2404 C C . GLN A 1 301 ? 29.721 -5.720 -73.454 1.00 84.31 301 GLN A C 1
ATOM 2406 O O . GLN A 1 301 ? 29.928 -6.249 -72.364 1.00 84.31 301 GLN A O 1
ATOM 2411 N N . ASN A 1 302 ? 28.999 -4.600 -73.556 1.00 82.94 302 ASN A N 1
ATOM 2412 C CA . ASN A 1 302 ? 28.331 -3.970 -72.416 1.00 82.94 302 ASN A CA 1
ATOM 2413 C C . ASN A 1 302 ? 27.119 -4.774 -71.932 1.00 82.94 302 ASN A C 1
ATOM 2415 O O . ASN A 1 302 ? 26.898 -4.859 -70.726 1.00 82.94 302 ASN A O 1
ATOM 2419 N N . GLN A 1 303 ? 26.360 -5.400 -72.832 1.00 88.81 303 GLN A N 1
ATOM 2420 C CA . GLN A 1 303 ? 25.242 -6.271 -72.481 1.00 88.81 303 GLN A CA 1
ATOM 2421 C C . GLN A 1 303 ? 25.739 -7.536 -71.765 1.00 88.81 303 GLN A C 1
ATOM 2423 O O . GLN A 1 303 ? 25.244 -7.833 -70.678 1.00 88.81 303 GLN A O 1
ATOM 2428 N N . ASP A 1 304 ? 26.785 -8.186 -72.275 1.00 86.56 304 ASP A N 1
ATOM 2429 C CA . ASP A 1 304 ? 27.454 -9.335 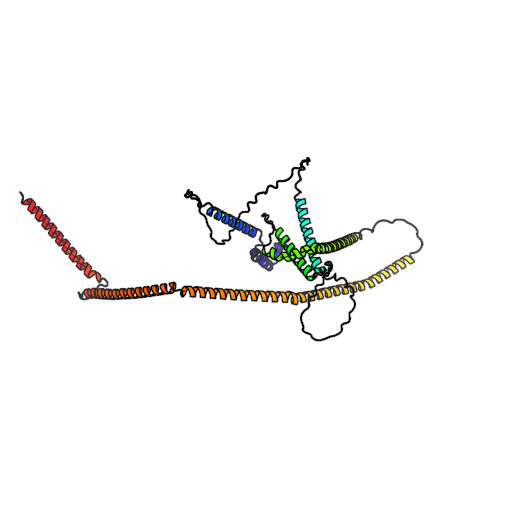-71.657 1.00 86.56 304 ASP A CA 1
ATOM 2430 C C . ASP A 1 304 ? 28.100 -8.956 -70.319 1.00 86.56 304 ASP A C 1
ATOM 2432 O O . ASP A 1 304 ? 27.924 -9.656 -69.323 1.00 86.56 304 ASP A O 1
ATOM 2436 N N . ARG A 1 305 ? 28.762 -7.792 -70.235 1.00 86.31 305 ARG A N 1
ATOM 2437 C CA . ARG A 1 305 ? 29.276 -7.243 -68.968 1.00 86.31 305 ARG A CA 1
ATOM 2438 C C . ARG A 1 305 ? 28.150 -6.953 -67.976 1.00 86.31 305 ARG A C 1
ATOM 2440 O O . ARG A 1 305 ? 28.326 -7.201 -66.787 1.00 86.31 305 ARG A O 1
ATOM 2447 N N . SER A 1 306 ? 26.996 -6.461 -68.429 1.00 84.06 306 SER A N 1
ATOM 2448 C CA . SER A 1 306 ? 25.835 -6.218 -67.564 1.00 84.06 306 SER A CA 1
ATOM 2449 C C . SER A 1 306 ? 25.186 -7.523 -67.089 1.00 84.06 306 SER A C 1
ATOM 2451 O O . SER A 1 306 ? 24.797 -7.615 -65.927 1.00 84.06 306 SER A O 1
ATOM 2453 N N . ALA A 1 307 ? 25.131 -8.552 -67.941 1.00 83.62 307 ALA A N 1
ATOM 2454 C CA . ALA A 1 307 ? 24.652 -9.884 -67.595 1.00 83.62 307 ALA A CA 1
ATOM 2455 C C . ALA A 1 307 ? 25.602 -10.560 -66.597 1.00 83.62 307 ALA A C 1
ATOM 2457 O O . ALA A 1 307 ? 25.150 -11.064 -65.569 1.00 83.62 307 ALA A O 1
ATOM 2458 N N . PHE A 1 308 ? 26.914 -10.469 -66.832 1.00 86.94 308 PHE A N 1
ATOM 2459 C CA . PHE A 1 308 ? 27.947 -10.920 -65.905 1.00 86.94 308 PHE A CA 1
ATOM 2460 C C . PHE A 1 308 ? 27.830 -10.205 -64.554 1.00 86.94 308 PHE A C 1
ATOM 2462 O O . PHE A 1 308 ? 27.707 -10.871 -63.528 1.00 86.94 308 PHE A O 1
ATOM 2469 N N . LEU A 1 309 ? 27.754 -8.868 -64.538 1.00 82.94 309 LEU A N 1
ATOM 2470 C CA . LEU A 1 309 ? 27.577 -8.092 -63.308 1.00 82.94 309 LEU A CA 1
ATOM 2471 C C . LEU A 1 309 ? 26.291 -8.475 -62.567 1.00 82.94 309 LEU A C 1
ATOM 2473 O O . LEU A 1 309 ? 26.360 -8.744 -61.371 1.00 82.94 309 LEU A O 1
ATOM 2477 N N . ARG A 1 310 ? 25.146 -8.599 -63.252 1.00 83.62 310 ARG A N 1
ATOM 2478 C CA . ARG A 1 310 ? 23.888 -9.084 -62.649 1.00 83.62 310 ARG A CA 1
ATOM 2479 C C . ARG A 1 310 ? 24.062 -10.483 -62.047 1.00 83.62 310 ARG A C 1
ATOM 2481 O O . ARG A 1 310 ? 23.691 -10.691 -60.893 1.00 83.62 310 ARG A O 1
ATOM 2488 N N . SER A 1 311 ? 24.704 -11.400 -62.774 1.00 84.69 311 SER A N 1
ATOM 2489 C CA . SER A 1 311 ? 24.984 -12.765 -62.307 1.00 84.69 311 SER A CA 1
ATOM 2490 C C . SER A 1 311 ? 25.977 -12.834 -61.139 1.00 84.69 311 SER A C 1
ATOM 2492 O O . SER A 1 311 ? 25.891 -13.758 -60.340 1.00 84.69 311 SER A O 1
ATOM 2494 N N . SER A 1 312 ? 26.882 -11.856 -60.991 1.00 87.56 312 SER A N 1
ATOM 2495 C CA . SER A 1 312 ? 27.865 -11.805 -59.897 1.00 87.56 312 SER A CA 1
ATOM 2496 C C . SER A 1 312 ? 27.398 -11.007 -58.677 1.00 87.56 312 SER A C 1
ATOM 2498 O O . SER A 1 312 ? 27.810 -11.294 -57.555 1.00 87.56 312 SER A O 1
ATOM 2500 N N . ILE A 1 313 ? 26.542 -10.000 -58.881 1.00 85.88 313 ILE A N 1
ATOM 2501 C CA . ILE A 1 313 ? 26.001 -9.147 -57.816 1.00 85.88 313 ILE A CA 1
ATOM 2502 C C . ILE A 1 313 ? 24.861 -9.869 -57.099 1.00 85.88 313 ILE A C 1
ATOM 2504 O O . ILE A 1 313 ? 24.846 -9.869 -55.873 1.00 85.88 313 ILE A O 1
ATOM 2508 N N . SER A 1 314 ? 23.958 -10.542 -57.823 1.00 87.94 314 SER A N 1
ATOM 2509 C CA . SER A 1 314 ? 22.828 -11.260 -57.214 1.00 87.94 314 SER A CA 1
ATOM 2510 C C . SER A 1 314 ? 23.237 -12.280 -56.129 1.00 87.94 314 SER A C 1
ATOM 2512 O O . SER A 1 314 ? 22.669 -12.202 -55.041 1.00 87.94 314 SER A O 1
ATOM 2514 N N . PRO A 1 315 ? 24.220 -13.187 -56.335 1.00 87.31 315 PRO A N 1
ATOM 2515 C CA . PRO A 1 315 ? 24.651 -14.120 -55.291 1.00 87.31 315 PRO A CA 1
ATOM 2516 C C . PRO A 1 315 ? 25.422 -13.430 -54.159 1.00 87.31 315 PRO A C 1
ATOM 2518 O O . PRO A 1 315 ? 25.313 -13.834 -53.006 1.00 87.31 315 PRO A O 1
ATOM 2521 N N . ARG A 1 316 ? 26.172 -12.354 -54.441 1.00 89.38 316 ARG A N 1
ATOM 2522 C CA . ARG A 1 316 ? 26.831 -11.568 -53.383 1.00 89.38 316 ARG A CA 1
ATOM 2523 C C . ARG A 1 316 ? 25.800 -10.886 -52.487 1.00 89.38 316 ARG A C 1
ATOM 2525 O O . ARG A 1 316 ? 25.918 -10.953 -51.267 1.00 89.38 316 ARG A O 1
ATOM 2532 N N . LEU A 1 317 ? 24.766 -10.295 -53.082 1.00 90.00 317 LEU A N 1
ATOM 2533 C CA . LEU A 1 317 ? 23.678 -9.641 -52.363 1.00 90.00 317 LEU A CA 1
ATOM 2534 C C . LEU A 1 317 ? 22.841 -10.651 -51.564 1.00 90.00 317 LEU A C 1
ATOM 2536 O O . LEU A 1 317 ? 22.509 -10.360 -50.417 1.00 90.00 317 LEU A O 1
ATOM 2540 N N . SER A 1 318 ? 22.593 -11.860 -52.089 1.00 92.62 318 SER A N 1
ATOM 2541 C CA . SER A 1 318 ? 21.949 -12.917 -51.300 1.00 92.62 318 SER A CA 1
ATOM 2542 C C . SER A 1 318 ? 22.823 -13.353 -50.120 1.00 92.62 318 SER A C 1
ATOM 2544 O O . SER A 1 318 ? 22.329 -13.343 -48.995 1.00 92.62 318 SER A O 1
ATOM 2546 N N . THR A 1 319 ? 24.125 -13.615 -50.315 1.00 93.69 319 THR A N 1
ATOM 2547 C CA . THR A 1 319 ? 25.025 -13.962 -49.192 1.00 93.69 319 THR A CA 1
ATOM 2548 C C . THR A 1 319 ? 25.125 -12.851 -48.147 1.00 93.69 319 THR A C 1
ATOM 2550 O O . THR A 1 319 ? 25.163 -13.141 -46.958 1.00 93.69 319 THR A O 1
ATOM 2553 N N . LEU A 1 320 ? 25.109 -11.579 -48.558 1.00 95.19 320 LEU A N 1
ATOM 2554 C CA . LEU A 1 320 ? 25.110 -10.440 -47.639 1.00 95.19 320 LEU A CA 1
ATOM 2555 C C . LEU A 1 320 ? 23.783 -10.339 -46.867 1.00 95.19 320 LEU A C 1
ATOM 2557 O O . LEU A 1 320 ? 23.787 -10.102 -45.663 1.00 95.19 320 LEU A O 1
ATOM 2561 N N . SER A 1 321 ? 22.642 -10.574 -47.522 1.00 96.38 321 SER A N 1
ATOM 2562 C CA . SER A 1 321 ? 21.347 -10.625 -46.831 1.00 96.38 321 SER A CA 1
ATOM 2563 C C . SER A 1 321 ? 21.256 -11.797 -45.841 1.00 96.38 321 SER A C 1
ATOM 2565 O O . SER A 1 321 ? 20.702 -11.646 -44.751 1.00 96.38 321 SER A O 1
ATOM 2567 N N . GLU A 1 322 ? 21.869 -12.939 -46.164 1.00 96.81 322 GLU A N 1
ATOM 2568 C CA . GLU A 1 322 ? 21.961 -14.108 -45.286 1.00 96.81 322 GLU A CA 1
ATOM 2569 C C . GLU A 1 322 ? 22.871 -13.838 -44.076 1.00 96.81 322 GLU A C 1
ATOM 2571 O O . GLU A 1 322 ? 22.506 -14.144 -42.941 1.00 96.81 322 GLU A O 1
ATOM 2576 N N . THR A 1 323 ? 24.028 -13.191 -44.266 1.00 96.88 323 THR A N 1
ATOM 2577 C CA . THR A 1 323 ? 24.900 -12.829 -43.137 1.00 96.88 323 THR A CA 1
ATOM 2578 C C . THR A 1 323 ? 24.277 -11.761 -42.242 1.00 96.88 323 THR A C 1
ATOM 2580 O O . THR A 1 323 ? 24.397 -11.876 -41.025 1.00 96.88 323 THR A O 1
ATOM 2583 N N . ILE A 1 324 ? 23.553 -10.775 -42.788 1.00 97.38 324 ILE A N 1
ATOM 2584 C CA . ILE A 1 324 ? 22.823 -9.773 -41.989 1.00 97.38 324 ILE A CA 1
ATOM 2585 C C . ILE A 1 324 ? 21.659 -10.411 -41.218 1.00 97.38 324 ILE A C 1
ATOM 2587 O O . ILE A 1 324 ? 21.488 -10.144 -40.026 1.00 97.38 324 ILE A O 1
ATOM 2591 N N . THR A 1 325 ? 20.866 -11.283 -41.846 1.00 97.38 325 THR A N 1
ATOM 2592 C CA . THR A 1 325 ? 19.774 -11.983 -41.143 1.00 97.38 325 THR A CA 1
ATOM 2593 C C . THR A 1 325 ? 20.309 -12.909 -40.047 1.00 97.38 325 THR A C 1
ATOM 2595 O O . THR A 1 325 ? 19.766 -12.909 -38.944 1.00 97.38 325 THR A O 1
ATOM 2598 N N . ARG A 1 326 ? 21.436 -13.593 -40.281 1.00 97.50 326 ARG A N 1
ATOM 2599 C CA . ARG A 1 326 ? 22.130 -14.405 -39.268 1.00 97.50 326 ARG A CA 1
ATOM 2600 C C . ARG A 1 326 ? 22.776 -13.580 -38.148 1.00 97.50 326 ARG A C 1
ATOM 2602 O O . ARG A 1 326 ? 22.763 -14.002 -36.995 1.00 97.50 326 ARG A O 1
ATOM 2609 N N . LEU A 1 327 ? 23.344 -12.413 -38.452 1.00 97.44 327 LEU A N 1
ATOM 2610 C CA . LEU A 1 327 ? 23.934 -11.528 -37.441 1.00 97.44 327 LEU A CA 1
ATOM 2611 C C . LEU A 1 327 ? 22.840 -10.906 -36.566 1.00 97.44 327 LEU A C 1
ATOM 2613 O O . LEU A 1 327 ? 22.960 -10.903 -35.344 1.00 97.44 327 LEU A O 1
ATOM 2617 N N . THR A 1 328 ? 21.734 -10.463 -37.171 1.00 96.88 328 THR A N 1
ATOM 2618 C CA . THR A 1 328 ? 20.580 -9.933 -36.428 1.00 96.88 328 THR A CA 1
ATOM 2619 C C . THR A 1 328 ? 19.827 -11.010 -35.644 1.00 96.88 328 THR A C 1
ATOM 2621 O O . THR A 1 328 ? 19.291 -10.694 -34.584 1.00 96.88 328 THR A O 1
ATOM 2624 N N . SER A 1 329 ? 19.792 -12.277 -36.085 1.00 96.94 329 SER A N 1
ATOM 2625 C CA . SER A 1 329 ? 19.265 -13.369 -35.250 1.00 96.94 329 SER A CA 1
ATOM 2626 C C . SER A 1 329 ? 20.170 -13.627 -34.043 1.00 96.94 329 SER A C 1
ATOM 2628 O O . SER A 1 329 ? 19.688 -13.578 -32.918 1.00 96.94 329 SER A O 1
ATOM 2630 N N . LEU A 1 330 ? 21.487 -13.755 -34.247 1.00 97.94 330 LEU A N 1
ATOM 2631 C CA . LEU A 1 330 ? 22.459 -13.958 -33.165 1.00 97.94 330 LEU A CA 1
ATOM 2632 C C . LEU A 1 330 ? 22.433 -12.799 -32.150 1.00 97.94 330 LEU A C 1
ATOM 2634 O O . LEU A 1 330 ? 22.490 -13.028 -30.943 1.00 97.94 330 LEU A O 1
ATOM 2638 N N . GLN A 1 331 ? 22.272 -11.556 -32.615 1.00 97.44 331 GLN A N 1
ATOM 2639 C CA . GLN A 1 331 ? 22.095 -10.392 -31.744 1.00 97.44 331 GLN A CA 1
ATOM 2640 C C . GLN A 1 331 ? 20.801 -10.472 -30.914 1.00 97.44 331 GLN A C 1
ATOM 2642 O O . GLN A 1 331 ? 20.840 -10.180 -29.719 1.00 97.44 331 GLN A O 1
ATOM 2647 N N . ARG A 1 332 ? 19.671 -10.892 -31.506 1.00 96.50 332 ARG A N 1
ATOM 2648 C CA . ARG A 1 332 ? 18.414 -11.114 -30.764 1.00 96.50 332 ARG A CA 1
ATOM 2649 C C . ARG A 1 332 ? 18.563 -12.222 -29.723 1.00 96.50 332 ARG A C 1
ATOM 2651 O O . ARG A 1 332 ? 18.148 -12.021 -28.586 1.00 96.50 332 ARG A O 1
ATOM 2658 N N . ASP A 1 333 ? 19.185 -13.342 -30.086 1.00 96.00 333 ASP A N 1
ATOM 2659 C CA . ASP A 1 333 ? 19.402 -14.478 -29.184 1.00 96.00 333 ASP A CA 1
ATOM 2660 C C . ASP A 1 333 ? 20.279 -14.072 -27.991 1.00 96.00 333 ASP A C 1
ATOM 2662 O O . ASP A 1 333 ? 19.934 -14.336 -26.838 1.00 96.00 333 ASP A O 1
ATOM 2666 N N . ARG A 1 334 ? 21.368 -13.333 -28.252 1.00 97.50 334 ARG A N 1
ATOM 2667 C CA . ARG A 1 334 ? 22.250 -12.794 -27.210 1.00 97.50 334 ARG A CA 1
ATOM 2668 C C . ARG A 1 334 ? 21.520 -11.834 -26.269 1.00 97.50 334 ARG A C 1
ATOM 2670 O O . ARG A 1 334 ? 21.652 -11.977 -25.056 1.00 97.50 334 ARG A O 1
ATOM 2677 N N . LEU A 1 335 ? 20.743 -10.890 -26.804 1.00 96.44 335 LEU A N 1
ATOM 2678 C CA . LEU A 1 335 ? 19.944 -9.970 -25.987 1.00 96.44 335 LEU A CA 1
ATOM 2679 C C . LEU A 1 335 ? 18.901 -10.727 -25.153 1.00 96.44 335 LEU A C 1
ATOM 2681 O O . LEU A 1 335 ? 18.739 -10.435 -23.973 1.00 96.44 335 LEU A O 1
ATOM 2685 N N . ALA A 1 336 ? 18.242 -11.742 -25.718 1.00 93.75 336 ALA A N 1
ATOM 2686 C CA . ALA A 1 336 ? 17.275 -12.564 -24.994 1.00 93.75 336 ALA A CA 1
ATOM 2687 C C . ALA A 1 336 ? 17.920 -13.387 -23.860 1.00 93.75 336 ALA A C 1
ATOM 2689 O O . ALA A 1 336 ? 17.300 -13.576 -22.813 1.00 93.75 336 ALA A O 1
ATOM 2690 N N . ASP A 1 337 ? 19.153 -13.867 -24.042 1.00 96.62 337 ASP A N 1
ATOM 2691 C CA . ASP A 1 337 ? 19.926 -14.557 -23.003 1.00 96.62 337 ASP A CA 1
ATOM 2692 C C . ASP A 1 337 ? 20.448 -13.593 -21.920 1.00 96.62 337 ASP A C 1
ATOM 2694 O O . ASP A 1 337 ? 20.473 -13.951 -20.741 1.00 96.62 337 ASP A O 1
ATOM 2698 N N . GLU A 1 338 ? 20.857 -12.372 -22.280 1.00 95.94 338 GLU A N 1
ATOM 2699 C CA . GLU A 1 338 ? 21.266 -11.328 -21.325 1.00 95.94 338 GLU A CA 1
ATOM 2700 C C . GLU A 1 338 ? 20.068 -10.813 -20.502 1.00 95.94 338 GLU A C 1
ATOM 2702 O O . GLU A 1 338 ? 20.179 -10.698 -19.280 1.00 95.94 338 GLU A O 1
ATOM 2707 N N . ILE A 1 339 ? 18.894 -10.636 -21.122 1.00 91.38 339 ILE A N 1
ATOM 2708 C CA . ILE A 1 339 ? 17.629 -10.329 -20.429 1.00 91.38 339 ILE A CA 1
ATOM 2709 C C . ILE A 1 339 ? 17.254 -11.463 -19.468 1.00 91.38 339 ILE A C 1
ATOM 2711 O O . ILE A 1 339 ? 17.087 -11.206 -18.278 1.00 91.38 339 ILE A O 1
ATOM 2715 N N . ARG A 1 340 ? 17.233 -12.728 -19.918 1.00 90.56 340 ARG A N 1
ATOM 2716 C CA . ARG A 1 340 ? 16.949 -13.877 -19.033 1.00 90.56 340 ARG A CA 1
ATOM 2717 C C . ARG A 1 340 ? 17.937 -13.985 -17.865 1.00 90.56 340 ARG A C 1
ATOM 2719 O O . ARG A 1 340 ? 17.546 -14.355 -16.758 1.00 90.56 340 ARG A O 1
ATOM 2726 N N . LYS A 1 341 ? 19.210 -13.623 -18.058 1.00 94.12 341 LYS A N 1
ATOM 2727 C CA . LYS A 1 341 ? 20.187 -13.529 -16.957 1.00 94.12 341 LYS A CA 1
ATOM 2728 C C . LYS A 1 341 ? 19.851 -12.398 -15.986 1.00 94.12 341 LYS A C 1
ATOM 2730 O O . LYS A 1 341 ? 19.936 -12.626 -14.781 1.00 94.12 341 LYS A O 1
ATOM 2735 N N . LEU A 1 342 ? 19.457 -11.214 -16.457 1.00 90.88 342 LEU A N 1
ATOM 2736 C CA . LEU A 1 342 ? 19.026 -10.102 -15.596 1.00 90.88 342 LEU A CA 1
ATOM 2737 C C . LEU A 1 342 ? 17.740 -10.432 -14.822 1.00 90.88 342 LEU A C 1
ATOM 2739 O O . LEU A 1 342 ? 17.653 -10.131 -13.631 1.00 90.88 342 LEU A O 1
ATOM 2743 N N . GLU A 1 343 ? 16.789 -11.124 -15.446 1.00 86.69 343 GLU A N 1
ATOM 2744 C CA . GLU A 1 343 ? 15.576 -11.633 -14.800 1.00 86.69 343 GLU A CA 1
ATOM 2745 C C . GLU A 1 343 ? 15.902 -12.620 -13.675 1.00 86.69 343 GLU A C 1
ATOM 2747 O O . GLU A 1 343 ? 15.477 -12.429 -12.534 1.00 86.69 343 GLU A O 1
ATOM 2752 N N . VAL A 1 344 ? 16.718 -13.639 -13.953 1.00 89.69 344 VAL A N 1
ATOM 2753 C CA . VAL A 1 344 ? 17.086 -14.649 -12.951 1.00 89.69 344 VAL A CA 1
ATOM 2754 C C . VAL A 1 344 ? 17.950 -14.060 -11.829 1.00 89.69 344 VAL A C 1
ATOM 2756 O O . VAL A 1 344 ? 17.747 -14.402 -10.663 1.00 89.69 344 VAL A O 1
ATOM 2759 N N . THR A 1 345 ? 18.902 -13.177 -12.150 1.00 91.69 345 THR A N 1
ATOM 2760 C CA . THR A 1 345 ? 19.861 -12.641 -11.167 1.00 91.69 345 THR A CA 1
ATOM 2761 C C . THR A 1 345 ? 19.339 -11.410 -10.433 1.00 91.69 345 THR A C 1
ATOM 2763 O O . THR A 1 345 ? 19.221 -11.453 -9.212 1.00 91.69 345 THR A O 1
ATOM 2766 N N . LYS A 1 346 ? 18.988 -10.321 -11.129 1.00 86.06 346 LYS A N 1
ATOM 2767 C CA . LYS A 1 346 ? 18.524 -9.084 -10.484 1.00 86.06 346 LYS A CA 1
ATOM 2768 C C . LYS A 1 346 ? 17.076 -9.208 -10.031 1.00 86.06 346 LYS A C 1
ATOM 2770 O O . LYS A 1 346 ? 16.817 -9.069 -8.838 1.00 86.06 346 LYS A O 1
ATOM 2775 N N . HIS A 1 347 ? 16.137 -9.511 -10.928 1.00 85.06 347 HIS A N 1
ATOM 2776 C CA . HIS A 1 347 ? 14.721 -9.571 -10.541 1.00 85.06 347 HIS A CA 1
ATOM 2777 C C . HIS A 1 347 ? 14.442 -10.738 -9.577 1.00 85.06 347 HIS A C 1
ATOM 2779 O O . HIS A 1 347 ? 13.726 -10.553 -8.594 1.00 85.06 347 HIS A O 1
ATOM 2785 N N . GLY A 1 348 ? 15.106 -11.886 -9.751 1.00 90.25 348 GLY A N 1
ATOM 2786 C CA . GLY A 1 348 ? 15.064 -13.004 -8.806 1.00 90.25 348 GLY A CA 1
ATOM 2787 C C . GLY A 1 348 ? 15.575 -12.657 -7.400 1.00 90.25 348 GLY A C 1
ATOM 2788 O O . GLY A 1 348 ? 14.891 -12.948 -6.417 1.00 90.25 348 GLY A O 1
ATOM 2789 N N . VAL A 1 349 ? 16.743 -12.012 -7.267 1.00 89.94 349 VAL A N 1
ATOM 2790 C CA . VAL A 1 349 ? 17.288 -11.623 -5.949 1.00 89.94 349 VAL A CA 1
ATOM 2791 C C . VAL A 1 349 ? 16.473 -10.495 -5.316 1.00 89.94 349 VAL A C 1
ATOM 2793 O O . VAL A 1 349 ? 16.122 -10.601 -4.141 1.00 89.94 349 VAL A O 1
ATOM 2796 N N . VAL A 1 350 ? 16.095 -9.463 -6.078 1.00 86.44 350 VAL A N 1
ATOM 2797 C CA . VAL A 1 350 ? 15.260 -8.355 -5.578 1.00 86.44 350 VAL A CA 1
ATOM 2798 C C . VAL A 1 350 ? 13.891 -8.866 -5.125 1.00 86.44 350 VAL A C 1
ATOM 2800 O O . VAL A 1 350 ? 13.457 -8.523 -4.027 1.00 86.44 350 VAL A O 1
ATOM 2803 N N . SER A 1 351 ? 13.246 -9.755 -5.889 1.00 83.06 351 SER A N 1
ATOM 2804 C CA . SER A 1 351 ? 11.975 -10.375 -5.495 1.00 83.06 351 SER A CA 1
ATOM 2805 C C . SER A 1 351 ? 12.112 -11.213 -4.220 1.00 83.06 351 SER A C 1
ATOM 2807 O O . SER A 1 351 ? 11.257 -11.120 -3.342 1.00 83.06 351 SER A O 1
ATOM 2809 N N . ARG A 1 352 ? 13.183 -12.008 -4.075 1.00 86.06 352 ARG A N 1
ATOM 2810 C CA . ARG A 1 352 ? 13.434 -12.811 -2.860 1.00 86.06 352 ARG A CA 1
ATOM 2811 C C . ARG A 1 352 ? 13.740 -11.942 -1.642 1.00 86.06 352 ARG A C 1
ATOM 2813 O O . ARG A 1 352 ? 13.274 -12.252 -0.546 1.00 86.06 352 ARG A O 1
ATOM 2820 N N . HIS A 1 353 ? 14.483 -10.850 -1.818 1.00 92.62 353 HIS A N 1
ATOM 2821 C CA . HIS A 1 353 ? 14.758 -9.884 -0.757 1.00 92.62 353 HIS A CA 1
ATOM 2822 C C . HIS A 1 353 ? 13.479 -9.153 -0.329 1.00 92.62 353 HIS A C 1
ATOM 2824 O O . HIS A 1 353 ? 13.167 -9.114 0.860 1.00 92.62 353 HIS A O 1
ATOM 2830 N N . ALA A 1 354 ? 12.686 -8.658 -1.286 1.00 87.62 354 ALA A N 1
ATOM 2831 C CA . ALA A 1 354 ? 11.399 -8.022 -1.017 1.00 87.62 354 ALA A CA 1
ATOM 2832 C C . ALA A 1 354 ? 10.433 -8.978 -0.297 1.00 87.62 354 ALA A C 1
ATOM 2834 O O . ALA A 1 354 ? 9.863 -8.608 0.727 1.00 87.62 354 ALA A O 1
ATOM 2835 N N . GLN A 1 355 ? 10.315 -10.227 -0.761 1.00 89.12 355 GLN A N 1
ATOM 2836 C CA . GLN A 1 355 ? 9.517 -11.266 -0.104 1.00 89.12 355 GLN A CA 1
ATOM 2837 C C . GLN A 1 355 ? 10.017 -11.571 1.318 1.00 89.12 355 GLN A C 1
ATOM 2839 O O . GLN A 1 355 ? 9.219 -11.684 2.243 1.00 89.12 355 GLN A O 1
ATOM 2844 N N . SER A 1 356 ? 11.332 -11.662 1.528 1.00 94.00 356 SER A N 1
ATOM 2845 C CA . SER A 1 356 ? 11.901 -11.876 2.868 1.00 94.00 356 SER A CA 1
ATOM 2846 C C . SER A 1 356 ? 11.610 -10.694 3.800 1.00 94.00 356 SER A C 1
ATOM 2848 O O . SER A 1 356 ? 11.227 -10.901 4.952 1.00 94.00 356 SER A O 1
ATOM 2850 N N . LYS A 1 357 ? 11.709 -9.455 3.295 1.00 95.94 357 LYS A N 1
ATOM 2851 C CA . LYS A 1 357 ? 11.385 -8.230 4.040 1.00 95.94 357 LYS A CA 1
ATOM 2852 C C . LYS A 1 357 ? 9.898 -8.157 4.398 1.00 95.94 357 LYS A C 1
ATOM 2854 O O . LYS A 1 357 ? 9.579 -7.827 5.538 1.00 95.94 357 LYS A O 1
ATOM 2859 N N . THR A 1 358 ? 8.983 -8.499 3.486 1.00 95.38 358 THR A N 1
ATOM 2860 C CA . THR A 1 358 ? 7.542 -8.523 3.800 1.00 95.38 358 THR A CA 1
ATOM 2861 C C . THR A 1 358 ? 7.201 -9.618 4.806 1.00 95.38 358 THR A C 1
ATOM 2863 O O . THR A 1 358 ? 6.472 -9.345 5.756 1.00 95.38 358 THR A O 1
ATOM 2866 N N . LEU A 1 359 ? 7.775 -10.820 4.679 1.00 94.50 359 LEU A N 1
ATOM 2867 C CA . LEU A 1 359 ? 7.600 -11.893 5.665 1.00 94.50 359 LEU A CA 1
ATOM 2868 C C . LEU A 1 359 ? 8.116 -11.487 7.053 1.00 94.50 359 LEU A C 1
ATOM 2870 O O . LEU A 1 359 ? 7.411 -11.706 8.037 1.00 94.50 359 LEU A O 1
ATOM 2874 N N . PHE A 1 360 ? 9.286 -10.846 7.138 1.00 97.56 360 PHE A N 1
ATOM 2875 C CA . PHE A 1 360 ? 9.816 -10.294 8.389 1.00 97.56 360 PHE A CA 1
ATOM 2876 C C . PHE A 1 360 ? 8.878 -9.243 9.002 1.00 97.56 360 PHE A C 1
ATOM 2878 O O . PHE A 1 360 ? 8.521 -9.338 10.173 1.00 97.56 360 PHE A O 1
ATOM 2885 N N . LEU A 1 361 ? 8.408 -8.268 8.219 1.00 97.75 361 LEU A N 1
ATOM 2886 C CA . LEU A 1 361 ? 7.480 -7.250 8.720 1.00 97.75 361 LEU A CA 1
ATOM 2887 C C . LEU A 1 361 ? 6.144 -7.861 9.182 1.00 97.75 361 LEU A C 1
ATOM 2889 O O . LEU A 1 361 ? 5.601 -7.443 10.203 1.00 97.75 361 LEU A O 1
ATOM 2893 N N . VAL A 1 362 ? 5.646 -8.900 8.502 1.00 97.12 362 VAL A N 1
ATOM 2894 C CA . VAL A 1 362 ? 4.444 -9.644 8.914 1.00 97.12 362 VAL A CA 1
ATOM 2895 C C . VAL A 1 362 ? 4.664 -10.421 10.217 1.00 97.12 362 VAL A C 1
ATOM 2897 O O . VAL A 1 362 ? 3.769 -10.432 11.066 1.00 97.12 362 VAL A O 1
ATOM 2900 N N . THR A 1 363 ? 5.822 -11.060 10.428 1.00 98.19 363 THR A N 1
ATOM 2901 C CA . THR A 1 363 ? 6.106 -11.743 11.705 1.00 98.19 363 THR A CA 1
ATOM 2902 C C . THR A 1 363 ? 6.285 -10.750 12.850 1.00 98.19 363 THR A C 1
ATOM 2904 O O . THR A 1 363 ? 5.750 -10.988 13.932 1.00 98.19 363 THR A O 1
ATOM 2907 N N . VAL A 1 364 ? 6.935 -9.609 12.606 1.00 98.31 364 VAL A N 1
ATOM 2908 C CA . VAL A 1 364 ? 7.058 -8.508 13.573 1.00 98.31 364 VAL A CA 1
ATOM 2909 C C . VAL A 1 364 ? 5.685 -7.937 13.941 1.00 98.31 364 VAL A C 1
ATOM 2911 O O . VAL A 1 364 ? 5.376 -7.837 15.127 1.00 98.31 364 VAL A O 1
ATOM 2914 N N . ALA A 1 365 ? 4.819 -7.648 12.965 1.00 97.25 365 ALA A N 1
ATOM 2915 C CA . ALA A 1 365 ? 3.462 -7.156 13.219 1.00 97.25 365 ALA A CA 1
ATOM 2916 C C . ALA A 1 365 ? 2.627 -8.153 14.046 1.00 97.25 365 ALA A C 1
ATOM 2918 O O . ALA A 1 365 ? 1.971 -7.761 15.011 1.00 97.25 365 ALA A O 1
ATOM 2919 N N . ARG A 1 366 ? 2.710 -9.457 13.741 1.00 97.75 366 ARG A N 1
ATOM 2920 C CA . ARG A 1 366 ? 2.066 -10.519 14.539 1.00 97.75 366 ARG A CA 1
ATOM 2921 C C . ARG A 1 366 ? 2.622 -10.601 15.963 1.00 97.75 366 ARG A C 1
ATOM 2923 O O . ARG A 1 366 ? 1.854 -10.793 16.902 1.00 97.75 366 ARG A O 1
ATOM 2930 N N . ALA A 1 367 ? 3.932 -10.439 16.146 1.00 98.00 367 ALA A N 1
ATOM 2931 C CA . ALA A 1 367 ? 4.550 -10.413 17.470 1.00 98.00 367 ALA A CA 1
ATOM 2932 C C . ALA A 1 367 ? 4.120 -9.177 18.285 1.00 98.00 367 ALA A C 1
ATOM 2934 O O . ALA A 1 367 ? 3.869 -9.296 19.485 1.00 98.00 367 ALA A O 1
ATOM 2935 N N . MET A 1 368 ? 3.974 -8.011 17.643 1.00 97.88 368 MET A N 1
ATOM 2936 C CA . MET A 1 368 ? 3.436 -6.805 18.282 1.00 97.88 368 MET A CA 1
ATOM 2937 C C . MET A 1 368 ? 1.964 -6.971 18.680 1.00 97.88 368 MET A C 1
ATOM 2939 O O . MET A 1 368 ? 1.624 -6.671 19.819 1.00 97.88 368 MET A O 1
ATOM 2943 N N . ASP A 1 369 ? 1.110 -7.509 17.805 1.00 97.50 369 ASP A N 1
ATOM 2944 C CA . ASP A 1 369 ? -0.297 -7.813 18.115 1.00 97.50 369 ASP A CA 1
ATOM 2945 C C . ASP A 1 369 ? -0.416 -8.782 19.309 1.00 97.50 369 ASP A C 1
ATOM 2947 O O . ASP A 1 369 ? -1.120 -8.505 20.281 1.00 97.50 369 ASP A O 1
ATOM 2951 N N . LEU A 1 370 ? 0.369 -9.866 19.329 1.00 98.25 370 LEU A N 1
ATOM 2952 C CA . LEU A 1 370 ? 0.433 -10.771 20.483 1.00 98.25 370 LEU A CA 1
ATOM 2953 C C . LEU A 1 370 ? 0.905 -10.063 21.766 1.00 98.25 370 LEU A C 1
ATOM 2955 O O . LEU A 1 370 ? 0.324 -10.286 22.830 1.00 98.25 370 LEU A O 1
ATOM 2959 N N . LYS A 1 371 ? 1.904 -9.173 21.685 1.00 98.44 371 LYS A N 1
ATOM 2960 C CA . LYS A 1 371 ? 2.371 -8.369 22.828 1.00 98.44 371 LYS A CA 1
ATOM 2961 C C . LYS A 1 371 ? 1.284 -7.415 23.337 1.00 98.44 371 LYS A C 1
ATOM 2963 O O . LYS A 1 371 ? 1.100 -7.312 24.548 1.00 98.44 371 LYS A O 1
ATOM 2968 N N . LEU A 1 372 ? 0.537 -6.764 22.445 1.00 97.94 372 LEU A N 1
ATOM 2969 C CA . LEU A 1 372 ? -0.589 -5.894 22.800 1.00 97.94 372 LEU A CA 1
ATOM 2970 C C . LEU A 1 372 ? -1.719 -6.686 23.470 1.00 97.94 372 LEU A C 1
ATOM 2972 O O . LEU A 1 372 ? -2.219 -6.270 24.512 1.00 97.94 372 LEU A O 1
ATOM 2976 N N . ARG A 1 373 ? -2.068 -7.869 22.950 1.00 97.94 373 ARG A N 1
ATOM 2977 C CA . ARG A 1 373 ? -3.056 -8.767 23.578 1.00 97.94 373 ARG A CA 1
ATOM 2978 C C . ARG A 1 373 ? -2.620 -9.218 24.972 1.00 97.94 373 ARG A C 1
ATOM 2980 O O . ARG A 1 373 ? -3.443 -9.223 25.885 1.00 97.94 373 ARG A O 1
ATOM 2987 N N . LEU A 1 374 ? -1.340 -9.552 25.161 1.00 98.06 374 LEU A N 1
ATOM 2988 C CA . LEU A 1 374 ? -0.791 -9.890 26.479 1.00 98.06 374 LEU A CA 1
ATOM 2989 C C . LEU A 1 374 ? -0.854 -8.701 27.446 1.00 98.06 374 LEU A C 1
ATOM 2991 O O . LEU A 1 374 ? -1.299 -8.883 28.577 1.00 98.06 374 LEU A O 1
ATOM 2995 N N . LEU A 1 375 ? -0.495 -7.491 27.006 1.00 97.81 375 LEU A N 1
ATOM 2996 C CA . LEU A 1 375 ? -0.616 -6.275 27.819 1.00 97.81 375 LEU A CA 1
ATOM 2997 C C . LEU A 1 375 ? -2.074 -5.973 28.194 1.00 97.81 375 LEU A C 1
ATOM 2999 O O . LEU A 1 375 ? -2.344 -5.670 29.352 1.00 97.81 375 LEU A O 1
ATOM 3003 N N . LEU A 1 376 ? -3.030 -6.127 27.272 1.00 97.69 376 LEU A N 1
ATOM 3004 C CA . LEU A 1 376 ? -4.462 -5.964 27.559 1.00 97.69 376 LEU A CA 1
ATOM 3005 C C . LEU A 1 376 ? -4.971 -6.989 28.584 1.00 97.69 376 LEU A C 1
ATOM 3007 O O . LEU A 1 376 ? -5.724 -6.633 29.491 1.00 97.69 376 LEU A O 1
ATOM 3011 N N . VAL A 1 377 ? -4.548 -8.253 28.478 1.00 97.94 377 VAL A N 1
ATOM 3012 C CA . VAL A 1 377 ? -4.858 -9.287 29.480 1.00 97.94 377 VAL A CA 1
ATOM 3013 C C . VAL A 1 377 ? -4.209 -8.957 30.825 1.00 97.94 377 VAL A C 1
ATOM 3015 O O . VAL A 1 377 ? -4.835 -9.155 31.865 1.00 97.94 377 VAL A O 1
ATOM 3018 N N . GLU A 1 378 ? -2.989 -8.423 30.832 1.00 96.88 378 GLU A N 1
ATOM 3019 C CA . GLU A 1 378 ? -2.288 -8.045 32.056 1.00 96.88 378 GLU A CA 1
ATOM 3020 C C . GLU A 1 378 ? -2.931 -6.830 32.745 1.00 96.88 378 GLU A C 1
ATOM 3022 O O . GLU A 1 378 ? -3.143 -6.867 33.956 1.00 96.88 378 GLU A O 1
ATOM 3027 N N . VAL A 1 379 ? -3.315 -5.789 31.998 1.00 95.38 379 VAL A N 1
ATOM 3028 C CA . VAL A 1 379 ? -4.080 -4.637 32.509 1.00 95.38 379 VAL A CA 1
ATOM 3029 C C . VAL A 1 379 ? -5.422 -5.102 33.070 1.00 95.38 379 VAL A C 1
ATOM 3031 O O . VAL A 1 379 ? -5.694 -4.863 34.245 1.00 95.38 379 VAL A O 1
ATOM 3034 N N . ARG A 1 380 ? -6.199 -5.889 32.312 1.00 94.81 380 ARG A N 1
ATOM 3035 C CA . ARG A 1 380 ? -7.465 -6.468 32.794 1.00 94.81 380 ARG A CA 1
ATOM 3036 C C . ARG A 1 380 ? -7.269 -7.327 34.048 1.00 94.81 380 ARG A C 1
ATOM 3038 O O . ARG A 1 380 ? -8.109 -7.312 34.945 1.00 94.81 380 ARG A O 1
ATOM 3045 N N . LYS A 1 381 ? -6.157 -8.065 34.151 1.00 95.06 381 LYS A N 1
ATOM 3046 C CA . LYS A 1 381 ? -5.795 -8.844 35.346 1.00 95.06 381 LYS A CA 1
ATOM 3047 C C . LYS A 1 381 ? -5.427 -7.939 36.527 1.00 95.06 381 LYS A C 1
ATOM 3049 O O . LYS A 1 381 ? -5.818 -8.261 37.645 1.00 95.06 381 LYS A O 1
ATOM 3054 N N . ARG A 1 382 ? -4.718 -6.822 36.314 1.00 90.81 382 ARG A N 1
ATOM 3055 C CA . ARG A 1 382 ? -4.444 -5.811 37.357 1.00 90.81 382 ARG A CA 1
ATOM 3056 C C . ARG A 1 382 ? -5.744 -5.183 37.859 1.00 90.81 382 ARG A C 1
ATOM 3058 O O . ARG A 1 382 ? -5.963 -5.166 39.064 1.00 90.81 382 ARG A O 1
ATOM 3065 N N . GLU A 1 383 ? -6.635 -4.770 36.961 1.00 89.50 383 GLU A N 1
ATOM 3066 C CA . GLU A 1 383 ? -7.956 -4.226 37.306 1.00 89.50 383 GLU A CA 1
ATOM 3067 C C . GLU A 1 383 ? -8.810 -5.242 38.073 1.00 89.50 383 GLU A C 1
ATOM 3069 O O . GLU A 1 383 ? -9.347 -4.926 39.133 1.00 89.50 383 GLU A O 1
ATOM 3074 N N . GLN A 1 384 ? -8.894 -6.489 37.596 1.00 90.75 384 GLN A N 1
ATOM 3075 C CA . GLN A 1 384 ? -9.698 -7.549 38.214 1.00 90.75 384 GLN A CA 1
ATOM 3076 C C . GLN A 1 384 ? -9.135 -8.057 39.557 1.00 90.75 384 GLN A C 1
ATOM 3078 O O . GLN A 1 384 ? -9.895 -8.583 40.376 1.00 90.75 384 GLN A O 1
ATOM 3083 N N . ASN A 1 385 ? -7.824 -7.916 39.779 1.00 89.94 385 ASN A N 1
ATOM 3084 C CA . ASN A 1 385 ? -7.154 -8.237 41.043 1.00 89.94 385 ASN A CA 1
ATOM 3085 C C . ASN A 1 385 ? -6.993 -7.032 41.978 1.00 89.94 385 ASN A C 1
ATOM 3087 O O . ASN A 1 385 ? -6.552 -7.223 43.119 1.00 89.94 385 ASN A O 1
ATOM 3091 N N . GLY A 1 386 ? -7.326 -5.829 41.507 1.00 93.19 386 GLY A N 1
ATOM 3092 C CA . GLY A 1 386 ? -7.285 -4.597 42.278 1.00 93.19 386 GLY A CA 1
ATOM 3093 C C . GLY A 1 386 ? -8.138 -4.703 43.538 1.00 93.19 386 GLY A C 1
ATOM 3094 O O . GLY A 1 386 ? -9.193 -5.337 43.559 1.00 93.19 386 GLY A O 1
ATOM 3095 N N . GLU A 1 387 ? -7.678 -4.079 44.614 1.00 88.94 387 GLU A N 1
ATOM 3096 C CA . GLU A 1 387 ? -8.337 -4.161 45.918 1.00 88.94 387 GLU A CA 1
ATOM 3097 C C . GLU A 1 387 ? -9.780 -3.634 45.862 1.00 88.94 387 GLU A C 1
ATOM 3099 O O . GLU A 1 387 ? -10.700 -4.281 46.359 1.00 88.94 387 GLU A O 1
ATOM 3104 N N . ALA A 1 388 ? -10.010 -2.558 45.103 1.00 82.94 388 ALA A N 1
ATOM 3105 C CA . ALA A 1 388 ? -11.341 -2.015 44.842 1.00 82.94 388 ALA A CA 1
ATOM 3106 C C . ALA A 1 388 ? -12.286 -2.998 44.117 1.00 82.94 388 ALA A C 1
ATOM 3108 O O . ALA A 1 388 ? -13.482 -3.022 44.412 1.00 82.94 388 ALA A O 1
ATOM 3109 N N . THR A 1 389 ? -11.800 -3.826 43.183 1.00 84.38 389 THR A N 1
ATOM 3110 C CA . THR A 1 389 ? -12.659 -4.809 42.494 1.00 84.38 389 THR A CA 1
ATOM 3111 C C . THR A 1 389 ? -12.856 -6.078 43.315 1.00 84.38 389 THR A C 1
ATOM 3113 O O . THR A 1 389 ? -13.934 -6.665 43.249 1.00 84.38 389 THR A O 1
ATOM 3116 N N . LYS A 1 390 ? -11.889 -6.463 44.158 1.00 89.94 390 LYS A N 1
ATOM 3117 C CA . LYS A 1 390 ? -12.079 -7.495 45.192 1.00 89.94 390 LYS A CA 1
ATOM 3118 C C . LYS A 1 390 ? -13.131 -7.075 46.219 1.00 89.94 390 LYS A C 1
ATOM 3120 O O . LYS A 1 390 ? -14.040 -7.856 46.484 1.00 89.94 390 LYS A O 1
ATOM 3125 N N . ALA A 1 391 ? -13.065 -5.841 46.721 1.00 88.81 391 ALA A N 1
ATOM 3126 C CA . ALA A 1 391 ? -14.060 -5.281 47.633 1.00 88.81 391 ALA A CA 1
ATOM 3127 C C . ALA A 1 391 ? -15.455 -5.238 46.985 1.00 88.81 391 ALA A C 1
ATOM 3129 O O . ALA A 1 391 ? -16.409 -5.772 47.546 1.00 88.81 391 ALA A O 1
ATOM 3130 N N . LYS A 1 392 ? -15.572 -4.720 45.750 1.00 90.19 392 LYS A N 1
ATOM 3131 C CA . LYS A 1 392 ? -16.836 -4.760 44.989 1.00 90.19 392 LYS A CA 1
ATOM 3132 C C . LYS A 1 392 ? -17.359 -6.189 44.803 1.00 90.19 392 LYS A C 1
ATOM 3134 O O . LYS A 1 392 ? -18.540 -6.414 45.035 1.00 90.19 392 LYS A O 1
ATOM 3139 N N . LYS A 1 393 ? -16.500 -7.158 44.453 1.00 91.50 393 LYS A N 1
ATOM 3140 C CA . LYS A 1 393 ? -16.879 -8.579 44.326 1.00 91.50 393 LYS A CA 1
ATOM 3141 C C . LYS A 1 393 ? -17.377 -9.181 45.642 1.00 91.50 393 LYS A C 1
ATOM 3143 O O . LYS A 1 393 ? -18.341 -9.944 45.617 1.00 91.50 393 LYS A O 1
ATOM 3148 N N . ALA A 1 394 ? -16.746 -8.846 46.769 1.00 92.62 394 ALA A N 1
ATOM 3149 C CA . ALA A 1 394 ? -17.190 -9.276 48.092 1.00 92.62 394 ALA A CA 1
ATOM 3150 C C . ALA A 1 394 ? -18.589 -8.722 48.404 1.00 92.62 394 ALA A C 1
ATOM 3152 O O . ALA A 1 394 ? -19.491 -9.507 48.679 1.00 92.62 394 ALA A O 1
ATOM 3153 N N . VAL A 1 395 ? -18.803 -7.415 48.215 1.00 93.81 395 VAL A N 1
ATOM 3154 C CA . VAL A 1 395 ? -20.114 -6.763 48.400 1.00 93.81 395 VAL A CA 1
ATOM 3155 C C . VAL A 1 395 ? -21.180 -7.341 47.461 1.00 93.81 395 VAL A C 1
ATOM 3157 O O . VAL A 1 395 ? -22.303 -7.588 47.889 1.00 93.81 395 VAL A O 1
ATOM 3160 N N . THR A 1 396 ? -20.868 -7.617 46.188 1.00 92.00 396 THR A N 1
ATOM 3161 C CA . THR A 1 396 ? -21.840 -8.264 45.285 1.00 92.00 396 THR A CA 1
ATOM 3162 C C . THR A 1 396 ? -22.151 -9.701 45.690 1.00 92.00 396 THR A C 1
ATOM 3164 O O . THR A 1 396 ? -23.285 -10.135 45.527 1.00 92.00 396 THR A O 1
ATOM 3167 N N . ARG A 1 397 ? -21.177 -10.444 46.235 1.00 95.62 397 ARG A N 1
ATOM 3168 C CA . ARG A 1 397 ? -21.390 -11.813 46.725 1.00 95.62 397 ARG A CA 1
ATOM 3169 C C . ARG A 1 397 ? -22.243 -11.824 47.992 1.00 95.62 397 ARG A C 1
ATOM 3171 O O . ARG A 1 397 ? -23.112 -12.677 48.125 1.00 95.62 397 ARG A O 1
ATOM 3178 N N . GLU A 1 398 ? -22.014 -10.871 48.888 1.00 96.25 398 GLU A N 1
ATOM 3179 C CA . GLU A 1 398 ? -22.834 -10.657 50.079 1.00 96.25 398 GLU A CA 1
ATOM 3180 C C . GLU A 1 398 ? -24.279 -10.331 49.689 1.00 96.25 398 GLU A C 1
ATOM 3182 O O . GLU A 1 398 ? -25.181 -11.061 50.097 1.00 96.25 398 GLU A O 1
ATOM 3187 N N . LYS A 1 399 ? -24.488 -9.350 48.796 1.00 95.56 399 LYS A N 1
ATOM 3188 C CA . LYS A 1 399 ? -25.817 -9.003 48.262 1.00 95.56 399 LYS A CA 1
ATOM 3189 C C . LYS A 1 399 ? -26.511 -10.166 47.555 1.00 95.56 399 LYS A C 1
ATOM 3191 O O . LYS A 1 399 ? -27.696 -10.365 47.776 1.00 95.56 399 LYS A O 1
ATOM 3196 N N . LEU A 1 400 ? -25.798 -10.961 46.753 1.00 94.12 400 LEU A N 1
ATOM 3197 C CA . LEU A 1 400 ? -26.370 -12.169 46.147 1.00 94.12 400 LEU A CA 1
ATOM 3198 C C . LEU A 1 400 ? -26.802 -13.183 47.213 1.00 94.12 400 LEU A C 1
ATOM 3200 O O . LEU A 1 400 ? -27.909 -13.697 47.132 1.00 94.12 400 LEU A O 1
ATOM 3204 N N . SER A 1 401 ? -25.990 -13.403 48.253 1.00 96.69 401 SER A N 1
ATOM 3205 C CA . SER A 1 401 ? -26.380 -14.278 49.369 1.00 96.69 401 SER A CA 1
ATOM 3206 C C . SER A 1 401 ? -27.544 -13.716 50.195 1.00 96.69 401 SER A C 1
ATOM 3208 O O . SER A 1 401 ? -28.255 -14.472 50.850 1.00 96.69 401 SER A O 1
ATOM 3210 N N . GLN A 1 402 ? -27.724 -12.394 50.229 1.00 97.00 402 GLN A N 1
ATOM 3211 C CA . GLN A 1 402 ? -28.874 -11.764 50.871 1.00 97.00 402 GLN A CA 1
ATOM 3212 C C . GLN A 1 402 ? -30.137 -12.017 50.041 1.00 97.00 402 GLN A C 1
ATOM 3214 O O . GLN A 1 402 ? -31.100 -12.548 50.581 1.00 97.00 402 GLN A O 1
ATOM 3219 N N . ILE A 1 403 ? -30.087 -11.751 48.732 1.00 96.56 403 ILE A N 1
ATOM 3220 C CA . ILE A 1 403 ? -31.189 -12.023 47.797 1.00 96.56 403 ILE A CA 1
ATOM 3221 C C . ILE A 1 403 ? -31.584 -13.507 47.836 1.00 96.56 403 ILE A C 1
ATOM 3223 O O . ILE A 1 403 ? -32.761 -13.812 47.915 1.00 96.56 403 ILE A O 1
ATOM 3227 N N . GLU A 1 404 ? -30.624 -14.434 47.868 1.00 97.00 404 GLU A N 1
ATOM 3228 C CA . GLU A 1 404 ? -30.886 -15.882 47.963 1.00 97.00 404 GLU A CA 1
ATOM 3229 C C . GLU A 1 404 ? -31.595 -16.283 49.276 1.00 97.00 404 GLU A C 1
ATOM 3231 O O . GLU A 1 404 ? -32.418 -17.200 49.288 1.00 97.00 404 GLU A O 1
ATOM 3236 N N . ARG A 1 405 ? -31.334 -15.575 50.387 1.00 97.56 405 ARG A N 1
ATOM 3237 C CA . ARG A 1 405 ? -32.081 -15.756 51.648 1.00 97.56 405 ARG A CA 1
ATOM 3238 C C . ARG A 1 405 ? -33.486 -15.166 51.569 1.00 97.56 405 ARG A C 1
ATOM 3240 O O . ARG A 1 405 ? -34.420 -15.819 52.017 1.00 97.56 405 ARG A O 1
ATOM 3247 N N . GLU A 1 406 ? -33.624 -13.965 51.013 1.00 97.06 406 GLU A N 1
ATOM 3248 C CA . GLU A 1 406 ? -34.914 -13.287 50.834 1.00 97.06 406 GLU A CA 1
ATOM 3249 C C . GLU A 1 406 ? -35.829 -14.096 49.897 1.00 97.06 406 GLU A C 1
ATOM 3251 O O . GLU A 1 406 ? -36.989 -14.321 50.221 1.00 97.06 406 GLU A O 1
ATOM 3256 N N . ASP A 1 407 ? -35.295 -14.638 48.802 1.00 96.75 407 ASP A N 1
ATOM 3257 C CA . ASP A 1 407 ? -36.004 -15.512 47.857 1.00 96.75 407 ASP A CA 1
ATOM 3258 C C . ASP A 1 407 ? -36.406 -16.854 48.500 1.00 96.75 407 ASP A C 1
ATOM 3260 O O . ASP A 1 407 ? -37.523 -17.339 48.314 1.00 96.75 407 ASP A O 1
ATOM 3264 N N . SER A 1 408 ? -35.547 -17.412 49.364 1.00 97.19 408 SER A N 1
ATOM 3265 C CA . SER A 1 408 ? -35.881 -18.586 50.189 1.00 97.19 408 SER A CA 1
ATOM 3266 C C . SER A 1 408 ? -36.993 -18.296 51.210 1.00 97.19 408 SER A C 1
ATOM 3268 O O . SER A 1 408 ? -37.808 -19.170 51.504 1.00 97.19 408 SER A O 1
ATOM 3270 N N . GLU A 1 409 ? -37.034 -17.088 51.780 1.00 97.69 409 GLU A N 1
ATOM 3271 C CA . GLU A 1 409 ? -38.079 -16.656 52.718 1.00 97.69 409 GLU A CA 1
ATOM 3272 C C . GLU A 1 409 ? -39.409 -16.406 51.996 1.00 97.69 409 GLU A C 1
ATOM 3274 O O . GLU A 1 409 ? -40.454 -16.871 52.453 1.00 97.69 409 GLU A O 1
ATOM 3279 N N . VAL A 1 410 ? -39.372 -15.754 50.830 1.00 97.38 410 VAL A N 1
ATOM 3280 C CA . VAL A 1 410 ? -40.535 -15.576 49.950 1.00 97.38 410 VAL A CA 1
ATOM 3281 C C . VAL A 1 410 ? -41.083 -16.931 49.504 1.00 97.38 410 VAL A C 1
ATOM 3283 O O . VAL A 1 410 ? -42.287 -17.143 49.608 1.00 97.38 410 VAL A O 1
ATOM 3286 N N . SER A 1 411 ? -40.222 -17.872 49.104 1.00 97.44 411 SER A N 1
ATOM 3287 C CA . SER A 1 411 ? -40.628 -19.230 48.712 1.00 97.44 411 SER A CA 1
ATOM 3288 C C . SER A 1 411 ? -41.350 -19.963 49.848 1.00 97.44 411 SER A C 1
ATOM 3290 O O . SER A 1 411 ? -42.448 -20.470 49.645 1.00 97.44 411 SER A O 1
ATOM 3292 N N . ARG A 1 412 ? -40.813 -19.930 51.079 1.00 97.81 412 ARG A N 1
ATOM 3293 C CA . ARG A 1 412 ? -41.503 -20.489 52.261 1.00 97.81 412 ARG A CA 1
ATOM 3294 C C . ARG A 1 412 ? -42.839 -19.814 52.533 1.00 97.81 412 ARG A C 1
ATOM 3296 O O . ARG A 1 412 ? -43.803 -20.480 52.886 1.00 97.81 412 ARG A O 1
ATOM 3303 N N . ARG A 1 413 ? -42.911 -18.491 52.378 1.00 97.06 413 ARG A N 1
ATOM 3304 C CA . ARG A 1 413 ? -44.153 -17.744 52.589 1.00 97.06 413 ARG A CA 1
ATOM 3305 C C . ARG A 1 413 ? -45.200 -18.055 51.518 1.00 97.06 413 ARG A C 1
ATOM 3307 O O . ARG A 1 413 ? -46.387 -18.026 51.825 1.00 97.06 413 ARG A O 1
ATOM 3314 N N . ILE A 1 414 ? -44.777 -18.370 50.293 1.00 96.69 414 ILE A N 1
ATOM 3315 C CA . ILE A 1 414 ? -45.651 -18.901 49.242 1.00 96.69 414 ILE A CA 1
ATOM 3316 C C . ILE A 1 414 ? -46.150 -20.292 49.646 1.00 96.69 414 ILE A C 1
ATOM 3318 O O . ILE A 1 414 ? -47.359 -20.470 49.694 1.00 96.69 414 ILE A O 1
ATOM 3322 N N . GLU A 1 415 ? -45.278 -21.222 50.052 1.00 97.19 415 GLU A N 1
ATOM 3323 C CA . GLU A 1 415 ? -45.684 -22.556 50.541 1.00 97.19 415 GLU A CA 1
ATOM 3324 C C . GLU A 1 415 ? -46.665 -22.479 51.733 1.00 97.19 415 GLU A C 1
ATOM 3326 O O . GLU A 1 415 ? -47.650 -23.215 51.790 1.00 97.19 415 GLU A O 1
ATOM 3331 N N . GLU A 1 416 ? -46.441 -21.565 52.685 1.00 97.00 416 GLU A N 1
ATOM 3332 C CA . GLU A 1 416 ? -47.352 -21.322 53.812 1.00 97.00 416 GLU A CA 1
ATOM 3333 C C . GLU A 1 416 ? -48.712 -20.770 53.362 1.00 97.00 416 GLU A C 1
ATOM 3335 O O . GLU A 1 416 ? -49.744 -21.192 53.887 1.00 97.00 416 GLU A O 1
ATOM 3340 N N . LEU A 1 417 ? -48.729 -19.845 52.395 1.00 95.31 417 LEU A N 1
ATOM 3341 C CA . LEU A 1 417 ? -49.960 -19.286 51.834 1.00 95.31 417 LEU A CA 1
ATOM 3342 C C . LEU A 1 417 ? -50.715 -20.309 50.980 1.00 95.31 417 LEU A C 1
ATOM 3344 O O . LEU A 1 417 ? -51.928 -20.405 51.119 1.00 95.31 417 LEU A O 1
ATOM 3348 N N . GLU A 1 418 ? -50.029 -21.103 50.159 1.00 94.75 418 GLU A N 1
ATOM 3349 C CA . GLU A 1 418 ? -50.620 -22.209 49.397 1.00 94.75 418 GLU A CA 1
ATOM 3350 C C . GLU A 1 418 ? -51.224 -23.259 50.334 1.00 94.75 418 GLU A C 1
ATOM 3352 O O . GLU A 1 418 ? -52.348 -23.707 50.110 1.00 94.75 418 GLU A O 1
ATOM 3357 N N . ARG A 1 419 ? -50.542 -23.592 51.441 1.00 96.06 419 ARG A N 1
ATOM 3358 C CA . ARG A 1 419 ? -51.088 -24.487 52.470 1.00 96.06 419 ARG A CA 1
ATOM 3359 C C . ARG A 1 419 ? 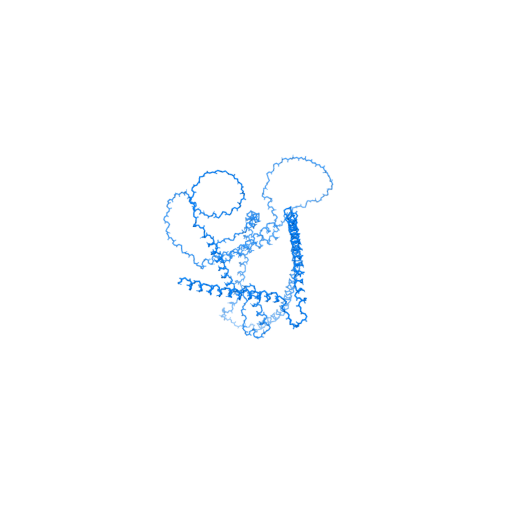-52.340 -23.907 53.132 1.00 96.06 419 ARG A C 1
ATOM 3361 O O . ARG A 1 419 ? -53.300 -24.643 53.327 1.00 96.06 419 ARG A O 1
ATOM 3368 N N . LEU A 1 420 ? -52.338 -22.618 53.481 1.00 94.62 420 LEU A N 1
ATOM 3369 C CA . LEU A 1 420 ? -53.507 -21.952 54.070 1.00 94.62 420 LEU A CA 1
ATOM 3370 C C . LEU A 1 420 ? -54.674 -21.864 53.079 1.00 94.62 420 LEU A C 1
ATOM 3372 O O . LEU A 1 420 ? -55.809 -22.108 53.468 1.00 94.62 420 LEU A O 1
ATOM 3376 N N . VAL A 1 421 ? -54.417 -21.550 51.807 1.00 91.25 421 VAL A N 1
ATOM 3377 C CA . VAL A 1 421 ? -55.448 -21.546 50.755 1.00 91.25 421 VAL A CA 1
ATOM 3378 C C . VAL A 1 421 ? -56.023 -22.950 50.568 1.00 91.25 421 VAL A C 1
ATOM 3380 O O . VAL A 1 421 ? -57.239 -23.089 50.568 1.00 91.25 421 VAL A O 1
ATOM 3383 N N . GLY A 1 422 ? -55.183 -23.989 50.530 1.00 88.50 422 GLY A N 1
ATOM 3384 C CA . GLY A 1 422 ? -55.644 -25.379 50.497 1.00 88.50 422 GLY A CA 1
ATOM 3385 C C . GLY A 1 422 ? -56.467 -25.783 51.728 1.00 88.50 422 GLY A C 1
ATOM 3386 O O . GLY A 1 422 ? -57.430 -26.531 51.593 1.00 88.50 422 GLY A O 1
ATOM 3387 N N . GLU A 1 423 ? -56.142 -25.258 52.915 1.00 87.31 423 GLU A N 1
ATOM 3388 C CA . GLU A 1 423 ? -56.960 -25.433 54.123 1.00 87.31 423 GLU A CA 1
ATOM 3389 C C . GLU A 1 423 ? -58.339 -24.768 53.953 1.00 87.31 423 GLU A C 1
ATOM 3391 O O . GLU A 1 423 ? -59.352 -25.427 54.179 1.00 87.31 423 GLU A O 1
ATOM 3396 N N . TYR A 1 424 ? -58.406 -23.524 53.460 1.00 83.12 424 TYR A N 1
ATOM 3397 C CA . TYR A 1 424 ? -59.676 -22.843 53.167 1.00 83.12 424 TYR A CA 1
ATOM 3398 C C . TYR A 1 424 ? -60.513 -23.551 52.091 1.00 83.12 424 TYR A C 1
ATOM 3400 O O . TYR A 1 424 ? -61.710 -23.736 52.303 1.00 83.12 424 TYR A O 1
ATOM 3408 N N . ASP A 1 425 ? -59.899 -23.980 50.985 1.00 79.69 425 ASP A N 1
ATOM 3409 C CA . ASP A 1 425 ? -60.581 -24.725 49.920 1.00 79.69 425 ASP A CA 1
ATOM 3410 C C . ASP A 1 425 ? -61.158 -26.046 50.469 1.00 79.69 425 ASP A C 1
ATOM 3412 O O . ASP A 1 425 ? -62.325 -26.358 50.240 1.00 79.69 425 ASP A O 1
ATOM 3416 N N . SER A 1 426 ? -60.390 -26.778 51.289 1.00 79.75 426 SER A N 1
ATOM 3417 C CA . SER A 1 426 ? -60.856 -28.034 51.902 1.00 79.75 426 SER A CA 1
ATOM 3418 C C . SER A 1 426 ? -61.939 -27.859 52.979 1.00 79.75 426 SER A C 1
ATOM 3420 O O . SER A 1 426 ? -62.710 -28.785 53.224 1.00 79.75 426 SER A O 1
ATOM 3422 N N . VAL A 1 427 ? -62.046 -26.678 53.602 1.00 72.75 427 VAL A N 1
ATOM 3423 C CA . VAL A 1 427 ? -63.131 -26.350 54.547 1.00 72.75 427 VAL A CA 1
ATOM 3424 C C . VAL A 1 427 ? -64.457 -26.071 53.825 1.00 72.75 427 VAL A C 1
ATOM 3426 O O . VAL A 1 427 ? -65.510 -26.363 54.391 1.00 72.75 427 VAL A O 1
ATOM 3429 N N . ASP A 1 428 ? -64.440 -25.554 52.590 1.00 59.62 428 ASP A N 1
ATOM 3430 C CA . ASP A 1 428 ? -65.655 -25.452 51.759 1.00 59.62 428 ASP A CA 1
ATOM 3431 C C . ASP A 1 428 ? -66.063 -26.824 51.154 1.00 59.62 428 ASP A C 1
ATOM 3433 O O . ASP A 1 428 ? -67.246 -27.027 50.883 1.00 59.62 428 ASP A O 1
ATOM 3437 N N . ASP A 1 429 ? -65.140 -27.790 51.006 1.00 60.44 429 ASP A N 1
ATOM 3438 C CA . ASP A 1 429 ? -65.435 -29.150 50.497 1.00 60.44 429 ASP A CA 1
ATOM 3439 C C . ASP A 1 429 ? -66.174 -30.065 51.506 1.00 60.44 429 ASP A C 1
ATOM 3441 O O . ASP A 1 429 ? -66.913 -30.966 51.096 1.00 60.44 429 ASP A O 1
ATOM 3445 N N . ASP A 1 430 ? -66.016 -29.853 52.819 1.00 57.09 430 ASP A N 1
ATOM 3446 C CA . ASP A 1 430 ? -66.633 -30.700 53.863 1.00 57.09 430 ASP A CA 1
ATOM 3447 C C . ASP A 1 430 ? -68.129 -30.362 54.118 1.00 57.09 430 ASP A C 1
ATOM 3449 O O . ASP A 1 430 ? -68.835 -31.080 54.836 1.00 57.09 430 ASP A O 1
ATOM 3453 N N . GLU A 1 431 ? -68.663 -29.293 53.504 1.00 51.41 431 GLU A N 1
ATOM 3454 C CA . GLU A 1 431 ? -70.054 -28.842 53.669 1.00 51.41 431 GLU A CA 1
ATOM 3455 C C . GLU A 1 431 ? -70.902 -29.011 52.385 1.00 51.41 431 GLU A C 1
ATOM 3457 O O . GLU A 1 431 ? -71.133 -28.069 51.633 1.00 51.41 431 GLU A O 1
ATOM 3462 N N . HIS A 1 432 ? -71.468 -30.221 52.236 1.00 49.97 432 HIS A N 1
ATOM 3463 C CA . HIS A 1 432 ? -72.478 -30.706 51.262 1.00 49.97 432 HIS A CA 1
ATOM 3464 C C . HIS A 1 432 ? -72.022 -31.622 50.108 1.00 49.97 432 HIS A C 1
ATOM 3466 O O . HIS A 1 432 ? -71.875 -31.232 48.952 1.00 49.97 432 HIS A O 1
ATOM 3472 N N . ILE A 1 433 ? -72.127 -32.928 50.383 1.00 50.78 433 ILE A N 1
ATOM 3473 C CA . ILE A 1 433 ? -72.270 -34.018 49.400 1.00 50.78 433 ILE A CA 1
ATOM 3474 C C . ILE A 1 433 ? -73.662 -33.969 48.709 1.00 50.78 433 ILE A C 1
ATOM 3476 O O . ILE A 1 433 ? -74.416 -34.939 48.761 1.00 50.78 433 ILE A O 1
ATOM 3480 N N . ILE A 1 434 ? -74.066 -32.853 48.081 1.00 52.38 434 ILE A N 1
ATOM 3481 C CA . ILE A 1 434 ? -75.222 -32.807 47.155 1.00 52.38 434 ILE A CA 1
ATOM 3482 C C . ILE A 1 434 ? -74.982 -31.779 46.032 1.00 52.38 434 ILE A C 1
ATOM 3484 O O . ILE A 1 434 ? -74.807 -30.600 46.302 1.00 52.38 434 ILE A O 1
ATOM 3488 N N . SER A 1 435 ? -75.146 -32.222 44.776 1.00 47.50 435 SER A N 1
ATOM 3489 C CA . SER A 1 435 ? -75.189 -31.416 43.535 1.00 47.50 435 SER A CA 1
ATOM 3490 C C . SER A 1 435 ? -73.847 -30.906 42.987 1.00 47.50 435 SER A C 1
ATOM 3492 O O . SER A 1 435 ? -73.456 -29.762 43.198 1.00 47.50 435 SER A O 1
ATOM 3494 N N . GLY A 1 436 ? -73.203 -31.725 42.150 1.00 50.19 436 GLY A N 1
ATOM 3495 C CA . GLY A 1 436 ? -72.014 -31.318 41.399 1.00 50.19 436 GLY A CA 1
ATOM 3496 C C . GLY A 1 436 ? -72.278 -30.193 40.387 1.00 50.19 436 GLY A C 1
ATOM 3497 O O . GLY A 1 436 ? -73.183 -30.282 39.558 1.00 50.19 436 GLY A O 1
ATOM 3498 N N . GLY A 1 437 ? -71.427 -29.170 40.422 1.00 47.59 437 GLY A N 1
ATOM 3499 C CA . GLY A 1 437 ? -71.334 -28.093 39.438 1.00 47.59 437 GLY A CA 1
ATOM 3500 C C . GLY A 1 437 ? -69.907 -27.547 39.448 1.00 47.59 437 GLY A C 1
ATOM 3501 O O . GLY A 1 437 ? -69.441 -27.057 40.470 1.00 47.59 437 GLY A O 1
ATOM 3502 N N . ALA A 1 438 ? -69.176 -27.708 38.346 1.00 51.56 438 ALA A N 1
ATOM 3503 C CA . ALA A 1 438 ? -67.729 -27.507 38.337 1.00 51.56 438 ALA A CA 1
ATOM 3504 C C . ALA A 1 438 ? -67.308 -26.027 38.462 1.00 51.56 438 ALA A C 1
ATOM 3506 O O . ALA A 1 438 ? -67.756 -25.190 37.682 1.00 51.56 438 ALA A O 1
ATOM 3507 N N . GLY A 1 439 ? -66.343 -25.754 39.351 1.00 50.16 439 GLY A N 1
ATOM 3508 C CA . GLY A 1 439 ? -65.386 -24.651 39.183 1.00 50.16 439 GLY A CA 1
ATOM 3509 C C . GLY A 1 439 ? -65.756 -23.275 39.753 1.00 50.16 439 GLY A C 1
ATOM 3510 O O . GLY A 1 439 ? -65.573 -22.284 39.051 1.00 50.16 439 GLY A O 1
ATOM 3511 N N . ALA A 1 440 ? -66.228 -23.181 41.004 1.00 50.84 440 ALA A N 1
ATOM 3512 C CA . ALA A 1 440 ? -66.505 -21.885 41.648 1.00 50.84 440 ALA A CA 1
ATOM 3513 C C . ALA A 1 440 ? -66.288 -21.846 43.185 1.00 50.84 440 ALA A C 1
ATOM 3515 O O . ALA A 1 440 ? -67.087 -21.233 43.891 1.00 50.84 440 ALA A O 1
ATOM 3516 N N . GLY A 1 441 ? -65.216 -22.467 43.706 1.00 50.44 441 GLY A N 1
ATOM 3517 C CA . GLY A 1 441 ? -64.956 -22.611 45.158 1.00 50.44 441 GLY A CA 1
ATOM 3518 C C . GLY A 1 441 ? -65.106 -21.314 45.972 1.00 50.44 441 GLY A C 1
ATOM 3519 O O . GLY A 1 441 ? -65.955 -21.228 46.855 1.00 50.44 441 GLY A O 1
ATOM 3520 N N . GLY A 1 442 ? -64.415 -20.236 45.580 1.00 55.44 442 GLY A N 1
ATOM 3521 C CA . GLY A 1 442 ? -64.494 -18.935 46.271 1.00 55.44 442 GLY A CA 1
ATOM 3522 C C . GLY A 1 442 ? -65.864 -18.225 46.250 1.00 55.44 442 GLY A C 1
ATOM 3523 O O . GLY A 1 442 ? -66.015 -17.154 46.841 1.00 55.44 442 GLY A O 1
ATOM 3524 N N . GLY A 1 443 ? -66.877 -18.778 45.570 1.00 56.47 443 GLY A N 1
ATOM 3525 C CA . GLY A 1 443 ? -68.230 -18.219 45.519 1.00 56.47 443 GLY A CA 1
ATOM 3526 C C . GLY A 1 443 ? -69.058 -18.454 46.789 1.00 56.47 443 GLY A C 1
ATOM 3527 O O . GLY A 1 443 ? -69.923 -17.633 47.106 1.00 56.47 443 GLY A O 1
ATOM 3528 N N . SER A 1 444 ? -68.789 -19.534 47.535 1.00 60.22 444 SER A N 1
ATOM 3529 C CA . SER A 1 444 ? -69.529 -19.928 48.748 1.00 60.22 444 SER A CA 1
ATOM 3530 C C . SER A 1 444 ? -69.491 -18.828 49.813 1.00 60.22 444 SER A C 1
ATOM 3532 O O . SER A 1 444 ? -70.518 -18.225 50.138 1.00 60.22 444 SER A O 1
ATOM 3534 N N . VAL A 1 445 ? -68.299 -18.479 50.302 1.00 65.19 445 VAL A N 1
ATOM 3535 C CA . VAL A 1 445 ? -68.136 -17.474 51.364 1.00 65.19 445 VAL A CA 1
ATOM 3536 C C . VAL A 1 445 ? -68.657 -16.100 50.927 1.00 65.19 445 VAL A C 1
ATOM 3538 O O . VAL A 1 445 ? -69.400 -15.466 51.677 1.00 65.19 445 VAL A O 1
ATOM 3541 N N . MET A 1 446 ? -68.360 -15.660 49.699 1.00 69.31 446 MET A N 1
ATOM 3542 C CA . MET A 1 446 ? -68.844 -14.375 49.168 1.00 69.31 446 MET A CA 1
ATOM 3543 C C . MET A 1 446 ? -70.375 -14.307 49.063 1.00 69.31 446 MET A C 1
ATOM 3545 O O . MET A 1 446 ? -70.965 -13.283 49.413 1.00 69.31 446 MET A O 1
ATOM 3549 N N . THR A 1 447 ? -71.048 -15.385 48.644 1.00 74.31 447 THR A N 1
ATOM 3550 C CA . THR A 1 447 ? -72.521 -15.412 48.590 1.00 74.31 447 THR A CA 1
ATOM 3551 C C . THR A 1 447 ? -73.157 -15.517 49.976 1.00 74.31 447 THR A C 1
ATOM 3553 O O . THR A 1 447 ? -74.159 -14.843 50.220 1.00 74.31 447 THR A O 1
ATOM 3556 N N . ARG A 1 448 ? -72.562 -16.257 50.926 1.00 79.00 448 ARG A N 1
ATOM 3557 C CA . ARG A 1 448 ? -72.990 -16.247 52.342 1.00 79.00 448 ARG A CA 1
ATOM 3558 C C . ARG A 1 448 ? -72.859 -14.846 52.954 1.00 79.00 448 ARG A C 1
ATOM 3560 O O . ARG A 1 448 ? -73.776 -14.392 53.641 1.00 79.00 448 ARG A O 1
ATOM 3567 N N . LEU A 1 449 ? -71.753 -14.147 52.685 1.00 78.56 449 LEU A N 1
ATOM 3568 C CA . LEU A 1 449 ? -71.499 -12.795 53.187 1.00 78.56 449 LEU A CA 1
ATOM 3569 C C . LEU A 1 449 ? -72.471 -11.781 52.565 1.00 78.56 449 LEU A C 1
ATOM 3571 O O . LEU A 1 449 ? -73.126 -11.037 53.293 1.00 78.56 449 LEU A O 1
ATOM 3575 N N . GLY A 1 450 ? -72.647 -11.813 51.240 1.00 84.38 450 GLY A N 1
ATOM 3576 C CA . GLY A 1 450 ? -73.624 -10.987 50.525 1.00 84.38 450 GLY A CA 1
ATOM 3577 C C . GLY A 1 450 ? -75.063 -11.228 50.990 1.00 84.38 450 GLY A C 1
ATOM 3578 O O . GLY A 1 450 ? -75.822 -10.276 51.164 1.00 84.38 450 GLY A O 1
ATOM 3579 N N . LYS A 1 451 ? -75.429 -12.482 51.291 1.00 85.62 451 LYS A N 1
ATOM 3580 C CA . LYS A 1 451 ? -76.738 -12.820 51.863 1.00 85.62 451 LYS A CA 1
ATOM 3581 C C . LYS A 1 451 ? -76.933 -12.212 53.254 1.00 85.62 451 LYS A C 1
ATOM 3583 O O . LYS A 1 451 ? -77.986 -11.628 53.490 1.00 85.62 451 LYS A O 1
ATOM 3588 N N . ARG A 1 452 ? -75.925 -12.267 54.137 1.00 87.44 452 ARG A N 1
ATOM 3589 C CA . ARG A 1 452 ? -75.987 -11.597 55.451 1.00 87.44 452 ARG A CA 1
ATOM 3590 C C . ARG A 1 452 ? -76.056 -10.075 55.330 1.00 87.44 452 ARG A C 1
ATOM 3592 O O . ARG A 1 452 ? -76.852 -9.464 56.033 1.00 87.44 452 ARG A O 1
ATOM 3599 N N . TYR A 1 453 ? -75.293 -9.456 54.426 1.00 92.06 453 TYR A N 1
ATOM 3600 C CA . TYR A 1 453 ? -75.406 -8.013 54.181 1.00 92.06 453 TYR A CA 1
ATOM 3601 C C . TYR A 1 453 ? -76.805 -7.626 53.680 1.00 92.06 453 TYR A C 1
ATOM 3603 O O . TYR A 1 453 ? -77.390 -6.688 54.211 1.00 92.06 453 TYR A O 1
ATOM 3611 N N . GLY A 1 454 ? -77.390 -8.394 52.756 1.00 91.94 454 GLY A N 1
ATOM 3612 C CA . GLY A 1 454 ? -78.764 -8.181 52.288 1.00 91.94 454 GLY A CA 1
ATOM 3613 C C . GLY A 1 454 ? -79.858 -8.539 53.308 1.00 91.94 454 GLY A C 1
ATOM 3614 O O . GLY A 1 454 ? -81.011 -8.153 53.124 1.00 91.94 454 GLY A O 1
ATOM 3615 N N . GLU A 1 455 ? -79.549 -9.294 54.366 1.00 91.75 455 GLU A N 1
ATOM 3616 C CA . GLU A 1 455 ? -80.422 -9.483 55.539 1.00 91.75 455 GLU A CA 1
ATOM 3617 C C . GLU A 1 455 ? -80.350 -8.260 56.462 1.00 91.75 455 GLU A C 1
ATOM 3619 O O . GLU A 1 455 ? -81.390 -7.684 56.777 1.00 91.75 455 GLU A O 1
ATOM 3624 N N . ILE A 1 456 ? -79.140 -7.790 56.785 1.00 93.69 456 ILE A N 1
ATOM 3625 C CA . ILE A 1 456 ? -78.902 -6.581 57.591 1.00 93.69 456 ILE A CA 1
ATOM 3626 C C . ILE A 1 456 ? -79.502 -5.333 56.924 1.00 93.69 456 ILE A C 1
ATOM 3628 O O . ILE A 1 456 ? -80.096 -4.500 57.603 1.00 93.69 456 ILE A O 1
ATOM 3632 N N . GLU A 1 457 ? -79.398 -5.198 55.600 1.00 93.12 457 GLU A N 1
ATOM 3633 C CA . GLU A 1 457 ? -79.989 -4.081 54.853 1.00 93.12 457 GLU A CA 1
ATOM 3634 C C . GLU A 1 457 ? -81.522 -4.058 54.981 1.00 93.12 457 GLU A C 1
ATOM 3636 O O . GLU A 1 457 ? -82.095 -3.022 55.322 1.00 93.12 457 GLU A O 1
ATOM 3641 N N . ARG A 1 458 ? -82.183 -5.217 54.844 1.00 93.50 458 ARG A N 1
ATOM 3642 C CA . ARG A 1 458 ? -83.631 -5.352 55.085 1.00 93.50 458 ARG A CA 1
ATOM 3643 C C . ARG A 1 458 ? -84.016 -5.066 56.536 1.00 93.50 458 ARG A C 1
ATOM 3645 O O . ARG A 1 458 ? -85.052 -4.450 56.777 1.00 93.50 458 ARG A O 1
ATOM 3652 N N . GLU A 1 459 ? -83.205 -5.478 57.509 1.00 94.00 459 GLU A N 1
ATOM 3653 C CA . GLU A 1 459 ? -83.429 -5.133 58.919 1.00 94.00 459 GLU A CA 1
ATOM 3654 C C . GLU A 1 459 ? -83.293 -3.624 59.170 1.00 94.00 459 GLU A C 1
ATOM 3656 O O . GLU A 1 459 ? -84.149 -3.043 59.841 1.00 94.00 459 GLU A O 1
ATOM 3661 N N . MET A 1 460 ? -82.299 -2.956 58.572 1.00 93.00 460 MET A N 1
ATOM 3662 C CA . MET A 1 460 ? -82.179 -1.495 58.635 1.00 93.00 460 MET A CA 1
ATOM 3663 C C . MET A 1 460 ? -83.381 -0.784 58.005 1.00 93.00 460 MET A C 1
ATOM 3665 O O . MET A 1 460 ? -83.857 0.201 58.570 1.00 93.00 460 MET A O 1
ATOM 3669 N N . GLU A 1 461 ? -83.898 -1.262 56.869 1.00 94.56 461 GLU A N 1
ATOM 3670 C CA . GLU A 1 461 ? -85.103 -0.695 56.249 1.00 94.56 461 GLU A CA 1
ATOM 3671 C C . GLU A 1 461 ? -86.343 -0.853 57.139 1.00 94.56 461 GLU A C 1
ATOM 3673 O O . GLU A 1 461 ? -87.088 0.114 57.320 1.00 94.56 461 GLU A O 1
ATOM 3678 N N . MET A 1 462 ? -86.535 -2.021 57.766 1.00 92.69 462 MET A N 1
ATOM 3679 C CA . MET A 1 462 ? -87.621 -2.235 58.733 1.00 92.69 462 MET A CA 1
ATOM 3680 C C . MET A 1 462 ? -87.500 -1.297 59.943 1.00 92.69 462 MET A C 1
ATOM 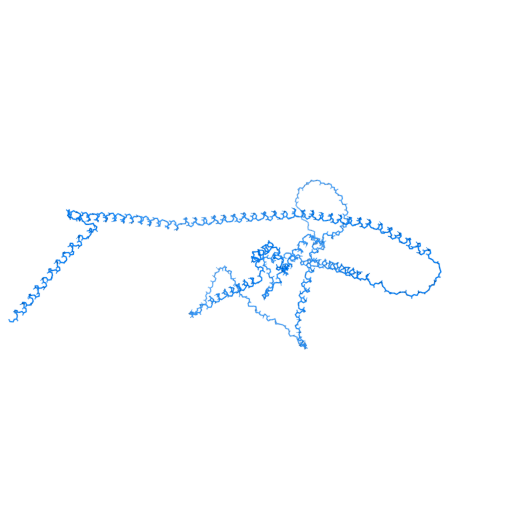3682 O O . MET A 1 462 ? -88.470 -0.626 60.299 1.00 92.69 462 MET A O 1
ATOM 3686 N N . VAL A 1 463 ? -86.305 -1.178 60.536 1.00 95.19 463 VAL A N 1
ATOM 3687 C CA . VAL A 1 463 ? -86.050 -0.259 61.660 1.00 95.19 463 VAL A CA 1
ATOM 3688 C C . VAL A 1 463 ? -86.291 1.197 61.251 1.00 95.19 463 VAL A C 1
ATOM 3690 O O . VAL A 1 463 ? -86.894 1.959 62.007 1.00 95.19 463 VAL A O 1
ATOM 3693 N N . LYS A 1 464 ? -85.883 1.596 60.042 1.00 95.62 464 LYS A N 1
ATOM 3694 C CA . LYS A 1 464 ? -86.105 2.946 59.505 1.00 95.62 464 LYS A CA 1
ATOM 3695 C C . LYS A 1 464 ? -87.597 3.254 59.337 1.00 95.62 464 LYS A C 1
ATOM 3697 O O . LYS A 1 464 ? -88.033 4.334 59.737 1.00 95.62 464 LYS A O 1
ATOM 3702 N N . ALA A 1 465 ? -88.380 2.304 58.821 1.00 94.12 465 ALA A N 1
ATOM 3703 C CA . ALA A 1 465 ? -89.830 2.434 58.690 1.00 94.12 465 ALA A CA 1
ATOM 3704 C C . ALA A 1 465 ? -90.538 2.527 60.057 1.00 94.12 465 ALA A C 1
ATOM 3706 O O . ALA A 1 465 ? -91.435 3.356 60.237 1.00 94.12 465 ALA A O 1
ATOM 3707 N N . ASP A 1 466 ? -90.113 1.741 61.051 1.00 93.88 466 ASP A N 1
ATOM 3708 C CA . ASP A 1 466 ? -90.664 1.826 62.409 1.00 93.88 466 ASP A CA 1
ATOM 3709 C C . ASP A 1 466 ? -90.272 3.130 63.125 1.00 93.88 466 ASP A C 1
ATOM 3711 O O . ASP A 1 466 ? -91.107 3.724 63.812 1.00 93.88 466 ASP A O 1
ATOM 3715 N N . VAL A 1 467 ? -89.055 3.650 62.916 1.00 93.31 467 VAL A N 1
ATOM 3716 C CA . VAL A 1 467 ? -88.652 4.981 63.406 1.00 93.31 467 VAL A CA 1
ATOM 3717 C C . VAL A 1 467 ? -89.506 6.081 62.772 1.00 93.31 467 VAL A C 1
ATOM 3719 O O . VAL A 1 467 ? -89.988 6.957 63.491 1.00 93.31 467 VAL A O 1
ATOM 3722 N N . GLU A 1 468 ? -89.759 6.036 61.463 1.00 93.56 468 GLU A N 1
ATOM 3723 C CA . GLU A 1 468 ? -90.640 7.001 60.796 1.00 93.56 468 GLU A CA 1
ATOM 3724 C C . GLU A 1 468 ? -92.069 6.944 61.363 1.00 93.56 468 GLU A C 1
ATOM 3726 O O . GLU A 1 468 ? -92.653 7.971 61.718 1.00 93.56 468 GLU A O 1
ATOM 3731 N N . LYS A 1 469 ? -92.611 5.740 61.556 1.00 90.75 469 LYS A N 1
ATOM 3732 C CA . LYS A 1 469 ? -93.930 5.506 62.162 1.00 90.75 469 LYS A CA 1
ATOM 3733 C C . LYS A 1 469 ? -94.011 5.995 63.613 1.00 90.75 469 LYS A C 1
ATOM 3735 O O . LYS A 1 469 ? -95.044 6.528 64.026 1.00 90.75 469 LYS A O 1
ATOM 3740 N N . LEU A 1 470 ? -92.932 5.864 64.389 1.00 91.94 470 LEU A N 1
ATOM 3741 C CA . LEU A 1 470 ? -92.816 6.433 65.735 1.00 91.94 470 LEU A CA 1
ATOM 3742 C C . LEU A 1 470 ? -92.737 7.968 65.708 1.00 91.94 470 LEU A C 1
ATOM 3744 O O . LEU A 1 470 ? -93.378 8.610 66.539 1.00 91.94 470 LEU A O 1
ATOM 3748 N N . GLN A 1 471 ? -92.036 8.566 64.738 1.00 88.19 471 GLN A N 1
ATOM 3749 C CA . GLN A 1 471 ? -91.999 10.023 64.543 1.00 88.19 471 GLN A CA 1
ATOM 3750 C C . GLN A 1 471 ? -93.350 10.598 64.097 1.00 88.19 471 GLN A C 1
ATOM 3752 O O . GLN A 1 471 ? -93.731 11.685 64.529 1.00 88.19 471 GLN A O 1
ATOM 3757 N N . GLN A 1 472 ? -94.098 9.890 63.248 1.00 85.88 472 GLN A N 1
ATOM 3758 C CA . GLN A 1 472 ? -95.463 10.281 62.891 1.00 85.88 472 GLN A CA 1
ATOM 3759 C C . GLN A 1 472 ? -96.378 10.202 64.124 1.00 85.88 472 GLN A C 1
ATOM 3761 O O . GLN A 1 472 ? -97.081 11.165 64.430 1.00 85.88 472 GLN A O 1
ATOM 3766 N N . ARG A 1 473 ? -96.294 9.111 64.903 1.00 80.00 473 ARG A N 1
ATOM 3767 C CA . ARG A 1 473 ? -97.053 8.948 66.156 1.00 80.00 473 ARG A CA 1
ATOM 3768 C C . ARG A 1 473 ? -96.725 10.000 67.216 1.00 80.00 473 ARG A C 1
ATOM 3770 O O . ARG A 1 473 ? -97.645 10.450 67.897 1.00 80.00 473 ARG A O 1
ATOM 3777 N N . SER A 1 474 ? -95.462 10.404 67.373 1.00 81.00 474 SER A N 1
ATOM 3778 C CA . SER A 1 474 ? -95.090 11.448 68.336 1.00 81.00 474 SER A CA 1
ATOM 3779 C C . SER A 1 474 ? -95.636 12.817 67.922 1.00 81.00 474 SER A C 1
ATOM 3781 O O . SER A 1 474 ? -96.264 13.474 68.748 1.00 81.00 474 SER A O 1
ATOM 3783 N N . LYS A 1 475 ? -95.529 13.187 66.635 1.00 78.88 475 LYS A N 1
ATOM 3784 C CA . LYS A 1 475 ? -96.123 14.418 66.074 1.00 78.88 475 LYS A CA 1
ATOM 3785 C C . LYS A 1 475 ? -97.646 14.487 66.256 1.00 78.88 475 LYS A C 1
ATOM 3787 O O . LYS A 1 475 ? -98.178 15.564 66.503 1.00 78.88 475 LYS A O 1
ATOM 3792 N N . THR A 1 476 ? -98.353 13.355 66.174 1.00 74.88 476 THR A N 1
ATOM 3793 C CA . THR A 1 476 ? -99.812 13.303 66.414 1.00 74.88 476 THR A CA 1
ATOM 3794 C C . THR A 1 476 ? -100.221 13.341 67.888 1.00 74.88 476 THR A C 1
ATOM 3796 O O . THR A 1 476 ? -101.408 13.456 68.168 1.00 74.88 476 THR A O 1
ATOM 3799 N N . LYS A 1 477 ? -99.281 13.219 68.837 1.00 67.88 477 LYS A N 1
ATOM 3800 C CA . LYS A 1 477 ? -99.574 13.174 70.283 1.00 67.88 477 LYS A CA 1
ATOM 3801 C C . LYS A 1 477 ? -99.273 14.491 71.014 1.00 67.88 477 LYS A C 1
ATOM 3803 O O . LYS A 1 477 ? -99.324 14.532 72.239 1.00 67.88 477 LYS A O 1
ATOM 3808 N N . THR A 1 478 ? -98.934 15.538 70.262 1.00 54.31 478 THR A N 1
ATOM 3809 C CA . THR A 1 478 ? -98.609 16.896 70.734 1.00 54.31 478 THR A CA 1
ATOM 3810 C C . THR A 1 478 ? -99.647 17.936 70.285 1.00 54.31 478 THR A C 1
ATOM 3812 O O . THR A 1 478 ? -99.281 19.061 69.953 1.00 54.31 478 THR A O 1
ATOM 3815 N N . TRP A 1 479 ? -100.924 17.540 70.253 1.00 47.88 479 TRP A N 1
ATOM 3816 C CA . TRP A 1 479 ? -102.104 18.388 70.043 1.00 47.88 479 TRP A CA 1
ATOM 3817 C C . TRP A 1 479 ? -103.200 17.991 71.034 1.00 47.88 479 TRP A C 1
ATOM 3819 O O . TRP A 1 479 ? -103.337 16.766 71.264 1.00 47.88 479 TRP A O 1
#

Sequence (479 aa):
MMIPPLSGDSLDANPVFARLWKYVTEEILDRDGSRKTLNQERTKAWREEVAERRRRRRKDEDGEDDDDGRVKSKEGSRLQSSYIIGFDDDDDIEEAETPFGYRDDDGTKNRKKQDPSLEEVLHKTRVEKMRIQVLMDVLRDVAYSADNTSAPIPDSGTVSEKDTTRGGTTHPQPQTHTLSTNQNANMCMNTTTFKDNLLVMTSYLDVVLWQGSRDSDDEKVPVLSRAEQDLLVEDVEVFEQNIPFVAKLVGQRLVEVDQGLGEMISLSNTTDTHTNEHDQDQRHQTNPTEPKKTLVESLRQNQDRSAFLRSSISPRLSTLSETITRLTSLQRDRLADEIRKLEVTKHGVVSRHAQSKTLFLVTVARAMDLKLRLLLVEVRKREQNGEATKAKKAVTREKLSQIEREDSEVSRRIEELERLVGEYDSVDDDEHIISGGAGAGGGSVMTRLGKRYGEIEREMEMVKADVEKLQQRSKTKTW

Foldseek 3Di:
DDDDDDDPVVCVVPVVVVVVVCCCVPPVCVVVVVPPVSVVVVVVVVVVVVVVVVVVVVCVVVPDDPDDDPDDDDDDDDDDDDDDDDDPPDPPPDPPDDDDDDDDDDDDDPPPPDDPDPVRVVVVVVVVVVVLVLLLVLLVCLLPVVVVPPPPDPCPDDDDDDDDDDDDDDDDDDDDDDDPDDPVPPPPPPSVVVSVLSVVVSVVSVVQVVVVPDPDPPPDRPDDDVVVVVVCPVSVVVCVVCVVVSVVSSVVSVVVVVVVVVVVVVVVVVVPPPPPPDDDDDDDDDDDDDDPVVVVVVVVVVVVVVVVCCVVVVVVVVVVVVVVVVVVVVVVVVVVVVVVVCCCPVVVVVVVVVVVVVVVVVVVVVVVVVVVVVVVVVVVVCVCPPPVNVVVVVVVVVVVVVVVVVVVVVVVVVVVVVVVVVVLLVVQVVPDPDDDDDDDSVVVVVVVVVVVVVVVVVVVVVVVVVVVVVVVVVVVVPD

Secondary structure (DSSP, 8-state):
-PPPPPPHHHHHT-HHHHHHHHHIIIIITTTTT--HHHHHHHHHHHHHHHHHHHHHHHHHHSSS-------------------------------------------------PPPPHHHHHHHHHHHHHHHHHHHHHHHHHHHHTTTT---------------------------------GGG-----HHHHHHHHHHHHHHHHHHHHHTTS--SS-------HHHHHHHHHHHHHHHHHHHHHHHHHHHHHHHHHHHHHHHHHHHHHHSTTSS--S----------S-HHHHHHHHHHHHHHHHHHHHHHHHHHHHHHHHHHHHHHHHHHHHHHHHHHHIIIIIHHHHHHHHHHHHHHHHHHHHHHHHHHHHHHHHHHHHHHSHHHHHHHHHHHHHHHHHHHHHHHHHHHHHHHHHHHHHHHHHHHTS--S----S-TTHHHHHHHHHHHHHHHHHHHHHHHHHHHHHHHHHTT--